Protein AF-A0A150PNJ7-F1 (afdb_monomer)

Structure (mmCIF, N/CA/C/O backbone):
data_AF-A0A150PNJ7-F1
#
_entry.id   AF-A0A150PNJ7-F1
#
loop_
_atom_site.group_PDB
_atom_site.id
_atom_site.type_symbol
_atom_site.label_atom_id
_atom_site.label_alt_id
_atom_site.label_comp_id
_atom_site.label_asym_id
_atom_site.label_entity_id
_atom_site.label_seq_id
_atom_site.pdbx_PDB_ins_code
_atom_site.Cartn_x
_atom_site.Cartn_y
_atom_site.Cartn_z
_atom_site.occupancy
_atom_site.B_iso_or_equiv
_atom_site.auth_seq_id
_atom_site.auth_comp_id
_atom_site.auth_asym_id
_atom_site.auth_atom_id
_atom_site.pdbx_PDB_model_num
ATOM 1 N N . MET A 1 1 ? -11.205 -3.772 -6.155 1.00 44.50 1 MET A N 1
ATOM 2 C CA . MET A 1 1 ? -11.784 -2.415 -6.295 1.00 44.50 1 MET A CA 1
ATOM 3 C C . MET A 1 1 ? -11.365 -1.621 -5.085 1.00 44.50 1 MET A C 1
ATOM 5 O O . MET A 1 1 ? -11.140 -2.218 -4.046 1.00 44.50 1 MET A O 1
ATOM 9 N N . VAL A 1 2 ? -11.271 -0.307 -5.202 1.00 49.06 2 VAL A N 1
ATOM 10 C CA . VAL A 1 2 ? -11.006 0.543 -4.046 1.00 49.06 2 VAL A CA 1
ATOM 11 C C . VAL A 1 2 ? -12.313 1.219 -3.655 1.00 49.06 2 VAL A C 1
ATOM 13 O O . VAL A 1 2 ? -12.914 1.914 -4.472 1.00 49.06 2 VAL A O 1
ATOM 16 N N . PHE A 1 3 ? -12.768 1.000 -2.425 1.00 44.97 3 PHE A N 1
ATOM 17 C CA . PHE A 1 3 ? -13.736 1.873 -1.781 1.00 44.97 3 PHE A CA 1
ATOM 18 C C . PHE A 1 3 ? -13.009 3.129 -1.330 1.00 44.97 3 PHE A C 1
ATOM 20 O O . PHE A 1 3 ? -12.516 3.249 -0.210 1.00 44.97 3 PHE A O 1
ATOM 27 N N . ASP A 1 4 ? -12.945 4.053 -2.267 1.00 50.22 4 ASP A N 1
ATOM 28 C CA . ASP A 1 4 ? -12.636 5.443 -2.036 1.00 50.22 4 ASP A CA 1
ATOM 29 C C . ASP A 1 4 ? -13.962 6.166 -2.331 1.00 50.22 4 ASP A C 1
ATOM 31 O O . ASP A 1 4 ? -14.577 5.895 -3.372 1.00 50.22 4 ASP A O 1
ATOM 35 N N . PRO A 1 5 ? -14.505 7.005 -1.433 1.00 42.88 5 PRO A N 1
ATOM 36 C CA . PRO A 1 5 ? -15.684 7.809 -1.722 1.00 42.88 5 PRO A CA 1
ATOM 37 C C . PRO A 1 5 ? -15.385 8.871 -2.797 1.00 42.88 5 PRO A C 1
ATOM 39 O O . PRO A 1 5 ? -15.767 10.018 -2.649 1.00 42.88 5 PRO A O 1
ATOM 42 N N . VAL A 1 6 ? -14.713 8.545 -3.903 1.00 46.59 6 VAL A N 1
ATOM 43 C CA . VAL A 1 6 ? -14.324 9.509 -4.933 1.00 46.59 6 VAL A CA 1
ATOM 44 C C . VAL A 1 6 ? -15.545 10.088 -5.641 1.00 46.59 6 VAL A C 1
ATOM 46 O O . VAL A 1 6 ? -16.423 9.347 -6.084 1.00 46.59 6 VAL A O 1
ATOM 49 N N . SER A 1 7 ? -15.581 11.410 -5.833 1.00 37.09 7 SER A N 1
ATOM 50 C CA . SER A 1 7 ? -16.639 12.091 -6.604 1.00 37.09 7 SER A CA 1
ATOM 51 C C . SER A 1 7 ? -16.549 11.888 -8.123 1.00 37.09 7 SER A C 1
ATOM 53 O O . SER A 1 7 ? -17.512 12.140 -8.849 1.00 37.09 7 SER A O 1
ATOM 55 N N . TRP A 1 8 ? -15.417 11.413 -8.643 1.00 45.06 8 TRP A N 1
ATOM 56 C CA . TRP A 1 8 ? -15.215 11.194 -10.073 1.00 45.06 8 TRP A CA 1
ATOM 57 C C . TRP A 1 8 ? -15.937 9.939 -10.555 1.00 45.06 8 TRP A C 1
ATOM 59 O O . TRP A 1 8 ? -15.352 8.864 -10.533 1.00 45.06 8 TRP A O 1
ATOM 69 N N . ASN A 1 9 ? -17.181 10.102 -11.026 1.00 48.31 9 ASN A N 1
ATOM 70 C CA . ASN A 1 9 ? -17.921 9.314 -12.037 1.00 48.31 9 ASN A CA 1
ATOM 71 C C . ASN A 1 9 ? -17.861 7.772 -12.002 1.00 48.31 9 ASN A C 1
ATOM 73 O O . ASN A 1 9 ? -18.343 7.130 -12.932 1.00 48.31 9 ASN A O 1
ATOM 77 N N . ARG A 1 10 ? -17.281 7.155 -10.974 1.00 59.53 10 ARG A N 1
ATOM 78 C CA . ARG A 1 10 ? -17.033 5.719 -10.924 1.00 59.53 10 ARG A CA 1
ATOM 79 C C . ARG A 1 10 ? -17.593 5.062 -9.681 1.00 59.53 10 ARG A C 1
ATOM 81 O O . ARG A 1 10 ? -17.637 3.848 -9.717 1.00 59.53 10 ARG A O 1
ATOM 88 N N . ARG A 1 11 ? -18.058 5.767 -8.638 1.00 71.69 11 ARG A N 1
ATOM 89 C CA . ARG A 1 11 ? -18.669 5.107 -7.461 1.00 71.69 11 ARG A CA 1
ATOM 90 C C . ARG A 1 11 ? -19.826 4.205 -7.893 1.00 71.69 11 ARG A C 1
ATOM 92 O O . ARG A 1 11 ? -19.752 3.000 -7.683 1.00 71.69 11 ARG A O 1
ATOM 99 N N . ASP A 1 12 ? -20.807 4.773 -8.591 1.00 76.38 12 ASP A N 1
ATOM 100 C CA . ASP A 1 12 ? -21.973 4.024 -9.072 1.00 76.38 12 ASP A CA 1
ATOM 101 C C . ASP A 1 12 ? -21.569 2.965 -10.104 1.00 76.38 12 ASP A C 1
ATOM 103 O O . ASP A 1 12 ? -21.973 1.818 -9.991 1.00 76.38 12 ASP A O 1
ATOM 107 N N . ILE A 1 13 ? -20.681 3.297 -11.050 1.00 79.62 13 ILE A N 1
ATOM 108 C CA . ILE A 1 13 ? -20.198 2.342 -12.067 1.00 79.62 13 ILE A CA 1
ATOM 109 C C . ILE A 1 13 ? -19.430 1.169 -11.435 1.00 79.62 13 ILE A C 1
ATOM 111 O O . ILE A 1 13 ? -19.552 0.028 -11.870 1.00 79.62 13 ILE A O 1
ATOM 115 N N . THR A 1 14 ? -18.617 1.440 -10.417 1.00 78.56 14 THR A N 1
ATOM 116 C CA . THR A 1 14 ? -17.837 0.440 -9.676 1.00 78.56 14 THR A CA 1
ATOM 117 C C . THR A 1 14 ? -18.771 -0.424 -8.845 1.00 78.56 14 THR A C 1
ATOM 119 O O . THR A 1 14 ? -18.588 -1.634 -8.804 1.00 78.56 14 THR A O 1
ATOM 122 N N . ALA A 1 15 ? -19.802 0.171 -8.242 1.00 83.19 15 ALA A N 1
ATOM 123 C CA . ALA A 1 15 ? -20.842 -0.565 -7.540 1.00 83.19 15 ALA A CA 1
ATOM 124 C C . ALA A 1 15 ? -21.641 -1.467 -8.494 1.00 83.19 15 ALA A C 1
ATOM 126 O O . ALA A 1 15 ? -21.822 -2.644 -8.205 1.00 83.19 15 ALA A O 1
ATOM 127 N N . ASP A 1 16 ? -22.033 -0.961 -9.664 1.00 86.81 16 ASP A N 1
ATOM 128 C CA . ASP A 1 16 ? -22.716 -1.737 -10.701 1.00 86.81 16 ASP A CA 1
ATOM 129 C C . ASP A 1 16 ? -21.832 -2.889 -11.204 1.00 86.81 16 ASP A C 1
ATOM 131 O O . ASP A 1 16 ? -22.310 -4.007 -11.398 1.00 86.81 16 ASP A O 1
ATOM 135 N N . ALA A 1 17 ? -20.528 -2.649 -11.376 1.00 86.31 17 ALA A N 1
ATOM 136 C CA . ALA A 1 17 ? -19.564 -3.685 -11.735 1.00 86.31 17 ALA A CA 1
ATOM 137 C C . ALA A 1 17 ? -19.402 -4.731 -10.621 1.00 86.31 17 ALA A C 1
ATOM 139 O O . ALA A 1 17 ? -19.319 -5.921 -10.919 1.00 86.31 17 ALA A O 1
ATOM 140 N N . ALA A 1 18 ? -19.398 -4.305 -9.355 1.00 88.81 18 ALA A N 1
ATOM 141 C CA . ALA A 1 18 ? -19.370 -5.187 -8.194 1.00 88.81 18 ALA A CA 1
ATOM 142 C C . ALA A 1 18 ? -20.616 -6.077 -8.151 1.00 88.81 18 ALA A C 1
ATOM 144 O O . ALA A 1 18 ? -20.500 -7.299 -8.095 1.00 88.81 18 ALA A O 1
ATOM 145 N N . ALA A 1 19 ? -21.798 -5.469 -8.255 1.00 90.06 19 ALA A N 1
ATOM 146 C CA . ALA A 1 19 ? -23.073 -6.169 -8.251 1.00 90.06 19 ALA A CA 1
ATOM 147 C C . ALA A 1 19 ? -23.158 -7.140 -9.432 1.00 90.06 19 ALA A C 1
ATOM 149 O O . ALA A 1 19 ? -23.563 -8.290 -9.271 1.00 90.06 19 ALA A O 1
ATOM 150 N N . TYR A 1 20 ? -22.718 -6.719 -10.621 1.00 89.69 20 TYR A N 1
ATOM 151 C CA . TYR A 1 20 ? -22.626 -7.600 -11.780 1.00 89.69 20 TYR A CA 1
ATOM 152 C C . TYR A 1 20 ? -21.697 -8.788 -11.515 1.00 89.69 20 TYR A C 1
ATOM 154 O O . TYR A 1 20 ? -22.086 -9.921 -11.797 1.00 89.69 20 TYR A O 1
ATOM 162 N N . ALA A 1 21 ? -20.497 -8.532 -10.982 1.00 88.19 21 ALA A N 1
ATOM 163 C CA . ALA A 1 21 ? -19.480 -9.544 -10.733 1.00 88.19 21 ALA A CA 1
ATOM 164 C C . ALA A 1 21 ? -19.952 -10.583 -9.716 1.00 88.19 21 ALA A C 1
ATOM 166 O O . ALA A 1 21 ? -19.885 -11.766 -10.023 1.00 88.19 21 ALA A O 1
ATOM 167 N N . VAL A 1 22 ? -20.493 -10.174 -8.564 1.00 88.12 22 VAL A N 1
ATOM 168 C CA . VAL A 1 22 ? -21.019 -11.117 -7.559 1.00 88.12 22 VAL A CA 1
ATOM 169 C C . VAL A 1 22 ? -22.143 -11.989 -8.130 1.00 88.12 22 VAL A C 1
ATOM 171 O O . VAL A 1 22 ? -22.230 -13.174 -7.822 1.00 88.12 22 VAL A O 1
ATOM 174 N N . ASN A 1 23 ? -22.972 -11.434 -9.017 1.00 86.94 23 ASN A N 1
ATOM 175 C CA . ASN A 1 23 ? -24.052 -12.180 -9.663 1.00 86.94 23 ASN A CA 1
ATOM 176 C C . ASN A 1 23 ? -23.578 -13.148 -10.766 1.00 86.94 23 ASN A C 1
ATOM 178 O O . ASN A 1 23 ? -24.397 -13.900 -11.306 1.00 86.94 23 ASN A O 1
ATOM 182 N N . GLN A 1 24 ? -22.290 -13.151 -11.129 1.00 85.94 24 GLN A N 1
ATOM 183 C CA . GLN A 1 24 ? -21.747 -14.159 -12.038 1.00 85.94 24 GLN A CA 1
ATOM 184 C C . GLN A 1 24 ? -21.438 -15.458 -11.280 1.00 85.94 24 GLN A C 1
ATOM 186 O O . GLN A 1 24 ? -21.035 -15.416 -10.116 1.00 85.94 24 GLN A O 1
ATOM 191 N N . PRO A 1 25 ? -21.587 -16.636 -11.915 1.00 80.94 25 PRO A N 1
ATOM 192 C CA . PRO A 1 25 ? -21.153 -17.897 -11.324 1.00 80.94 25 PRO A CA 1
ATOM 193 C C . PRO A 1 25 ? -19.711 -17.812 -10.806 1.00 80.94 25 PRO A C 1
ATOM 195 O O . PRO A 1 25 ? -18.798 -17.573 -11.580 1.00 80.94 25 PRO A O 1
ATOM 198 N N . GLY A 1 26 ? -19.531 -17.989 -9.491 1.00 74.62 26 GLY A N 1
ATOM 199 C CA . GLY A 1 26 ? -18.255 -17.849 -8.765 1.00 74.62 26 GLY A CA 1
ATOM 200 C C . GLY A 1 26 ? -17.478 -16.562 -9.048 1.00 74.62 26 GLY A C 1
ATOM 201 O O . GLY A 1 26 ? -16.252 -16.537 -8.934 1.00 74.62 26 GLY A O 1
ATOM 202 N N . GLY A 1 27 ? -18.198 -15.492 -9.378 1.00 82.25 27 GLY A N 1
ATOM 203 C CA . GLY A 1 27 ? -17.657 -14.154 -9.312 1.00 82.25 27 GLY A CA 1
ATOM 204 C C . GLY A 1 27 ? -17.289 -13.800 -7.875 1.00 82.25 27 GLY A C 1
ATOM 205 O O . GLY A 1 27 ? -17.950 -14.194 -6.914 1.00 82.25 27 GLY A O 1
ATOM 206 N N . MET A 1 28 ? -16.192 -13.069 -7.736 1.00 86.12 28 MET A N 1
ATOM 207 C CA . MET A 1 28 ? -15.664 -12.636 -6.453 1.00 86.12 28 MET A CA 1
ATOM 208 C C . MET A 1 28 ? -15.386 -11.147 -6.530 1.00 86.12 28 MET A C 1
ATOM 210 O O . MET A 1 28 ? -14.837 -10.649 -7.515 1.00 86.12 28 MET A O 1
ATOM 214 N N . VAL A 1 29 ? -15.748 -10.445 -5.466 1.00 90.25 29 VAL A N 1
ATOM 215 C CA . VAL A 1 29 ? -15.483 -9.024 -5.323 1.00 90.25 29 VAL A CA 1
ATOM 216 C C . VAL A 1 29 ? -14.576 -8.811 -4.125 1.00 90.25 29 VAL A C 1
ATOM 218 O O . VAL A 1 29 ? -14.906 -9.193 -3.005 1.00 90.25 29 VAL A O 1
ATOM 221 N N . VAL A 1 30 ? -13.434 -8.179 -4.391 1.00 90.50 30 VAL A N 1
ATOM 222 C CA . VAL A 1 30 ? -12.502 -7.692 -3.374 1.00 90.50 30 VAL A CA 1
ATOM 223 C C . VAL A 1 30 ? -12.544 -6.171 -3.380 1.00 90.50 30 VAL A C 1
ATOM 225 O O . VAL A 1 30 ? -12.444 -5.545 -4.445 1.00 90.50 30 VAL A O 1
ATOM 228 N N . ILE A 1 31 ? -12.716 -5.580 -2.204 1.00 89.25 31 ILE A N 1
ATOM 229 C CA . ILE A 1 31 ? -12.811 -4.142 -1.994 1.00 89.25 31 ILE A CA 1
ATOM 230 C C . ILE A 1 31 ? -11.812 -3.724 -0.922 1.00 89.25 31 ILE A C 1
ATOM 232 O O . ILE A 1 31 ? -11.850 -4.227 0.197 1.00 89.25 31 ILE A O 1
ATOM 236 N N . ASP A 1 32 ? -10.970 -2.755 -1.241 1.00 88.75 32 ASP A N 1
ATOM 237 C CA . ASP A 1 32 ? -10.101 -2.114 -0.260 1.00 88.75 32 ASP A CA 1
ATOM 238 C C . ASP A 1 32 ? -10.822 -0.938 0.345 1.00 88.75 32 ASP A C 1
ATOM 240 O O . ASP A 1 32 ? -11.465 -0.182 -0.374 1.00 88.75 32 ASP A O 1
ATOM 244 N N . TRP A 1 33 ? -10.711 -0.750 1.651 1.00 88.81 33 TRP A N 1
ATOM 245 C CA . TRP A 1 33 ? -11.212 0.473 2.259 1.00 88.81 33 TRP A CA 1
ATOM 246 C C . TRP A 1 33 ? -10.076 1.482 2.376 1.00 88.81 33 TRP A C 1
ATOM 248 O O . TRP A 1 33 ? -9.080 1.221 3.057 1.00 88.81 33 TRP A O 1
ATOM 258 N N . HIS A 1 34 ? -10.247 2.641 1.741 1.00 85.44 34 HIS A N 1
ATOM 259 C CA . HIS A 1 34 ? -9.358 3.786 1.895 1.00 85.44 34 HIS A CA 1
ATOM 260 C C . HIS A 1 34 ? -10.115 4.977 2.475 1.00 85.44 34 HIS A C 1
ATOM 262 O O . HIS A 1 34 ? -11.298 5.206 2.223 1.00 85.44 34 HIS A O 1
ATOM 268 N N . SER A 1 35 ? -9.405 5.751 3.288 1.00 84.31 35 SER A N 1
ATOM 269 C CA . SER A 1 35 ? -9.917 6.994 3.847 1.00 84.31 35 SER A CA 1
ATOM 270 C C . SER A 1 35 ? -8.766 7.941 4.150 1.00 84.31 35 SER A C 1
ATOM 272 O O . SER A 1 35 ? -7.728 7.479 4.639 1.00 84.31 35 SER A O 1
ATOM 274 N N . PRO A 1 36 ? -8.947 9.262 3.970 1.00 86.62 36 PRO A N 1
ATOM 275 C CA . PRO A 1 36 ? -8.066 10.247 4.509 1.00 86.62 36 PRO A CA 1
ATOM 276 C C . PRO A 1 36 ? -7.901 10.061 6.003 1.00 86.62 36 PRO A C 1
ATOM 278 O O . PRO A 1 36 ? -8.755 9.443 6.660 1.00 86.62 36 PRO A O 1
ATOM 281 N N . PRO A 1 37 ? -6.813 10.616 6.547 1.00 90.75 37 PRO A N 1
ATOM 282 C CA . PRO A 1 37 ? -6.668 10.686 7.976 1.00 90.75 37 PRO A CA 1
ATOM 283 C C . PRO A 1 37 ? -7.844 11.460 8.571 1.00 90.75 37 PRO A C 1
ATOM 285 O O . PRO A 1 37 ? -8.414 12.364 7.963 1.00 90.75 37 PRO A O 1
ATOM 288 N N . CYS A 1 38 ? -8.175 11.113 9.805 1.00 92.75 38 CYS A N 1
ATOM 289 C CA . CYS A 1 38 ? -9.241 11.712 10.595 1.00 92.75 38 CYS A CA 1
ATOM 290 C C . CYS A 1 38 ? -9.194 13.251 10.693 1.00 92.75 38 CYS A C 1
ATOM 292 O O . CYS A 1 38 ? -10.220 13.865 10.960 1.00 92.75 38 CYS A O 1
ATOM 294 N N . ASN A 1 39 ? -8.031 13.881 10.492 1.00 92.50 39 ASN A N 1
ATOM 295 C CA . ASN A 1 39 ? -7.855 15.336 10.519 1.00 92.50 39 ASN A CA 1
ATOM 296 C C . ASN A 1 39 ? -7.900 15.994 9.125 1.00 92.50 39 ASN A C 1
ATOM 298 O O . ASN A 1 39 ? -7.540 17.163 9.002 1.00 92.50 39 ASN A O 1
ATOM 302 N N . TYR A 1 40 ? -8.258 15.260 8.068 1.00 89.69 40 TYR A N 1
ATOM 303 C CA . TYR A 1 40 ? -8.230 15.802 6.713 1.00 89.69 40 TYR A CA 1
ATOM 304 C C . TYR A 1 40 ? -9.181 16.995 6.570 1.00 89.69 40 TYR A C 1
ATOM 306 O O . TYR A 1 40 ? -10.337 16.954 7.004 1.00 89.69 40 TYR A O 1
ATOM 314 N N . ASP A 1 41 ? -8.681 18.071 5.966 1.00 86.62 41 ASP A N 1
ATOM 315 C CA . ASP A 1 41 ? -9.475 19.255 5.656 1.00 86.62 41 ASP A CA 1
ATOM 316 C C . ASP A 1 41 ? -9.976 19.193 4.213 1.00 86.62 41 ASP A C 1
ATOM 318 O O . ASP A 1 41 ? -9.233 19.438 3.258 1.00 86.62 41 ASP A O 1
ATOM 322 N N . ILE A 1 42 ? -11.262 18.894 4.058 1.00 80.62 42 ILE A N 1
ATOM 323 C CA . ILE A 1 42 ? -11.938 18.788 2.762 1.00 80.62 42 ILE A CA 1
ATOM 324 C C . ILE A 1 42 ? -11.885 20.097 1.972 1.00 80.62 42 ILE A C 1
ATOM 326 O O . ILE A 1 42 ? -11.817 20.055 0.744 1.00 80.62 42 ILE A O 1
ATOM 330 N N . GLY A 1 43 ? -11.827 21.249 2.650 1.00 79.88 43 GLY A N 1
ATOM 331 C CA . GLY A 1 43 ? -11.685 22.549 1.992 1.00 79.88 43 GLY A CA 1
ATOM 332 C C . GLY A 1 43 ? -10.339 22.729 1.280 1.00 79.88 43 GLY A C 1
ATOM 333 O O . GLY A 1 43 ? -10.212 23.608 0.433 1.00 79.88 43 GLY A O 1
ATOM 334 N N . THR A 1 44 ? -9.342 21.896 1.597 1.00 77.38 44 THR A N 1
ATOM 335 C CA . THR A 1 44 ? -8.015 21.917 0.954 1.00 77.38 44 THR A CA 1
ATOM 336 C C . THR A 1 44 ? -7.878 20.920 -0.193 1.00 77.38 44 THR A C 1
ATOM 338 O O . THR A 1 44 ? -6.823 20.850 -0.817 1.00 77.38 44 THR A O 1
ATOM 341 N N . SER A 1 45 ? -8.926 20.147 -0.485 1.00 74.44 45 SER A N 1
ATOM 342 C CA . SER A 1 45 ? -8.914 19.216 -1.607 1.00 74.44 45 SER A CA 1
ATOM 343 C C . SER A 1 45 ? -8.865 19.961 -2.942 1.00 74.44 45 SER A C 1
ATOM 345 O O . SER A 1 45 ? -9.610 20.920 -3.146 1.00 74.44 45 SER A O 1
ATOM 347 N N . ASP A 1 46 ? -8.096 19.441 -3.901 1.00 66.50 46 ASP A N 1
ATOM 348 C CA . ASP A 1 46 ? -8.124 19.890 -5.305 1.00 66.50 46 ASP A CA 1
ATOM 349 C C . ASP A 1 46 ? -9.532 19.791 -5.930 1.00 66.50 46 ASP A C 1
ATOM 351 O O . ASP A 1 46 ? -9.808 20.386 -6.972 1.00 66.50 46 ASP A O 1
ATOM 355 N N . PHE A 1 47 ? -10.440 19.056 -5.279 1.00 67.25 47 PHE A N 1
ATOM 356 C CA . PHE A 1 47 ? -11.830 18.879 -5.680 1.00 67.25 47 PHE A CA 1
ATOM 357 C C . PHE A 1 47 ? -12.827 19.475 -4.687 1.00 67.25 47 PHE A C 1
ATOM 359 O O . PHE A 1 47 ? -13.998 19.115 -4.768 1.00 67.25 47 PHE A O 1
ATOM 366 N N . ALA A 1 48 ? -12.396 20.357 -3.773 1.00 69.06 48 ALA A N 1
ATOM 367 C CA . ALA A 1 48 ? -13.221 20.906 -2.691 1.00 69.06 48 ALA A CA 1
ATOM 368 C C . ALA A 1 48 ? -14.616 21.335 -3.180 1.00 69.06 48 ALA A C 1
ATOM 370 O O . ALA A 1 48 ? -15.614 20.830 -2.674 1.00 69.06 48 ALA A O 1
ATOM 371 N N . GLU A 1 49 ? -14.696 22.125 -4.258 1.00 68.44 49 GLU A N 1
ATOM 372 C CA . GLU A 1 49 ? -15.973 22.584 -4.836 1.00 68.44 49 GLU A CA 1
ATOM 373 C C . GLU A 1 49 ? -16.903 21.431 -5.279 1.00 68.44 49 GLU A C 1
ATOM 375 O O . GLU A 1 49 ? -18.125 21.544 -5.196 1.00 68.44 49 GLU A O 1
ATOM 380 N N . ALA A 1 50 ? -16.346 20.305 -5.741 1.00 64.50 50 ALA A N 1
ATOM 381 C CA . ALA A 1 50 ? -17.099 19.135 -6.201 1.00 64.50 50 ALA A CA 1
ATOM 382 C C . ALA A 1 50 ? -17.483 18.165 -5.068 1.00 64.50 50 ALA A C 1
ATOM 384 O O . ALA A 1 50 ? -18.332 17.297 -5.277 1.00 64.50 50 ALA A O 1
ATOM 385 N N . ILE A 1 51 ? -16.864 18.289 -3.889 1.00 70.12 51 ILE A N 1
ATOM 386 C CA . ILE A 1 51 ? -17.061 17.390 -2.737 1.00 70.12 51 ILE A CA 1
ATOM 387 C C . ILE A 1 51 ? -17.601 18.103 -1.491 1.00 70.12 51 ILE A C 1
ATOM 389 O O . ILE A 1 51 ? -17.770 17.465 -0.460 1.00 70.12 51 ILE A O 1
ATOM 393 N N . GLU A 1 52 ? -17.910 19.401 -1.582 1.00 69.12 52 GLU A N 1
ATOM 394 C CA . GLU A 1 52 ? -18.447 20.234 -0.494 1.00 69.12 52 GLU A CA 1
ATOM 395 C C . GLU A 1 52 ? -19.743 19.685 0.125 1.00 69.12 52 GLU A C 1
ATOM 397 O O . GLU A 1 52 ? -20.031 19.927 1.297 1.00 69.12 52 GLU A O 1
ATOM 402 N N . THR A 1 53 ? -20.541 18.943 -0.649 1.00 82.00 53 THR A N 1
ATOM 403 C CA . THR A 1 53 ? -21.755 18.292 -0.143 1.00 82.00 53 THR A CA 1
ATOM 404 C C . THR A 1 53 ? -21.413 16.900 0.396 1.00 82.00 53 THR A C 1
ATOM 406 O O . THR A 1 53 ? -20.914 16.073 -0.372 1.00 82.00 53 THR A O 1
ATOM 409 N N . PRO A 1 54 ? -21.715 16.595 1.675 1.00 86.94 54 PRO A N 1
ATOM 410 C CA . PRO A 1 54 ? -21.547 15.248 2.206 1.00 86.94 54 PRO A CA 1
ATOM 411 C C . PRO A 1 54 ? -22.339 14.220 1.387 1.00 86.94 54 PRO A C 1
ATOM 413 O O . PRO A 1 54 ? -23.504 14.442 1.057 1.00 86.94 54 PRO A O 1
ATOM 416 N N . LEU A 1 55 ? -21.727 13.068 1.113 1.00 84.31 55 LEU A N 1
ATOM 417 C CA . LEU A 1 55 ? -22.394 11.897 0.538 1.00 84.31 55 LEU A CA 1
ATOM 418 C C . LEU A 1 55 ? -23.432 11.318 1.504 1.00 84.31 55 LEU A C 1
ATOM 420 O O . LEU A 1 55 ? -24.454 10.786 1.078 1.00 84.31 55 LEU A O 1
ATOM 424 N N . ALA A 1 56 ? -23.159 11.415 2.804 1.00 90.19 56 ALA A N 1
ATOM 425 C CA . ALA A 1 56 ? -24.065 11.031 3.874 1.00 90.19 56 ALA A CA 1
ATOM 426 C C . ALA A 1 56 ? -23.703 11.774 5.168 1.00 90.19 56 ALA A C 1
ATOM 428 O O . ALA A 1 56 ? -22.574 12.230 5.334 1.00 90.19 56 ALA A O 1
ATOM 429 N N . THR A 1 57 ? -24.640 11.842 6.112 1.00 94.94 57 THR A N 1
ATOM 430 C CA . THR A 1 57 ? -24.370 12.266 7.493 1.00 94.94 57 THR A CA 1
ATOM 431 C C . THR A 1 57 ? -24.839 11.164 8.425 1.00 94.94 57 THR A C 1
ATOM 433 O O . THR A 1 57 ? -26.019 10.818 8.440 1.00 94.94 57 THR A O 1
ATOM 436 N N . LEU A 1 58 ? -23.909 10.591 9.184 1.00 96.19 58 LEU A N 1
ATOM 437 C CA . LEU A 1 58 ? -24.147 9.422 10.021 1.00 96.19 58 LEU A CA 1
ATOM 438 C C . LEU A 1 58 ? -24.220 9.871 11.476 1.00 96.19 58 LEU A C 1
ATOM 440 O O . LEU A 1 58 ? -23.337 10.577 11.957 1.00 96.19 58 LEU A O 1
ATOM 444 N N . THR A 1 59 ? -25.251 9.444 12.202 1.00 96.56 59 THR A N 1
ATOM 445 C CA . THR A 1 59 ? -25.330 9.678 13.648 1.00 96.56 59 THR A CA 1
ATOM 446 C C . THR A 1 59 ? -24.702 8.509 14.399 1.00 96.56 59 THR A C 1
ATOM 448 O O . THR A 1 59 ? -25.162 7.369 14.296 1.00 96.56 59 THR A O 1
ATOM 451 N N . VAL A 1 60 ? -23.675 8.789 15.196 1.00 96.88 60 VAL A N 1
ATOM 452 C CA . VAL A 1 60 ? -22.968 7.807 16.028 1.00 96.88 60 VAL A CA 1
ATOM 453 C C . VAL A 1 60 ? -22.801 8.410 17.419 1.00 96.88 60 VAL A C 1
ATOM 455 O O . VAL A 1 60 ? -22.308 9.523 17.556 1.00 96.88 60 VAL A O 1
ATOM 458 N N . ASP A 1 61 ? -23.278 7.715 18.452 1.00 94.38 61 ASP A N 1
ATOM 459 C CA . ASP A 1 61 ? -23.243 8.176 19.851 1.00 94.38 61 ASP A CA 1
ATOM 460 C C . ASP A 1 61 ? -23.768 9.615 20.059 1.00 94.38 61 ASP A C 1
ATOM 462 O O . ASP A 1 61 ? -23.286 10.371 20.901 1.00 94.38 61 ASP A O 1
ATOM 466 N N . GLY A 1 62 ? -24.779 10.006 19.271 1.00 91.69 62 GLY A N 1
ATOM 467 C CA . GLY A 1 62 ? -25.391 11.339 19.312 1.00 91.69 62 GLY A CA 1
ATOM 468 C C . GLY A 1 62 ? -24.599 12.447 18.607 1.00 91.69 62 GLY A C 1
ATOM 469 O O . GLY A 1 62 ? -25.036 13.594 18.635 1.00 91.69 62 GLY A O 1
ATOM 470 N N . GLN A 1 63 ? -23.471 12.124 17.970 1.00 93.25 63 GLN A N 1
ATOM 471 C CA . GLN A 1 63 ? -22.688 13.041 17.140 1.00 93.25 63 GLN A CA 1
ATOM 472 C C . GLN A 1 63 ? -23.039 12.833 15.664 1.00 93.25 63 GLN A C 1
ATOM 474 O O . GLN A 1 63 ? -23.146 11.696 15.202 1.00 93.25 63 GLN A O 1
ATOM 479 N N . GLU A 1 64 ? -23.226 13.926 14.926 1.00 95.06 64 GLU A N 1
ATOM 480 C CA . GLU A 1 64 ? -23.398 13.891 13.473 1.00 95.06 64 GLU A CA 1
ATOM 481 C C . GLU A 1 64 ? -22.031 13.928 12.792 1.00 95.06 64 GLU A C 1
ATOM 483 O O . GLU A 1 64 ? -21.259 14.868 12.977 1.00 95.06 64 GLU A O 1
ATOM 488 N N . VAL A 1 65 ? -21.740 12.898 12.002 1.00 95.56 65 VAL A N 1
ATOM 489 C CA . VAL A 1 65 ? -20.485 12.759 11.269 1.00 95.56 65 VAL A CA 1
ATOM 490 C C . VAL A 1 65 ? -20.781 12.840 9.771 1.00 95.56 65 VAL A C 1
ATOM 492 O O . VAL A 1 65 ? -21.318 11.883 9.204 1.00 95.56 65 VAL A O 1
ATOM 495 N N . PRO A 1 66 ? -20.473 13.967 9.110 1.00 92.06 66 PRO A N 1
ATOM 496 C CA . PRO A 1 66 ? -20.582 14.063 7.661 1.00 92.06 66 PRO A CA 1
ATOM 497 C C . PRO A 1 66 ? -19.489 13.230 6.978 1.00 92.06 66 PRO A C 1
ATOM 499 O O . PRO A 1 66 ? -18.309 13.329 7.321 1.00 92.06 66 PRO A O 1
ATOM 502 N N . ILE A 1 67 ? -19.882 12.429 5.993 1.00 88.44 67 ILE A N 1
ATOM 503 C CA . ILE A 1 67 ? -18.994 11.654 5.129 1.00 88.44 67 ILE A CA 1
ATOM 504 C C . ILE A 1 67 ? -18.944 12.351 3.788 1.00 88.44 67 ILE A C 1
ATOM 506 O O . ILE A 1 67 ? -19.964 12.499 3.117 1.00 88.44 67 ILE A O 1
ATOM 510 N N . TYR A 1 68 ? -17.756 12.785 3.406 1.00 82.12 68 TYR A N 1
ATOM 511 C CA . TYR A 1 68 ? -17.556 13.535 2.181 1.00 82.12 68 TYR A CA 1
ATOM 512 C C . TYR A 1 68 ? -16.972 12.651 1.106 1.00 82.12 68 TYR A C 1
ATOM 514 O O . TYR A 1 68 ? -16.293 11.657 1.387 1.00 82.12 68 TYR A O 1
ATOM 522 N N . ALA A 1 69 ? -17.233 13.059 -0.131 1.00 74.12 69 ALA A N 1
ATOM 523 C CA . ALA A 1 69 ? -16.509 12.487 -1.231 1.00 74.12 69 ALA A CA 1
ATOM 524 C C . ALA A 1 69 ? -15.019 12.823 -1.108 1.00 74.12 69 ALA A C 1
ATOM 526 O O . ALA A 1 69 ? -14.636 13.849 -0.557 1.00 74.12 69 ALA A O 1
ATOM 527 N N . GLN A 1 70 ? -14.176 11.943 -1.608 1.00 67.69 70 GLN A N 1
ATOM 528 C CA . GLN A 1 70 ? -12.739 12.093 -1.654 1.00 67.69 70 GLN A CA 1
ATOM 529 C C . GLN A 1 70 ? -12.317 12.498 -3.068 1.00 67.69 70 GLN A C 1
ATOM 531 O O . GLN A 1 70 ? -13.005 12.266 -4.062 1.00 67.69 70 GLN A O 1
ATOM 536 N N . GLY A 1 71 ? -11.196 13.196 -3.164 1.00 56.47 71 GLY A N 1
ATOM 537 C CA . GLY A 1 71 ? -10.523 13.400 -4.435 1.00 56.47 71 GLY A CA 1
ATOM 538 C C . GLY A 1 71 ? -9.693 12.173 -4.759 1.00 56.47 71 GLY A C 1
ATOM 539 O O . GLY A 1 71 ? -8.976 11.695 -3.883 1.00 56.47 71 GLY A O 1
ATOM 540 N N . GLY A 1 72 ? -9.746 11.681 -5.996 1.00 51.25 72 GLY A N 1
ATOM 541 C CA . GLY A 1 72 ? -8.849 10.608 -6.408 1.00 51.25 72 GLY A CA 1
ATOM 542 C C . GLY A 1 72 ? -7.399 11.075 -6.268 1.00 51.25 72 GLY A C 1
ATOM 543 O O . GLY A 1 72 ? -7.055 12.158 -6.735 1.00 51.25 72 GLY A O 1
ATOM 544 N N . GLY A 1 73 ? -6.565 10.257 -5.623 1.00 56.75 73 GLY A N 1
ATOM 545 C CA . GLY A 1 73 ? -5.110 10.383 -5.688 1.00 56.75 73 GLY A CA 1
ATOM 546 C C . GLY A 1 73 ? -4.444 11.408 -4.770 1.00 56.75 73 GLY A C 1
ATOM 547 O O . GLY A 1 73 ? -3.670 12.193 -5.289 1.00 56.75 73 GLY A O 1
ATOM 548 N N . THR A 1 74 ? -4.677 11.375 -3.446 1.00 58.91 74 THR A N 1
ATOM 549 C CA . THR A 1 74 ? -3.743 11.773 -2.345 1.00 58.91 74 THR A CA 1
ATOM 550 C C . THR A 1 74 ? -4.320 11.608 -0.906 1.00 58.91 74 THR A C 1
ATOM 552 O O . THR A 1 74 ? -3.543 11.717 0.039 1.00 58.91 74 THR A O 1
ATOM 555 N N . PRO A 1 75 ? -5.608 11.313 -0.608 1.00 68.31 75 PRO A N 1
ATOM 556 C CA . PRO A 1 75 ? -6.108 11.656 0.726 1.00 68.31 75 PRO A CA 1
ATOM 557 C C . PRO A 1 75 ? -5.553 10.802 1.878 1.00 68.31 75 PRO A C 1
ATOM 559 O O . PRO A 1 75 ? -5.525 11.287 2.997 1.00 68.31 75 PRO A O 1
ATOM 562 N N . PHE A 1 76 ? -5.085 9.572 1.654 1.00 84.00 76 PHE A N 1
ATOM 563 C CA . PHE A 1 76 ? -4.796 8.598 2.724 1.00 84.00 76 PHE A CA 1
ATOM 564 C C . PHE A 1 76 ? -3.312 8.412 3.079 1.00 84.00 76 PHE A C 1
ATOM 566 O O . PHE A 1 76 ? -2.962 7.515 3.853 1.00 84.00 76 PHE A O 1
ATOM 573 N N . TYR A 1 77 ? -2.426 9.250 2.551 1.00 90.31 77 TYR A N 1
ATOM 574 C CA . TYR A 1 77 ? -0.992 9.045 2.715 1.00 90.31 77 TYR A CA 1
ATOM 575 C C . TYR A 1 77 ? -0.403 9.761 3.931 1.00 90.31 77 TYR A C 1
ATOM 577 O O . TYR A 1 77 ? -0.862 10.831 4.343 1.00 90.31 77 TYR A O 1
ATOM 585 N N . ALA A 1 78 ? 0.630 9.166 4.518 1.00 94.19 78 ALA A N 1
ATOM 586 C CA . ALA A 1 78 ? 1.250 9.646 5.745 1.00 94.19 78 ALA A CA 1
ATOM 587 C C . ALA A 1 78 ? 2.014 10.966 5.546 1.00 94.19 78 ALA A C 1
ATOM 589 O O . ALA A 1 78 ? 1.953 11.858 6.392 1.00 94.19 78 ALA A O 1
ATOM 590 N N . GLU A 1 79 ? 2.678 11.134 4.402 1.00 93.50 79 GLU A N 1
ATOM 591 C CA . GLU A 1 79 ? 3.480 12.316 4.080 1.00 93.50 79 GLU A CA 1
ATOM 592 C C . GLU A 1 79 ? 2.656 13.553 3.689 1.00 93.50 79 GLU A C 1
ATOM 594 O O . GLU A 1 79 ? 3.231 14.622 3.512 1.00 93.50 79 GLU A O 1
ATOM 599 N N . THR A 1 80 ? 1.326 13.439 3.581 1.00 88.50 80 THR A N 1
ATOM 600 C CA . THR A 1 80 ? 0.428 14.495 3.064 1.00 88.50 80 THR A CA 1
ATOM 601 C C . THR A 1 80 ? 0.655 15.866 3.712 1.00 88.50 80 THR A C 1
ATOM 603 O O . THR A 1 80 ? 0.645 16.884 3.026 1.00 88.50 80 THR A O 1
ATOM 606 N N . TYR A 1 81 ? 0.894 15.902 5.026 1.00 91.69 81 TYR A N 1
ATOM 607 C CA . TYR A 1 81 ? 1.124 17.142 5.782 1.00 91.69 81 TYR A CA 1
ATOM 608 C C . TYR A 1 81 ? 2.589 17.341 6.205 1.00 91.69 81 TYR A C 1
ATOM 610 O O . TYR A 1 81 ? 2.904 18.236 6.993 1.00 91.69 81 TYR A O 1
ATOM 618 N N . TYR A 1 82 ? 3.509 16.531 5.676 1.00 94.56 82 TYR A N 1
ATOM 619 C CA . TYR A 1 82 ? 4.937 16.629 5.962 1.00 94.56 82 TYR A CA 1
ATOM 620 C C . TYR A 1 82 ? 5.618 17.647 5.035 1.00 94.56 82 TYR A C 1
ATOM 622 O O . TYR A 1 82 ? 6.204 17.310 4.011 1.00 94.56 82 TYR A O 1
ATOM 630 N N . ALA A 1 83 ? 5.522 18.925 5.406 1.00 93.44 83 ALA A N 1
ATOM 631 C CA . ALA A 1 83 ? 6.035 20.048 4.610 1.00 93.44 83 ALA A CA 1
ATOM 632 C C . ALA A 1 83 ? 7.308 20.704 5.183 1.00 93.44 83 ALA A C 1
ATOM 634 O O . ALA A 1 83 ? 7.785 21.709 4.651 1.00 93.44 83 ALA A O 1
ATOM 635 N N . ARG A 1 84 ? 7.829 20.190 6.301 1.00 95.69 84 ARG A N 1
ATOM 636 C CA . ARG A 1 84 ? 9.050 20.667 6.966 1.00 95.69 84 ARG A CA 1
ATOM 637 C C . ARG A 1 84 ? 9.588 19.603 7.918 1.00 95.69 84 ARG A C 1
ATOM 639 O O . ARG A 1 84 ? 8.807 18.814 8.441 1.00 95.69 84 ARG A O 1
ATOM 646 N N . SER A 1 85 ? 10.887 19.656 8.202 1.00 96.56 85 SER A N 1
ATOM 647 C CA . SER A 1 85 ? 11.522 18.785 9.194 1.00 96.56 85 SER A CA 1
ATOM 648 C C . SER A 1 85 ? 10.917 18.926 10.589 1.00 96.56 85 SER A C 1
ATOM 650 O O . SER A 1 85 ? 10.527 20.021 11.009 1.00 96.56 85 SER A O 1
ATOM 652 N N . LEU A 1 86 ? 10.899 17.814 11.319 1.00 97.25 86 LEU A N 1
ATOM 653 C CA . LEU A 1 86 ? 10.412 17.723 12.687 1.00 97.25 86 LEU A CA 1
ATOM 654 C C . LEU A 1 86 ? 11.529 18.113 13.664 1.00 97.25 86 LEU A C 1
ATOM 656 O O . LEU A 1 86 ? 12.519 17.402 13.809 1.00 97.25 86 LEU A O 1
ATOM 660 N N . GLY A 1 87 ? 11.386 19.252 14.346 1.00 94.50 87 GLY A N 1
ATOM 661 C CA . GLY A 1 87 ? 12.331 19.677 15.387 1.00 94.50 87 GLY A CA 1
ATOM 662 C C . GLY A 1 87 ? 11.953 19.183 16.785 1.00 94.50 87 GLY A C 1
ATOM 663 O O . GLY A 1 87 ? 12.778 19.188 17.699 1.00 94.50 87 GLY A O 1
ATOM 664 N N . SER A 1 88 ? 10.693 18.797 16.975 1.00 95.88 88 SER A N 1
ATOM 665 C CA . SER A 1 88 ? 10.128 18.352 18.245 1.00 95.88 88 SER A CA 1
ATOM 666 C C . SER A 1 88 ? 8.832 17.570 18.028 1.00 95.88 88 SER A C 1
ATOM 668 O O . SER A 1 88 ? 8.253 17.592 16.943 1.00 95.88 88 SER A O 1
ATOM 670 N N . SER A 1 89 ? 8.307 16.949 19.088 1.00 93.19 89 SER A N 1
ATOM 671 C CA . SER A 1 89 ? 6.997 16.284 19.051 1.00 93.19 89 SER A CA 1
ATOM 672 C C . SER A 1 89 ? 5.835 17.219 18.681 1.00 93.19 89 SER A C 1
ATOM 674 O O . SER A 1 89 ? 4.822 16.757 18.162 1.00 93.19 89 SER A O 1
ATOM 676 N N . ALA A 1 90 ? 5.980 18.533 18.895 1.00 93.88 90 ALA A N 1
ATOM 677 C CA . ALA A 1 90 ? 4.985 19.529 18.499 1.00 93.88 90 ALA A CA 1
ATOM 678 C C . ALA A 1 90 ? 4.932 19.761 16.979 1.00 93.88 90 ALA A C 1
ATOM 680 O O . ALA A 1 90 ? 3.948 20.306 16.487 1.00 93.88 90 ALA A O 1
ATOM 681 N N . ASP A 1 91 ? 5.970 19.359 16.240 1.00 96.38 91 ASP A N 1
ATOM 682 C CA . ASP A 1 91 ? 6.009 19.473 14.782 1.00 96.38 91 ASP A CA 1
ATOM 683 C C . ASP A 1 91 ? 5.376 18.261 14.079 1.00 96.38 91 ASP A C 1
ATOM 685 O O . ASP A 1 91 ? 5.133 18.336 12.877 1.00 96.38 91 ASP A O 1
ATOM 689 N N . ILE A 1 92 ? 5.101 17.166 14.807 1.00 97.12 92 ILE A N 1
ATOM 690 C CA . ILE A 1 92 ? 4.523 15.931 14.256 1.00 97.12 92 ILE A CA 1
ATOM 691 C C . ILE A 1 92 ? 3.108 16.213 13.725 1.00 97.12 92 ILE A C 1
ATOM 693 O O . ILE A 1 92 ? 2.233 16.565 14.527 1.00 97.12 92 ILE A O 1
ATOM 697 N N . PRO A 1 93 ? 2.856 16.004 12.417 1.00 95.75 93 PRO A N 1
ATOM 698 C CA . PRO A 1 93 ? 1.544 16.211 11.814 1.00 95.75 93 PRO A CA 1
ATOM 699 C C . PRO A 1 93 ? 0.422 15.395 12.478 1.00 95.75 93 PRO A C 1
ATOM 701 O O . PRO A 1 93 ? 0.607 14.229 12.835 1.00 95.75 93 PRO A O 1
ATOM 704 N N . GLU A 1 94 ? -0.767 15.988 12.626 1.00 95.31 94 GLU A N 1
ATOM 705 C CA . GLU A 1 94 ? -1.896 15.347 13.322 1.00 95.31 94 GLU A CA 1
ATOM 706 C C . GLU A 1 94 ? -2.440 14.106 12.599 1.00 95.31 94 GLU A C 1
ATOM 708 O O . GLU A 1 94 ? -2.958 13.207 13.265 1.00 95.31 94 GLU A O 1
ATOM 713 N N . ASN A 1 95 ? -2.277 13.994 11.274 1.00 94.50 95 ASN A N 1
ATOM 714 C CA . ASN A 1 95 ? -2.717 12.814 10.521 1.00 94.50 95 ASN A CA 1
ATOM 715 C C . ASN A 1 95 ? -2.055 11.526 11.013 1.00 94.50 95 ASN A C 1
ATOM 717 O O . ASN A 1 95 ? -2.699 10.479 11.067 1.00 94.50 95 ASN A O 1
ATOM 721 N N . LEU A 1 96 ? -0.794 11.611 11.437 1.00 97.44 96 LEU A N 1
ATOM 722 C CA . LEU A 1 96 ? -0.032 10.470 11.945 1.00 97.44 96 LEU A CA 1
ATOM 723 C C . LEU A 1 96 ? -0.528 9.997 13.317 1.00 97.44 96 LEU A C 1
ATOM 725 O O . LEU A 1 96 ? -0.180 8.911 13.766 1.00 97.44 96 LEU A O 1
ATOM 729 N N . LYS A 1 97 ? -1.361 10.792 13.997 1.00 97.88 97 LYS A N 1
ATOM 730 C CA . LYS A 1 97 ? -1.927 10.455 15.308 1.00 97.88 97 LYS A CA 1
ATOM 731 C C . LYS A 1 97 ? -3.300 9.798 15.196 1.00 97.88 97 LYS A C 1
ATOM 733 O O . LYS A 1 97 ? -3.840 9.372 16.215 1.00 97.88 97 LYS A O 1
ATOM 738 N N . CYS A 1 98 ? -3.884 9.700 14.000 1.00 97.50 98 CYS A N 1
ATOM 739 C CA . CYS A 1 98 ? -5.259 9.229 13.831 1.00 97.50 98 CYS A CA 1
ATOM 740 C C . CYS A 1 98 ? -5.476 7.809 14.355 1.00 97.50 98 CYS A C 1
ATOM 742 O O . CYS A 1 98 ? -6.423 7.594 15.110 1.00 97.50 98 CYS A O 1
ATOM 744 N N . ILE A 1 99 ? -4.576 6.864 14.056 1.00 98.12 99 ILE A N 1
ATOM 745 C CA . ILE A 1 99 ? -4.696 5.491 14.570 1.00 98.12 99 ILE A CA 1
ATOM 746 C C . ILE A 1 99 ? -4.657 5.453 16.105 1.00 98.12 99 ILE A C 1
ATOM 748 O O . ILE A 1 99 ? -5.463 4.774 16.738 1.00 98.12 99 ILE A O 1
ATOM 752 N N . CYS A 1 100 ? -3.807 6.281 16.714 1.00 98.69 100 CYS A N 1
ATOM 753 C CA . CYS A 1 100 ? -3.706 6.414 18.160 1.00 98.69 100 CYS A CA 1
ATOM 754 C C . CYS A 1 100 ? -4.943 7.056 18.784 1.00 98.69 100 CYS A C 1
ATOM 756 O O . CYS A 1 100 ? -5.409 6.605 19.828 1.00 98.69 100 CYS A O 1
ATOM 758 N N . LYS A 1 101 ? -5.515 8.079 18.144 1.00 98.69 101 LYS A N 1
ATOM 759 C CA . LYS A 1 101 ? -6.753 8.712 18.611 1.00 98.69 101 LYS A CA 1
ATOM 760 C C . LYS A 1 101 ? -7.946 7.768 18.515 1.00 98.69 101 LYS A C 1
ATOM 762 O O . LYS A 1 101 ? -8.776 7.774 19.417 1.00 98.69 101 LYS A O 1
ATOM 767 N N . ILE A 1 102 ? -8.012 6.939 17.473 1.00 98.62 102 ILE A N 1
ATOM 768 C CA . ILE A 1 102 ? -9.029 5.889 17.335 1.00 98.62 102 ILE A CA 1
ATOM 769 C C . ILE A 1 102 ? -8.888 4.880 18.478 1.00 98.62 102 ILE A C 1
ATOM 771 O O . ILE A 1 102 ? -9.849 4.650 19.210 1.00 98.62 102 ILE A O 1
ATOM 775 N N . ALA A 1 103 ? -7.682 4.336 18.671 1.00 98.62 103 ALA A N 1
ATOM 776 C CA . ALA A 1 103 ? -7.405 3.318 19.684 1.00 98.62 103 ALA A CA 1
ATOM 777 C C . ALA A 1 103 ? -7.676 3.788 21.124 1.00 98.62 103 ALA A C 1
ATOM 779 O O . ALA A 1 103 ? -7.987 2.973 21.989 1.00 98.62 103 ALA A O 1
ATOM 780 N N . ASN A 1 104 ? -7.575 5.096 21.371 1.00 98.56 104 ASN A N 1
ATOM 781 C CA . ASN A 1 104 ? -7.727 5.704 22.692 1.00 98.56 104 ASN A CA 1
ATOM 782 C C . ASN A 1 104 ? -9.009 6.548 22.845 1.00 98.56 104 ASN A C 1
ATOM 784 O O . ASN A 1 104 ? -9.160 7.230 23.854 1.00 98.56 104 ASN A O 1
ATOM 788 N N . ASP A 1 105 ? -9.928 6.511 21.869 1.00 97.75 105 ASP A N 1
ATOM 789 C CA . ASP A 1 105 ? -11.190 7.277 21.867 1.00 97.75 105 ASP A CA 1
ATOM 790 C C . ASP A 1 105 ? -11.007 8.781 22.152 1.00 97.75 105 ASP A C 1
ATOM 792 O O . ASP A 1 105 ? -11.724 9.396 22.944 1.00 97.75 105 ASP A O 1
ATOM 796 N N . LEU A 1 106 ? -10.005 9.383 21.511 1.00 98.12 106 LEU A N 1
ATOM 797 C CA . LEU A 1 106 ? -9.674 10.796 21.671 1.00 98.12 106 LEU A CA 1
ATOM 798 C C . LEU A 1 106 ? -10.311 11.657 20.571 1.00 98.12 106 LEU A C 1
ATOM 800 O O . LEU A 1 106 ? -10.497 11.189 19.443 1.00 98.12 106 LEU A O 1
ATOM 804 N N . PRO A 1 107 ? -10.611 12.937 20.856 1.00 97.44 107 PRO A N 1
ATOM 805 C CA . PRO A 1 107 ? -11.132 13.854 19.855 1.00 97.44 107 PRO A CA 1
ATOM 806 C C . PRO A 1 107 ? -10.097 14.190 18.771 1.00 97.44 107 PRO A C 1
ATOM 808 O O . PRO A 1 107 ? -8.896 14.360 19.023 1.00 97.44 107 PRO A O 1
ATOM 811 N N . ILE A 1 108 ? -10.594 14.347 17.549 1.00 97.44 108 ILE A N 1
ATOM 812 C CA . ILE A 1 108 ? -9.857 14.887 16.407 1.00 97.44 108 ILE A CA 1
ATOM 813 C C . ILE A 1 108 ? -9.545 16.362 16.694 1.00 97.44 108 ILE A C 1
ATOM 815 O O . ILE A 1 108 ? -10.413 17.110 17.144 1.00 97.44 108 ILE A O 1
ATOM 819 N N . ALA A 1 109 ? -8.292 16.775 16.486 1.00 95.31 109 ALA A N 1
ATOM 820 C CA . ALA A 1 109 ? -7.831 18.105 16.898 1.00 95.31 109 ALA A CA 1
ATOM 821 C C . ALA A 1 109 ? -8.122 19.198 15.862 1.00 95.31 109 ALA A C 1
ATOM 823 O O . ALA A 1 109 ? -8.439 20.324 16.237 1.00 95.31 109 ALA A O 1
ATOM 824 N N . GLU A 1 110 ? -8.008 18.870 14.577 1.00 94.69 110 GLU A N 1
ATOM 825 C CA . GLU A 1 110 ? -8.083 19.815 13.462 1.00 94.69 110 GLU A CA 1
ATOM 826 C C . GLU A 1 110 ? -8.733 19.164 12.232 1.00 94.69 110 GLU A C 1
ATOM 828 O O . GLU A 1 110 ? -9.008 17.964 12.237 1.00 94.69 110 GLU A O 1
ATOM 833 N N . GLY A 1 111 ? -8.985 19.961 11.192 1.00 91.69 111 GLY A N 1
ATOM 834 C CA . GLY A 1 111 ? -9.655 19.517 9.970 1.00 91.69 111 GLY A CA 1
ATOM 835 C C . GLY A 1 111 ? -11.177 19.536 10.062 1.00 91.69 111 GLY A C 1
ATOM 836 O O . GLY A 1 111 ? -11.767 20.059 11.012 1.00 91.69 111 GLY A O 1
ATOM 837 N N . SER A 1 112 ? -11.831 18.960 9.054 1.00 90.00 112 SER A N 1
ATOM 838 C CA . SER A 1 112 ? -13.287 19.052 8.896 1.00 90.00 112 SER A CA 1
ATOM 839 C C . SER A 1 112 ? -14.082 18.300 9.972 1.00 90.00 112 SER A C 1
ATOM 841 O O . SER A 1 112 ? -15.261 18.585 10.173 1.00 90.00 112 SER A O 1
ATOM 843 N N . HIS A 1 113 ? -13.443 17.370 10.688 1.00 93.00 113 HIS A N 1
ATOM 844 C CA . HIS A 1 113 ? -14.046 16.572 11.762 1.00 93.00 113 HIS A CA 1
ATOM 845 C C . HIS A 1 113 ? -13.551 16.962 13.165 1.00 93.00 113 HIS A C 1
ATOM 847 O O . HIS A 1 113 ? -13.732 16.201 14.117 1.00 93.00 113 HIS A O 1
ATOM 853 N N . ALA A 1 114 ? -12.930 18.138 13.322 1.00 96.00 114 ALA A N 1
ATOM 854 C CA . ALA A 1 114 ? -12.418 18.605 14.609 1.00 96.00 114 ALA A CA 1
ATOM 855 C C . ALA A 1 114 ? -13.488 18.572 15.721 1.00 96.00 114 ALA A C 1
ATOM 857 O O . ALA A 1 114 ? -14.621 19.020 15.546 1.00 96.00 114 ALA A O 1
ATOM 858 N N . GLY A 1 115 ? -13.113 18.051 16.890 1.00 95.31 115 GLY A N 1
ATOM 859 C CA . GLY A 1 115 ? -13.990 17.895 18.054 1.00 95.31 115 GLY A CA 1
ATOM 860 C C . GLY A 1 115 ? -14.795 16.590 18.099 1.00 95.31 115 GLY A C 1
ATOM 861 O O . GLY A 1 115 ? -15.271 16.232 19.176 1.00 95.31 115 GLY A O 1
ATOM 862 N N . ILE A 1 116 ? -14.905 15.852 16.989 1.00 96.50 116 ILE A N 1
ATOM 863 C CA . ILE A 1 116 ? -15.525 14.517 16.953 1.00 96.50 116 ILE A CA 1
ATOM 864 C C . ILE A 1 116 ? -14.535 13.495 17.529 1.00 96.50 116 ILE A C 1
ATOM 866 O O . ILE A 1 116 ? -13.328 13.599 17.300 1.00 96.50 116 ILE A O 1
ATOM 870 N N . SER A 1 117 ? -15.016 12.497 18.279 1.00 97.12 117 SER A N 1
ATOM 871 C CA . SER A 1 117 ? -14.163 11.358 18.672 1.00 97.12 117 SER A CA 1
ATOM 872 C C . SER A 1 117 ? -13.636 10.643 17.422 1.00 97.12 117 SER A C 1
ATOM 874 O O . SER A 1 117 ? -14.401 10.317 16.516 1.00 97.12 117 SER A O 1
ATOM 876 N N . ALA A 1 118 ? -12.339 10.339 17.377 1.00 97.69 118 ALA A N 1
ATOM 877 C CA . ALA A 1 118 ? -11.762 9.613 16.251 1.00 97.69 118 ALA A CA 1
ATOM 878 C C . ALA A 1 118 ? -12.337 8.187 16.122 1.00 97.69 118 ALA A C 1
ATOM 880 O O . ALA A 1 118 ? -12.489 7.686 15.009 1.00 97.69 118 ALA A O 1
ATOM 881 N N . ARG A 1 119 ? -12.743 7.554 17.237 1.00 97.94 119 ARG A N 1
ATOM 882 C CA . ARG A 1 119 ? -13.483 6.281 17.201 1.00 97.94 119 ARG A CA 1
ATOM 883 C C . ARG A 1 119 ? -14.856 6.470 16.559 1.00 97.94 119 ARG A C 1
ATOM 885 O O . ARG A 1 119 ? -15.226 5.704 15.676 1.00 97.94 119 ARG A O 1
ATOM 892 N N . VAL A 1 120 ? -15.593 7.502 16.974 1.00 98.25 120 VAL A N 1
ATOM 893 C CA . VAL A 1 120 ? -16.913 7.851 16.418 1.00 98.25 120 VAL A CA 1
ATOM 894 C C . VAL A 1 120 ? -16.831 8.135 14.917 1.00 98.25 120 VAL A C 1
ATOM 896 O O . VAL A 1 120 ? -17.662 7.647 14.150 1.00 98.25 120 VAL A O 1
ATOM 899 N N . TRP A 1 121 ? -15.796 8.858 14.492 1.00 97.44 121 TRP A N 1
ATOM 900 C CA . TRP A 1 121 ? -15.488 9.091 13.086 1.00 97.44 121 TRP A CA 1
ATOM 901 C C . TRP A 1 121 ? -15.283 7.777 12.319 1.00 97.44 121 TRP A C 1
ATOM 903 O O . TRP A 1 121 ? -15.930 7.561 11.295 1.00 97.44 121 TRP A O 1
ATOM 913 N N . LEU A 1 122 ? -14.469 6.852 12.838 1.00 97.88 122 LEU A N 1
ATOM 914 C CA . LEU A 1 122 ? -14.226 5.579 12.156 1.00 97.88 122 LEU A CA 1
ATOM 915 C C . LEU A 1 122 ? -15.487 4.702 12.085 1.00 97.88 122 LEU A C 1
ATOM 917 O O . LEU A 1 122 ? -15.757 4.089 11.052 1.00 97.88 122 LEU A O 1
ATOM 921 N N . VAL A 1 123 ? -16.296 4.679 13.149 1.00 98.50 123 VAL A N 1
ATOM 922 C CA . VAL A 1 123 ? -17.592 3.980 13.158 1.00 98.50 123 VAL A CA 1
ATOM 923 C C . VAL A 1 123 ? -18.530 4.559 12.096 1.00 98.50 123 VAL A C 1
ATOM 925 O O . VAL A 1 123 ? -19.210 3.803 11.408 1.00 98.50 123 VAL A O 1
ATOM 928 N N . ALA A 1 124 ? -18.555 5.881 11.909 1.00 97.31 124 ALA A N 1
ATOM 929 C CA . ALA A 1 124 ? -19.346 6.501 10.849 1.00 97.31 124 ALA A CA 1
ATOM 930 C C . ALA A 1 124 ? -18.883 6.067 9.448 1.00 97.31 124 ALA A C 1
ATOM 932 O O . ALA A 1 124 ? -19.724 5.771 8.602 1.00 97.31 124 ALA A O 1
ATOM 933 N N . HIS A 1 125 ? -17.571 5.954 9.215 1.00 94.75 125 HIS A N 1
ATOM 934 C CA . HIS A 1 125 ? -17.033 5.424 7.957 1.00 94.75 125 HIS A CA 1
ATOM 935 C C . HIS A 1 125 ? -17.436 3.958 7.726 1.00 94.75 125 HIS A C 1
ATOM 937 O O . HIS A 1 125 ? -17.830 3.609 6.615 1.00 94.75 125 HIS A O 1
ATOM 943 N N . ALA A 1 126 ? -17.411 3.113 8.762 1.00 96.50 126 ALA A N 1
ATOM 944 C CA . ALA A 1 126 ? -17.887 1.730 8.671 1.00 96.50 126 ALA A CA 1
ATOM 945 C C . ALA A 1 126 ? -19.392 1.659 8.344 1.00 96.50 126 ALA A C 1
ATOM 947 O O . ALA A 1 126 ? -19.804 0.957 7.421 1.00 96.50 126 ALA A O 1
ATOM 948 N N . ARG A 1 127 ? -20.224 2.455 9.028 1.00 97.12 127 ARG A N 1
ATOM 949 C CA . ARG A 1 127 ? -21.669 2.539 8.743 1.00 97.12 127 ARG A CA 1
ATOM 950 C C . ARG A 1 127 ? -21.969 3.057 7.344 1.00 97.12 127 ARG A C 1
ATOM 952 O O . ARG A 1 127 ? -22.943 2.633 6.725 1.00 97.12 127 ARG A O 1
ATOM 959 N N . TYR A 1 128 ? -21.131 3.953 6.834 1.00 94.50 128 TYR A N 1
ATOM 960 C CA . TYR A 1 128 ? -21.250 4.440 5.470 1.00 94.50 128 TYR A CA 1
ATOM 961 C C . TYR A 1 128 ? -20.952 3.353 4.430 1.00 94.50 128 TYR A C 1
ATOM 963 O O . TYR A 1 128 ? -21.663 3.282 3.431 1.00 94.50 128 TYR A O 1
ATOM 971 N N . VAL A 1 129 ? -19.984 2.459 4.675 1.00 93.00 129 VAL A N 1
ATOM 972 C CA . VAL A 1 129 ? -19.773 1.274 3.819 1.00 93.00 129 VAL A CA 1
ATOM 973 C C . VAL A 1 129 ? -21.038 0.414 3.775 1.00 93.00 129 VAL A C 1
ATOM 975 O O . VAL A 1 129 ? -21.497 0.069 2.689 1.00 93.00 129 VAL A O 1
ATOM 978 N N . ALA A 1 130 ? -21.669 0.151 4.925 1.00 95.88 130 ALA A N 1
ATOM 979 C CA . ALA A 1 130 ? -22.924 -0.603 4.967 1.00 95.88 130 ALA A CA 1
ATOM 980 C C . ALA A 1 130 ? -24.066 0.101 4.220 1.00 95.88 130 ALA A C 1
ATOM 982 O O . ALA A 1 130 ? -24.831 -0.532 3.492 1.00 95.88 130 ALA A O 1
ATOM 983 N N . GLN A 1 131 ? -24.191 1.421 4.394 1.00 94.38 131 GLN A N 1
ATOM 984 C CA . GLN A 1 131 ? -25.166 2.227 3.665 1.00 94.38 131 GLN A CA 1
ATOM 985 C C . GLN A 1 131 ? -24.934 2.131 2.156 1.00 94.38 131 GLN A C 1
ATOM 987 O O . GLN A 1 131 ? -25.886 1.873 1.426 1.00 94.38 131 GLN A O 1
ATOM 992 N N . PHE A 1 132 ? -23.688 2.278 1.702 1.00 91.38 132 PHE A N 1
ATOM 993 C CA . PHE A 1 132 ? -23.332 2.123 0.297 1.00 91.38 132 PHE A CA 1
ATOM 994 C C . PHE A 1 132 ? -23.691 0.730 -0.224 1.00 91.38 132 PHE A C 1
ATOM 996 O O . PHE A 1 132 ? -24.308 0.625 -1.278 1.00 91.38 132 PHE A O 1
ATOM 1003 N N . PHE A 1 133 ? -23.386 -0.339 0.514 1.00 93.50 133 PHE A N 1
ATOM 1004 C CA . PHE A 1 133 ? -23.750 -1.683 0.067 1.00 93.50 133 PHE A CA 1
ATOM 1005 C C . PHE A 1 133 ? -25.264 -1.831 -0.118 1.00 93.50 133 PHE A C 1
ATOM 1007 O O . PHE A 1 133 ? -25.699 -2.293 -1.168 1.00 93.50 133 PHE A O 1
ATOM 1014 N N . ARG A 1 134 ? -26.074 -1.332 0.821 1.00 94.56 134 ARG A N 1
ATOM 1015 C CA . ARG A 1 134 ? -27.544 -1.339 0.694 1.00 94.56 134 ARG A CA 1
ATOM 1016 C C . ARG A 1 134 ? -28.057 -0.498 -0.475 1.00 94.56 134 ARG A C 1
ATOM 1018 O O . ARG A 1 134 ? -28.987 -0.899 -1.166 1.00 94.56 134 ARG A O 1
ATOM 1025 N N . GLU A 1 135 ? -27.475 0.679 -0.697 1.00 92.19 135 GLU A N 1
ATOM 1026 C CA . GLU A 1 135 ? -27.866 1.578 -1.793 1.00 92.19 135 GLU A CA 1
ATOM 1027 C C . GLU A 1 135 ? -27.634 0.954 -3.175 1.00 92.19 135 GLU A C 1
ATOM 1029 O O . GLU A 1 135 ? -28.357 1.277 -4.117 1.00 92.19 135 GLU A O 1
ATOM 1034 N N . HIS A 1 136 ? -26.669 0.037 -3.281 1.00 90.62 136 HIS A N 1
ATOM 1035 C CA . HIS A 1 136 ? -26.258 -0.582 -4.539 1.00 90.62 136 HIS A CA 1
ATOM 1036 C C . HIS A 1 136 ? -26.575 -2.084 -4.641 1.00 90.62 136 HIS A C 1
ATOM 1038 O O . HIS A 1 136 ? -26.112 -2.738 -5.573 1.00 90.62 136 HIS A O 1
ATOM 1044 N N . GLY A 1 137 ? -27.378 -2.638 -3.723 1.00 91.62 137 GLY A N 1
ATOM 1045 C CA . GLY A 1 137 ? -27.780 -4.051 -3.757 1.00 91.62 137 GLY A CA 1
ATOM 1046 C C . GLY A 1 137 ? -26.617 -5.027 -3.561 1.00 91.62 137 GLY A C 1
ATOM 1047 O O . GLY A 1 137 ? -26.588 -6.086 -4.179 1.00 91.62 137 GLY A O 1
ATOM 1048 N N . LEU A 1 138 ? -25.641 -4.628 -2.749 1.00 92.56 138 LEU A N 1
ATOM 1049 C CA . LEU A 1 138 ? -24.500 -5.433 -2.311 1.00 92.56 138 LEU A CA 1
ATOM 1050 C C . LEU A 1 138 ? -24.689 -5.953 -0.876 1.00 92.56 138 LEU A C 1
ATOM 1052 O O . LEU A 1 138 ? -23.828 -6.650 -0.345 1.00 92.56 138 LEU A O 1
ATOM 1056 N N . ASP A 1 139 ? -25.780 -5.581 -0.206 1.00 94.19 139 ASP A N 1
ATOM 1057 C CA . ASP A 1 139 ? -26.121 -6.115 1.103 1.00 94.19 139 ASP A CA 1
ATOM 1058 C C . ASP A 1 139 ? -26.538 -7.587 1.014 1.00 94.19 139 ASP A C 1
ATOM 1060 O O . ASP A 1 139 ? -27.288 -8.000 0.134 1.00 94.19 139 ASP A O 1
ATOM 1064 N N . GLY A 1 140 ? -26.027 -8.400 1.936 1.00 94.00 140 GLY A N 1
ATOM 1065 C CA . GLY A 1 140 ? -26.189 -9.849 1.925 1.00 94.00 140 GLY A CA 1
ATOM 1066 C C . GLY A 1 140 ? -25.289 -10.573 0.921 1.00 94.00 140 GLY A C 1
ATOM 1067 O O . GLY A 1 140 ? -25.312 -11.803 0.890 1.00 94.00 140 GLY A O 1
ATOM 1068 N N . GLU A 1 141 ? -24.470 -9.864 0.147 1.00 93.31 141 GLU A N 1
ATOM 1069 C CA . GLU A 1 141 ? -23.552 -10.474 -0.812 1.00 93.31 141 GLU A CA 1
ATOM 1070 C C . GLU A 1 141 ? -22.184 -10.820 -0.189 1.00 93.31 141 GLU A C 1
ATOM 1072 O O . GLU A 1 141 ? -21.708 -10.106 0.700 1.00 93.31 141 GLU A O 1
ATOM 1077 N N . PRO A 1 142 ? -21.512 -11.899 -0.642 1.00 92.81 142 PRO A N 1
ATOM 1078 C CA . PRO A 1 142 ? -20.187 -12.273 -0.160 1.00 92.81 142 PRO A CA 1
ATOM 1079 C C . PRO A 1 142 ? -19.111 -11.358 -0.759 1.00 92.81 142 PRO A C 1
ATOM 1081 O O . PRO A 1 142 ? -18.635 -11.568 -1.877 1.00 92.81 142 PRO A O 1
ATOM 1084 N N . ILE A 1 143 ? -18.714 -10.338 -0.002 1.00 93.94 143 ILE A N 1
ATOM 1085 C CA . ILE A 1 143 ? -17.712 -9.350 -0.419 1.00 93.94 143 ILE A CA 1
ATOM 1086 C C . ILE A 1 143 ? -16.473 -9.473 0.455 1.00 93.94 143 ILE A C 1
ATOM 1088 O O . ILE A 1 143 ? -16.559 -9.350 1.675 1.00 93.94 143 ILE A O 1
ATOM 1092 N N . VAL A 1 144 ? -15.310 -9.657 -0.174 1.00 96.06 144 VAL A N 1
ATOM 1093 C CA . VAL A 1 144 ? -14.022 -9.598 0.520 1.00 96.06 144 VAL A CA 1
ATOM 1094 C C . VAL A 1 144 ? -13.670 -8.134 0.753 1.00 96.06 144 VAL A C 1
ATOM 1096 O O . VAL A 1 144 ? -13.333 -7.418 -0.187 1.00 96.06 144 VAL A O 1
ATOM 1099 N N . LEU A 1 145 ? -13.754 -7.676 1.997 1.00 96.38 145 LEU A N 1
ATOM 1100 C CA . LEU A 1 145 ? -13.388 -6.321 2.392 1.00 96.38 145 LEU A CA 1
ATOM 1101 C C . LEU A 1 145 ? -12.021 -6.323 3.075 1.00 96.38 145 LEU A C 1
ATOM 1103 O O . LEU A 1 145 ? -11.770 -7.091 4.004 1.00 96.38 145 LEU A O 1
ATOM 1107 N N . ARG A 1 146 ? -11.138 -5.429 2.635 1.00 96.06 146 ARG A N 1
ATOM 1108 C CA . ARG A 1 146 ? -9.740 -5.368 3.064 1.00 96.06 146 ARG A CA 1
ATOM 1109 C C . ARG A 1 146 ? -9.402 -3.981 3.621 1.00 96.06 146 ARG A C 1
ATOM 1111 O O . ARG A 1 146 ? -8.820 -3.144 2.928 1.00 96.06 146 ARG A O 1
ATOM 1118 N N . PRO A 1 147 ? -9.827 -3.676 4.859 1.00 95.19 147 PRO A N 1
ATOM 1119 C CA . PRO A 1 147 ? -9.521 -2.402 5.486 1.00 95.19 147 PRO A CA 1
ATOM 1120 C C . PRO A 1 147 ? -8.084 -2.385 6.004 1.00 95.19 147 PRO A C 1
ATOM 1122 O O . PRO A 1 147 ? -7.553 -3.405 6.440 1.00 95.19 147 PRO A O 1
ATOM 1125 N N . PHE A 1 148 ? -7.465 -1.204 5.992 1.00 96.56 148 PHE A N 1
ATOM 1126 C CA . PHE A 1 148 ? -6.132 -0.986 6.561 1.00 96.56 148 PHE A CA 1
ATOM 1127 C C . PHE A 1 148 ? -5.049 -1.955 6.039 1.00 96.56 148 PHE A C 1
ATOM 1129 O O . PHE A 1 148 ? -4.180 -2.386 6.803 1.00 96.56 148 PHE A O 1
ATOM 1136 N N . HIS A 1 149 ? -5.107 -2.315 4.751 1.00 96.62 149 HIS A N 1
ATOM 1137 C CA . HIS A 1 149 ? -4.051 -3.077 4.073 1.00 96.62 149 HIS A CA 1
ATOM 1138 C C . HIS A 1 149 ? -2.673 -2.402 4.171 1.00 96.62 149 HIS A C 1
ATOM 1140 O O . HIS A 1 149 ? -2.576 -1.208 4.469 1.00 96.62 149 HIS A O 1
ATOM 1146 N N . GLU A 1 150 ? -1.612 -3.182 3.951 1.00 97.38 150 GLU A N 1
ATOM 1147 C CA . GLU A 1 150 ? -0.216 -2.718 3.918 1.00 97.38 150 GLU A CA 1
ATOM 1148 C C . GLU A 1 150 ? 0.236 -1.946 5.169 1.00 97.38 150 GLU A C 1
ATOM 1150 O O . GLU A 1 150 ? 1.170 -1.147 5.162 1.00 97.38 150 GLU A O 1
ATOM 1155 N N . HIS A 1 151 ? -0.417 -2.203 6.295 1.00 97.94 151 HIS A N 1
ATOM 1156 C CA . HIS A 1 151 ? -0.148 -1.556 7.573 1.00 97.94 151 HIS A CA 1
ATOM 1157 C C . HIS A 1 151 ? 1.255 -1.815 8.139 1.00 97.94 151 HIS A C 1
ATOM 1159 O O . HIS A 1 151 ? 1.672 -1.106 9.046 1.00 97.94 151 HIS A O 1
ATOM 1165 N N . THR A 1 152 ? 1.994 -2.799 7.623 1.00 97.62 152 THR A N 1
ATOM 1166 C CA . THR A 1 152 ? 3.422 -2.997 7.926 1.00 97.62 152 THR A CA 1
ATOM 1167 C C . THR A 1 152 ? 4.313 -1.919 7.294 1.00 97.62 152 THR A C 1
ATOM 1169 O O . THR A 1 152 ? 5.441 -1.716 7.738 1.00 97.62 152 THR A O 1
ATOM 1172 N N . GLY A 1 153 ? 3.806 -1.208 6.284 1.00 96.56 153 GLY A N 1
ATOM 1173 C CA . GLY A 1 153 ? 4.455 -0.085 5.620 1.00 96.56 153 GLY A CA 1
ATOM 1174 C C . GLY A 1 153 ? 4.320 1.249 6.355 1.00 96.56 153 GLY A C 1
ATOM 1175 O O . GLY A 1 153 ? 3.721 1.358 7.425 1.00 96.56 153 GLY A O 1
ATOM 1176 N N . ALA A 1 154 ? 4.881 2.294 5.742 1.00 96.12 154 ALA A N 1
ATOM 1177 C CA . ALA A 1 154 ? 4.913 3.660 6.278 1.00 96.12 154 ALA A CA 1
ATOM 1178 C C . ALA A 1 154 ? 4.181 4.690 5.400 1.00 96.12 154 ALA A C 1
ATOM 1180 O O . ALA A 1 154 ? 4.175 5.875 5.708 1.00 96.12 154 ALA A O 1
ATOM 1181 N N . TRP A 1 155 ? 3.601 4.280 4.272 1.00 94.94 155 TRP A N 1
ATOM 1182 C CA . TRP A 1 155 ? 2.981 5.212 3.324 1.00 94.94 155 TRP A CA 1
ATOM 1183 C C . TRP A 1 155 ? 1.556 5.605 3.698 1.00 94.94 155 TRP A C 1
ATOM 1185 O O . TRP A 1 155 ? 1.100 6.657 3.260 1.00 94.94 155 TRP A O 1
ATOM 1195 N N . PHE A 1 156 ? 0.860 4.817 4.517 1.00 95.94 156 PHE A N 1
ATOM 1196 C CA . PHE A 1 156 ? -0.479 5.142 5.005 1.00 95.94 156 PHE A CA 1
ATOM 1197 C C . PHE A 1 156 ? -0.454 5.666 6.434 1.00 95.94 156 PHE A C 1
ATOM 1199 O O . PHE A 1 156 ? 0.368 5.242 7.242 1.00 95.94 156 PHE A O 1
ATOM 1206 N N . TRP A 1 157 ? -1.401 6.540 6.786 1.00 96.06 157 TRP A N 1
ATOM 1207 C CA . TRP A 1 157 ? -1.491 7.097 8.144 1.00 96.06 157 TRP A CA 1
ATOM 1208 C C . TRP A 1 157 ? -1.765 6.039 9.231 1.00 96.06 157 TRP A C 1
ATOM 1210 O O . TRP A 1 157 ? -1.554 6.304 10.412 1.00 96.06 157 TRP A O 1
ATOM 1220 N N . TRP A 1 158 ? -2.210 4.835 8.851 1.00 97.88 158 TRP A N 1
ATOM 1221 C CA . TRP A 1 158 ? -2.369 3.682 9.749 1.00 97.88 158 TRP A CA 1
ATOM 1222 C C . TRP A 1 158 ? -1.133 2.763 9.821 1.00 97.88 158 TRP A C 1
ATOM 1224 O O . TRP A 1 158 ? -1.179 1.725 10.484 1.00 97.88 158 TRP A O 1
ATOM 1234 N N . GLY A 1 159 ? -0.048 3.117 9.129 1.00 97.81 159 GLY A N 1
ATOM 1235 C CA . GLY A 1 159 ? 1.170 2.319 9.009 1.00 97.81 159 GLY A CA 1
ATOM 1236 C C . GLY A 1 159 ? 1.940 2.114 10.317 1.00 97.81 159 GLY A C 1
ATOM 1237 O O . GLY A 1 159 ? 1.802 2.876 11.278 1.00 97.81 159 GLY A O 1
ATOM 1238 N N . GLN A 1 160 ? 2.784 1.084 10.328 1.00 98.44 160 GLN A N 1
ATOM 1239 C CA . GLN A 1 160 ? 3.494 0.566 11.496 1.00 98.44 160 GLN A CA 1
ATOM 1240 C C . GLN A 1 160 ? 4.290 1.616 12.279 1.00 98.44 160 GLN A C 1
ATOM 1242 O O . GLN A 1 160 ? 4.167 1.625 13.506 1.00 98.44 160 GLN A O 1
ATOM 1247 N N . PRO A 1 161 ? 5.049 2.536 11.650 1.00 98.56 161 PRO A N 1
ATOM 1248 C CA . PRO A 1 161 ? 5.795 3.552 12.393 1.00 98.56 161 PRO A CA 1
ATOM 1249 C C . PRO A 1 161 ? 4.920 4.454 13.272 1.00 98.56 161 PRO A C 1
ATOM 1251 O O . PRO A 1 161 ? 5.424 5.046 14.223 1.00 98.56 161 PRO A O 1
ATOM 1254 N N . TYR A 1 162 ? 3.619 4.552 12.996 1.00 98.56 162 TYR A N 1
ATOM 1255 C CA . TYR A 1 162 ? 2.698 5.474 13.666 1.00 98.56 162 TYR A CA 1
ATOM 1256 C C . TYR A 1 162 ? 1.961 4.847 14.855 1.00 98.56 162 TYR A C 1
ATOM 1258 O O . TYR A 1 162 ? 1.036 5.440 15.403 1.00 98.56 162 TYR A O 1
ATOM 1266 N N . TRP A 1 163 ? 2.360 3.649 15.284 1.00 98.69 163 TRP A N 1
ATOM 1267 C CA . TRP A 1 163 ? 1.703 2.942 16.386 1.00 98.69 163 TRP A CA 1
ATOM 1268 C C . TRP A 1 163 ? 2.225 3.322 17.776 1.00 98.69 163 TRP A C 1
ATOM 1270 O O . TRP A 1 163 ? 1.684 2.854 18.772 1.00 98.69 163 TRP A O 1
ATOM 1280 N N . ASN A 1 164 ? 3.260 4.160 17.895 1.00 98.50 164 ASN A N 1
ATOM 1281 C CA . ASN A 1 164 ? 3.823 4.555 19.192 1.00 98.50 164 ASN A CA 1
ATOM 1282 C C . ASN A 1 164 ? 2.981 5.667 19.835 1.00 98.50 164 ASN A C 1
ATOM 1284 O O . ASN A 1 164 ? 3.383 6.825 19.952 1.00 98.50 164 ASN A O 1
ATOM 1288 N N . CYS A 1 165 ? 1.773 5.299 20.246 1.00 98.69 165 CYS A N 1
ATOM 1289 C CA . CYS A 1 165 ? 0.769 6.220 20.751 1.00 98.69 165 CYS A CA 1
ATOM 1290 C C . CYS A 1 165 ? 1.168 6.888 22.060 1.00 98.69 165 CYS A C 1
ATOM 1292 O O . CYS A 1 165 ? 0.779 8.030 22.281 1.00 98.69 165 CYS A O 1
ATOM 1294 N N . GLY A 1 166 ? 1.997 6.233 22.879 1.00 98.19 166 GLY A N 1
ATOM 1295 C CA . GLY A 1 166 ? 2.531 6.852 24.089 1.00 98.19 166 GLY A CA 1
ATOM 1296 C C . GLY A 1 166 ? 3.341 8.108 23.778 1.00 98.19 166 GLY A C 1
ATOM 1297 O O . GLY A 1 166 ? 3.058 9.182 24.307 1.00 98.19 166 GLY A O 1
ATOM 1298 N N . ALA A 1 167 ? 4.278 8.009 22.831 1.00 98.00 167 ALA A N 1
ATOM 1299 C CA . ALA A 1 167 ? 5.072 9.153 22.397 1.00 98.00 167 ALA A CA 1
ATOM 1300 C C . ALA A 1 167 ? 4.266 10.151 21.545 1.00 98.00 167 ALA A C 1
ATOM 1302 O O . ALA A 1 167 ? 4.381 11.361 21.743 1.00 98.00 167 ALA A O 1
ATOM 1303 N N . LEU A 1 168 ? 3.427 9.664 20.622 1.00 98.12 168 LEU A N 1
ATOM 1304 C CA . LEU A 1 168 ? 2.656 10.509 19.700 1.00 98.12 168 LEU A CA 1
ATOM 1305 C C . LEU A 1 168 ? 1.563 11.333 20.396 1.00 98.12 168 LEU A C 1
ATOM 1307 O O . LEU A 1 168 ? 1.249 12.437 19.942 1.00 98.12 168 LEU A O 1
ATOM 1311 N N . LEU A 1 169 ? 0.986 10.812 21.483 1.00 97.62 169 LEU A N 1
ATOM 1312 C CA . LEU A 1 169 ? -0.039 11.492 22.282 1.00 97.62 169 LEU A CA 1
ATOM 1313 C C . LEU A 1 169 ? 0.528 12.147 23.551 1.00 97.62 169 LEU A C 1
ATOM 1315 O O . LEU A 1 169 ? -0.156 12.970 24.156 1.00 97.62 169 LEU A O 1
ATOM 1319 N N . GLY A 1 170 ? 1.762 11.813 23.946 1.00 96.75 170 GLY A N 1
ATOM 1320 C CA . GLY A 1 170 ? 2.350 12.260 25.210 1.00 96.75 170 GLY A CA 1
ATOM 1321 C C . GLY A 1 170 ? 1.673 11.639 26.437 1.00 96.75 170 GLY A C 1
ATOM 1322 O O . GLY A 1 170 ? 1.532 12.313 27.457 1.00 96.75 170 GLY A O 1
ATOM 1323 N N . ASP A 1 171 ? 1.227 10.386 26.322 1.00 97.56 171 ASP A N 1
ATOM 1324 C CA . ASP A 1 171 ? 0.495 9.652 27.359 1.00 97.56 171 ASP A CA 1
ATOM 1325 C C . ASP A 1 171 ? 1.014 8.212 27.501 1.00 97.56 171 ASP A C 1
ATOM 1327 O O . ASP A 1 171 ? 0.669 7.328 26.720 1.00 97.56 171 ASP A O 1
ATOM 1331 N N . ASP A 1 172 ? 1.801 7.948 28.546 1.00 96.00 172 ASP A N 1
ATOM 1332 C CA . ASP A 1 172 ? 2.389 6.629 28.832 1.00 96.00 172 ASP A CA 1
ATOM 1333 C C . ASP A 1 172 ? 1.351 5.529 29.141 1.00 96.00 172 ASP A C 1
ATOM 1335 O O . ASP A 1 172 ? 1.720 4.367 29.321 1.00 96.00 172 ASP A O 1
ATOM 1339 N N . GLN A 1 173 ? 0.065 5.872 29.275 1.00 97.38 173 GLN A N 1
ATOM 1340 C CA . GLN A 1 173 ? -1.030 4.913 29.463 1.00 97.38 173 GLN A CA 1
ATOM 1341 C C . GLN A 1 173 ? -1.826 4.641 28.179 1.00 97.38 173 GLN A C 1
ATOM 1343 O O . GLN A 1 173 ? -2.756 3.833 28.210 1.00 97.38 173 GLN A O 1
ATOM 1348 N N . ALA A 1 174 ? -1.473 5.279 27.060 1.00 98.50 174 ALA A N 1
ATOM 1349 C CA . ALA A 1 174 ? -2.153 5.071 25.792 1.00 98.50 174 ALA A CA 1
ATOM 1350 C C . ALA A 1 174 ? -2.019 3.618 25.302 1.00 98.50 174 ALA A C 1
ATOM 1352 O O . ALA A 1 174 ? -0.938 3.023 25.336 1.00 98.50 174 ALA A O 1
ATOM 1353 N N . VAL A 1 175 ? -3.107 3.074 24.752 1.00 98.56 175 VAL A N 1
ATOM 1354 C CA . VAL A 1 175 ? -3.075 1.882 23.895 1.00 98.56 175 VAL A CA 1
ATOM 1355 C C . VAL A 1 175 ? -2.120 2.174 22.740 1.00 98.56 175 VAL A C 1
ATOM 1357 O O . VAL A 1 175 ? -2.322 3.139 22.002 1.00 98.56 175 VAL A O 1
ATOM 1360 N N . THR A 1 176 ? -1.060 1.373 22.623 1.00 98.62 176 THR A N 1
ATOM 1361 C CA . THR A 1 176 ? 0.124 1.642 21.794 1.00 98.62 176 THR A CA 1
ATOM 1362 C C . THR A 1 176 ? 0.637 0.360 21.136 1.00 98.62 176 THR A C 1
ATOM 1364 O O . THR A 1 176 ? 0.245 -0.749 21.501 1.00 98.62 176 THR A O 1
ATOM 1367 N N . GLY A 1 177 ? 1.536 0.503 20.169 1.00 98.56 177 GLY A N 1
ATOM 1368 C CA . GLY A 1 177 ? 2.102 -0.597 19.405 1.00 98.56 177 GLY A CA 1
ATOM 1369 C C . GLY A 1 177 ? 1.034 -1.346 18.597 1.00 98.56 177 GLY A C 1
ATOM 1370 O O . GLY A 1 177 ? 0.047 -0.746 18.166 1.00 98.56 177 GLY A O 1
ATOM 1371 N N . PRO A 1 178 ? 1.186 -2.665 18.404 1.00 98.69 178 PRO A N 1
ATOM 1372 C CA . PRO A 1 178 ? 0.278 -3.446 17.566 1.00 98.69 178 PRO A CA 1
ATOM 1373 C C . PRO A 1 178 ? -1.179 -3.410 18.050 1.00 98.69 178 PRO A C 1
ATOM 1375 O O . PRO A 1 178 ? -2.100 -3.538 17.246 1.00 98.69 178 PRO A O 1
ATOM 1378 N N . ASP A 1 179 ? -1.408 -3.170 19.345 1.00 98.81 179 ASP A N 1
ATOM 1379 C CA . ASP A 1 179 ? -2.754 -3.050 19.904 1.00 98.81 179 ASP A CA 1
ATOM 1380 C C . ASP A 1 179 ? -3.494 -1.794 19.411 1.00 98.81 179 ASP A C 1
ATOM 1382 O O . ASP A 1 179 ? -4.720 -1.823 19.308 1.00 98.81 179 ASP A O 1
ATOM 1386 N N . ALA A 1 180 ? -2.785 -0.725 19.023 1.00 98.75 180 ALA A N 1
ATOM 1387 C CA . ALA A 1 180 ? -3.411 0.448 18.410 1.00 98.75 180 ALA A CA 1
ATOM 1388 C C . ALA A 1 180 ? -4.009 0.115 17.033 1.00 98.75 180 ALA A C 1
ATOM 1390 O O . ALA A 1 180 ? -5.150 0.482 16.741 1.00 98.75 180 ALA A O 1
ATOM 1391 N N . TYR A 1 181 ? -3.276 -0.647 16.214 1.00 98.69 181 TYR A N 1
ATOM 1392 C CA . TYR A 1 181 ? -3.785 -1.145 14.937 1.00 98.69 181 TYR A CA 1
ATOM 1393 C C . TYR A 1 181 ? -4.958 -2.105 15.127 1.00 98.69 181 TYR A C 1
ATOM 1395 O O . TYR A 1 181 ? -6.001 -1.934 14.492 1.00 98.69 181 TYR A O 1
ATOM 1403 N N . ARG A 1 182 ? -4.831 -3.071 16.050 1.00 98.81 182 ARG A N 1
ATOM 1404 C CA . ARG A 1 182 ? -5.924 -3.999 16.372 1.00 98.81 182 ARG A CA 1
ATOM 1405 C C . ARG A 1 182 ? -7.178 -3.233 16.783 1.00 98.81 182 ARG A C 1
ATOM 1407 O O . ARG A 1 182 ? -8.246 -3.513 16.256 1.00 98.81 182 ARG A O 1
ATOM 1414 N N . ALA A 1 183 ? -7.063 -2.232 17.656 1.00 98.69 183 ALA A N 1
ATOM 1415 C CA . ALA A 1 183 ? -8.203 -1.425 18.085 1.00 98.69 183 ALA A CA 1
ATOM 1416 C C . ALA A 1 183 ? -8.895 -0.707 16.911 1.00 98.69 183 ALA A C 1
ATOM 1418 O O . ALA A 1 183 ? -10.126 -0.711 16.842 1.00 98.69 183 ALA A O 1
ATOM 1419 N N . ALA A 1 184 ? -8.134 -0.142 15.968 1.00 98.44 184 ALA A N 1
ATOM 1420 C CA . ALA A 1 184 ? -8.694 0.494 14.775 1.00 98.44 184 ALA A CA 1
ATOM 1421 C C . ALA A 1 184 ? -9.396 -0.516 13.851 1.00 98.44 184 ALA A C 1
ATOM 1423 O O . ALA A 1 184 ? -10.555 -0.305 13.487 1.00 98.44 184 ALA A O 1
ATOM 1424 N N . TYR A 1 185 ? -8.745 -1.641 13.537 1.00 98.69 185 TYR A N 1
ATOM 1425 C CA . TYR A 1 185 ? -9.332 -2.687 12.695 1.00 98.69 185 TYR A CA 1
ATOM 1426 C C . TYR A 1 185 ? -10.628 -3.228 13.306 1.00 98.69 185 TYR A C 1
ATOM 1428 O O . TYR A 1 185 ? -11.656 -3.279 12.632 1.00 98.69 185 TYR A O 1
ATOM 1436 N N . ARG A 1 186 ? -10.604 -3.577 14.600 1.00 98.62 186 ARG A N 1
ATOM 1437 C CA . ARG A 1 186 ? -11.777 -4.091 15.320 1.00 98.62 186 ARG A CA 1
ATOM 1438 C C . ARG A 1 186 ? -12.906 -3.067 15.368 1.00 98.62 186 ARG A C 1
ATOM 1440 O O . ARG A 1 186 ? -14.034 -3.423 15.056 1.00 98.62 186 ARG A O 1
ATOM 1447 N N . THR A 1 187 ? -12.602 -1.796 15.654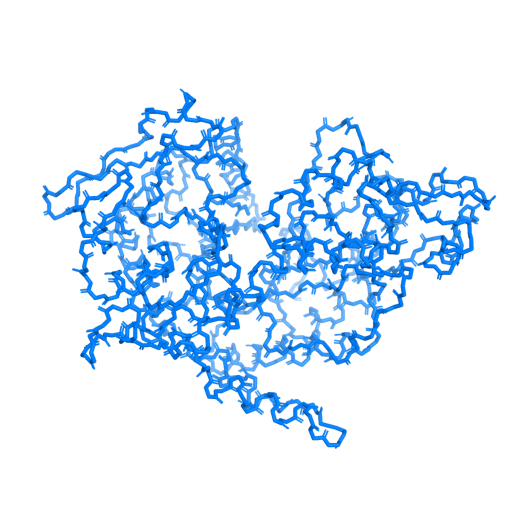 1.00 98.69 187 THR A N 1
ATOM 1448 C CA . THR A 1 187 ? -13.599 -0.708 15.642 1.00 98.69 187 THR A CA 1
ATOM 1449 C C . THR A 1 187 ? -14.339 -0.644 14.308 1.00 98.69 187 THR A C 1
ATOM 1451 O O . THR A 1 187 ? -15.562 -0.538 14.291 1.00 98.69 187 THR A O 1
ATOM 1454 N N . PHE A 1 188 ? -13.610 -0.710 13.191 1.00 98.50 188 PHE A N 1
ATOM 1455 C CA . PHE A 1 188 ? -14.210 -0.670 11.862 1.00 98.50 188 PHE A CA 1
ATOM 1456 C C . PHE A 1 188 ? -15.016 -1.941 11.557 1.00 98.50 188 PHE A C 1
ATOM 1458 O O . PHE A 1 188 ? -16.184 -1.853 11.179 1.00 98.50 188 PHE A O 1
ATOM 1465 N N . ALA A 1 189 ? -14.410 -3.117 11.746 1.00 98.31 189 ALA A N 1
ATOM 1466 C CA . ALA A 1 189 ? -15.014 -4.396 11.386 1.00 98.31 189 ALA A CA 1
ATOM 1467 C C . ALA A 1 189 ? -16.269 -4.704 12.217 1.00 98.31 189 ALA A C 1
ATOM 1469 O O . ALA A 1 189 ? -17.309 -5.050 11.662 1.00 98.31 189 ALA A O 1
ATOM 1470 N N . GLU A 1 190 ? -16.212 -4.513 13.536 1.00 98.44 190 GLU A N 1
ATOM 1471 C CA . GLU A 1 190 ? -17.346 -4.755 14.436 1.00 98.44 190 GLU A CA 1
ATOM 1472 C C . GLU A 1 190 ? -18.491 -3.765 14.181 1.00 98.44 190 GLU A C 1
ATOM 1474 O O . GLU A 1 190 ? -19.660 -4.150 14.215 1.00 98.44 190 GLU A O 1
ATOM 1479 N N . ALA A 1 191 ? -18.175 -2.499 13.877 1.00 98.38 191 ALA A N 1
ATOM 1480 C CA . ALA A 1 191 ? -19.186 -1.514 13.506 1.00 98.38 191 ALA A CA 1
ATOM 1481 C C . ALA A 1 191 ? -19.883 -1.872 12.189 1.00 98.38 191 ALA A C 1
ATOM 1483 O O . ALA A 1 191 ? -21.099 -1.717 12.099 1.00 98.38 191 ALA A O 1
ATOM 1484 N N . LEU A 1 192 ? -19.133 -2.360 11.195 1.00 98.12 192 LEU A N 1
ATOM 1485 C CA . LEU A 1 192 ? -19.693 -2.797 9.919 1.00 98.12 192 LEU A CA 1
ATOM 1486 C C . LEU A 1 192 ? -20.569 -4.045 10.089 1.00 98.12 192 LEU A C 1
ATOM 1488 O O . LEU A 1 192 ? -21.702 -4.050 9.626 1.00 98.12 192 LEU A O 1
ATOM 1492 N N . LEU A 1 193 ? -20.094 -5.067 10.806 1.00 97.38 193 LEU A N 1
ATOM 1493 C CA . LEU A 1 193 ? -20.865 -6.289 11.084 1.00 97.38 193 LEU A CA 1
ATOM 1494 C C . LEU A 1 193 ? -22.133 -6.028 11.907 1.00 97.38 193 LEU A C 1
ATOM 1496 O O . LEU A 1 193 ? -23.089 -6.796 11.837 1.00 97.38 193 LEU A O 1
ATOM 1500 N N . GLY A 1 194 ? -22.148 -4.954 12.699 1.00 97.06 194 GLY A N 1
ATOM 1501 C CA . GLY A 1 194 ? -23.326 -4.521 13.446 1.00 97.06 194 GLY A CA 1
ATOM 1502 C C . GLY A 1 194 ? -24.431 -3.904 12.580 1.00 97.06 194 GLY A C 1
ATOM 1503 O O . GLY A 1 194 ? -25.534 -3.681 13.085 1.00 97.06 194 GLY A O 1
ATOM 1504 N N . GLU A 1 195 ? -24.161 -3.610 11.306 1.00 98.12 195 GLU A N 1
ATOM 1505 C CA . GLU A 1 195 ? -25.129 -3.021 10.386 1.00 98.12 195 GLU A CA 1
ATOM 1506 C C . GLU A 1 195 ? -25.947 -4.093 9.639 1.00 98.12 195 GLU A C 1
ATOM 1508 O O . GLU A 1 195 ? -25.400 -5.114 9.222 1.00 98.12 195 GLU A O 1
ATOM 1513 N N . PRO A 1 196 ? -27.255 -3.863 9.397 1.00 97.19 196 PRO A N 1
ATOM 1514 C CA . PRO A 1 196 ? -28.093 -4.812 8.666 1.00 97.19 196 PRO A CA 1
ATOM 1515 C C . PRO A 1 196 ? -27.554 -5.125 7.265 1.00 97.19 196 PRO A C 1
ATOM 1517 O O . PRO A 1 196 ? -27.265 -4.193 6.501 1.00 97.19 196 PRO A O 1
ATOM 1520 N N . GLY A 1 197 ? -27.501 -6.419 6.929 1.00 96.50 197 GLY A N 1
ATOM 1521 C CA . GLY A 1 197 ? -27.094 -6.922 5.616 1.00 96.50 197 GLY A CA 1
ATOM 1522 C C . GLY A 1 197 ? -25.584 -7.116 5.448 1.00 96.50 197 GLY A C 1
ATOM 1523 O O . GLY A 1 197 ? -25.131 -7.363 4.335 1.00 96.50 197 GLY A O 1
ATOM 1524 N N . MET A 1 198 ? -24.787 -6.961 6.509 1.00 97.62 198 MET A N 1
ATOM 1525 C CA . MET A 1 198 ? -23.324 -7.089 6.455 1.00 97.62 198 MET A CA 1
ATOM 1526 C C . MET A 1 198 ? -22.815 -8.448 6.956 1.00 97.62 198 MET A C 1
ATOM 1528 O O . MET A 1 198 ? -21.611 -8.649 7.080 1.00 97.62 198 MET A O 1
ATOM 1532 N N . GLU A 1 199 ? -23.707 -9.404 7.226 1.00 95.06 199 GLU A N 1
ATOM 1533 C CA . GLU A 1 199 ? -23.371 -10.702 7.826 1.00 95.06 199 GLU A CA 1
ATOM 1534 C C . GLU A 1 199 ? -22.502 -11.593 6.920 1.00 95.06 199 GLU A C 1
ATOM 1536 O O . GLU A 1 199 ? -21.889 -12.541 7.405 1.00 95.06 199 GLU A O 1
ATOM 1541 N N . ASN A 1 200 ? -22.459 -11.290 5.618 1.00 94.06 200 ASN A N 1
ATOM 1542 C CA . ASN A 1 200 ? -21.700 -12.030 4.607 1.00 94.06 200 ASN A CA 1
ATOM 1543 C C . ASN A 1 200 ? -20.421 -11.303 4.153 1.00 94.06 200 ASN A C 1
ATOM 1545 O O . ASN A 1 200 ? -19.763 -11.755 3.216 1.00 94.06 200 ASN A O 1
ATOM 1549 N N . VAL A 1 201 ? -20.051 -10.190 4.797 1.00 96.56 201 VAL A N 1
ATOM 1550 C CA . VAL A 1 201 ? -18.757 -9.542 4.549 1.00 96.56 201 VAL A CA 1
ATOM 1551 C C . VAL A 1 201 ? -17.635 -10.458 5.040 1.00 96.56 201 VAL A C 1
ATOM 1553 O O . VAL A 1 201 ? -17.665 -10.926 6.173 1.00 96.56 201 VAL A O 1
ATOM 1556 N N . ILE A 1 202 ? -16.644 -10.687 4.180 1.00 97.38 202 ILE A N 1
ATOM 1557 C CA . ILE A 1 202 ? -15.457 -11.506 4.440 1.00 97.38 202 ILE A CA 1
ATOM 1558 C C . ILE A 1 202 ? -14.296 -10.551 4.707 1.00 97.38 202 ILE A C 1
ATOM 1560 O O . ILE A 1 202 ? -13.871 -9.831 3.802 1.00 97.38 202 ILE A O 1
ATOM 1564 N N . PHE A 1 203 ? -13.750 -10.527 5.918 1.00 98.44 203 PHE A N 1
ATOM 1565 C CA . PHE A 1 203 ? -12.636 -9.630 6.224 1.00 98.44 203 PHE A CA 1
ATOM 1566 C C . PHE A 1 203 ? -11.291 -10.244 5.847 1.00 98.44 203 PHE A C 1
ATOM 1568 O O . PHE A 1 203 ? -10.911 -11.317 6.325 1.00 98.44 203 PHE A O 1
ATOM 1575 N N . ALA A 1 204 ? -10.530 -9.524 5.027 1.00 98.38 204 ALA A N 1
ATOM 1576 C CA . ALA A 1 204 ? -9.149 -9.854 4.712 1.00 98.38 204 ALA A CA 1
ATOM 1577 C C . ALA A 1 204 ? -8.178 -9.031 5.572 1.00 98.38 204 ALA A C 1
ATOM 1579 O O . ALA A 1 204 ? -8.320 -7.813 5.718 1.00 98.38 204 ALA A O 1
ATOM 1580 N N . TYR A 1 205 ? -7.167 -9.699 6.124 1.00 98.69 205 TYR A N 1
ATOM 1581 C CA . TYR A 1 205 ? -6.012 -9.065 6.762 1.00 98.69 205 TYR A CA 1
ATOM 1582 C C . TYR A 1 205 ? -4.811 -9.187 5.833 1.00 98.69 205 TYR A C 1
ATOM 1584 O O . TYR A 1 205 ? -4.425 -10.312 5.528 1.00 98.69 205 TYR A O 1
ATOM 1592 N N . SER A 1 206 ? -4.231 -8.068 5.392 1.00 97.88 206 SER A N 1
ATOM 1593 C CA . SER A 1 206 ? -3.109 -8.074 4.448 1.00 97.88 206 SER A CA 1
ATOM 1594 C C . SER A 1 206 ? -1.966 -7.148 4.857 1.00 97.88 206 SER A C 1
ATOM 1596 O O . SER A 1 206 ? -2.142 -5.947 5.092 1.00 97.88 206 SER A O 1
ATOM 1598 N N . THR A 1 207 ? -0.771 -7.723 4.946 1.00 98.44 207 THR A N 1
ATOM 1599 C CA . THR A 1 207 ? 0.492 -6.987 5.091 1.00 98.44 207 THR A CA 1
ATOM 1600 C C . THR A 1 207 ? 1.058 -6.655 3.704 1.00 98.44 207 THR A C 1
ATOM 1602 O O . THR A 1 207 ? 0.754 -7.364 2.747 1.00 98.44 207 THR A O 1
ATOM 1605 N N . ASP A 1 208 ? 1.947 -5.658 3.594 1.00 97.44 208 ASP A N 1
ATOM 1606 C CA . ASP A 1 208 ? 2.926 -5.662 2.486 1.00 97.44 208 ASP A CA 1
ATOM 1607 C C . ASP A 1 208 ? 3.985 -6.745 2.788 1.00 97.44 208 ASP A C 1
ATOM 1609 O O . ASP A 1 208 ? 3.913 -7.462 3.798 1.00 97.44 208 ASP A O 1
ATOM 1613 N N . LYS A 1 209 ? 4.988 -6.866 1.922 1.00 96.25 209 LYS A N 1
ATOM 1614 C CA . LYS A 1 209 ? 6.203 -7.659 2.095 1.00 96.25 209 LYS A CA 1
ATOM 1615 C C . LYS A 1 209 ? 6.704 -7.629 3.539 1.00 96.25 209 LYS A C 1
ATOM 1617 O O . LYS A 1 209 ? 6.924 -6.582 4.145 1.00 96.25 209 LYS A O 1
ATOM 1622 N N . LEU A 1 210 ? 6.953 -8.823 4.062 1.00 97.06 210 LEU A N 1
ATOM 1623 C CA . LEU A 1 210 ? 7.450 -9.051 5.419 1.00 97.06 210 LEU A CA 1
ATOM 1624 C C . LEU A 1 210 ? 8.957 -8.799 5.553 1.00 97.06 210 LEU A C 1
ATOM 1626 O O . LEU A 1 210 ? 9.473 -8.689 6.661 1.00 97.06 210 LEU A O 1
ATOM 1630 N N . GLN A 1 211 ? 9.665 -8.710 4.429 1.00 94.12 211 GLN A N 1
ATOM 1631 C CA . GLN A 1 211 ? 11.084 -8.388 4.349 1.00 94.12 211 GLN A CA 1
ATOM 1632 C C . GLN A 1 211 ? 11.366 -7.550 3.100 1.00 94.12 211 GLN A C 1
ATOM 1634 O O . GLN A 1 211 ? 10.604 -7.568 2.133 1.00 94.12 211 GLN A O 1
ATOM 1639 N N . LYS A 1 212 ? 12.504 -6.852 3.091 1.00 91.56 2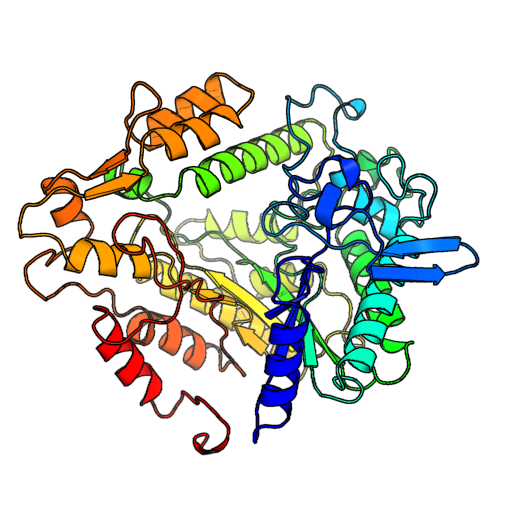12 LYS A N 1
ATOM 1640 C CA . LYS A 1 212 ? 13.030 -6.276 1.849 1.00 91.56 212 LYS A CA 1
ATOM 1641 C C . LYS A 1 212 ? 13.491 -7.403 0.926 1.00 91.56 212 LYS A C 1
ATOM 1643 O O . LYS A 1 212 ? 13.975 -8.428 1.402 1.00 91.56 212 LYS A O 1
ATOM 1648 N N . LEU A 1 213 ? 13.359 -7.195 -0.380 1.00 91.69 213 LEU A N 1
ATOM 1649 C CA . LEU A 1 213 ? 13.941 -8.108 -1.360 1.00 91.69 213 LEU A CA 1
ATOM 1650 C C . LEU A 1 213 ? 15.468 -8.065 -1.248 1.00 91.69 213 LEU A C 1
ATOM 1652 O O . LEU A 1 213 ? 16.054 -6.999 -1.051 1.00 91.69 213 LEU A O 1
ATOM 1656 N N . SER A 1 214 ? 16.088 -9.238 -1.327 1.00 88.06 214 SER A N 1
ATOM 1657 C CA . SER A 1 214 ? 17.527 -9.430 -1.129 1.00 88.06 214 SER A CA 1
ATOM 1658 C C . SER A 1 214 ? 18.365 -8.827 -2.258 1.00 88.06 214 SER A C 1
ATOM 1660 O O . SER A 1 214 ? 19.471 -8.340 -2.022 1.00 88.06 214 SER A O 1
ATOM 1662 N N . ASP A 1 215 ? 17.827 -8.817 -3.474 1.00 84.00 215 ASP A N 1
ATOM 1663 C CA . ASP A 1 215 ? 18.408 -8.145 -4.629 1.00 84.00 215 ASP A CA 1
ATOM 1664 C C . ASP A 1 215 ? 17.950 -6.678 -4.643 1.00 84.00 215 ASP A C 1
ATOM 1666 O O . ASP A 1 215 ? 16.863 -6.340 -5.106 1.00 84.00 215 ASP A O 1
ATOM 1670 N N . GLY A 1 216 ? 18.751 -5.801 -4.043 1.00 79.69 216 GLY A N 1
ATOM 1671 C CA . GLY A 1 216 ? 18.403 -4.388 -3.857 1.00 79.69 216 GLY A CA 1
ATOM 1672 C C . GLY A 1 216 ? 19.314 -3.399 -4.581 1.00 79.69 216 GLY A C 1
ATOM 1673 O O . GLY A 1 216 ? 19.097 -2.193 -4.461 1.00 79.69 216 GLY A O 1
ATOM 1674 N N . GLU A 1 217 ? 20.350 -3.864 -5.284 1.00 85.44 217 GLU A N 1
ATOM 1675 C CA . GLU A 1 217 ? 21.251 -2.963 -6.005 1.00 85.44 217 GLU A CA 1
ATOM 1676 C C . GLU A 1 217 ? 20.592 -2.473 -7.296 1.00 85.44 217 GLU A C 1
ATOM 1678 O O . GLU A 1 217 ? 20.071 -3.253 -8.088 1.00 85.44 217 GLU A O 1
ATOM 1683 N N . VAL A 1 218 ? 20.627 -1.157 -7.501 1.00 90.38 218 VAL A N 1
ATOM 1684 C CA . VAL A 1 218 ? 20.033 -0.496 -8.662 1.00 90.38 218 VAL A CA 1
ATOM 1685 C C . VAL A 1 218 ? 21.124 0.297 -9.370 1.00 90.38 218 VAL A C 1
ATOM 1687 O O . VAL A 1 218 ? 21.816 1.123 -8.769 1.00 90.38 218 VAL A O 1
ATOM 1690 N N . THR A 1 219 ? 21.304 0.051 -10.663 1.00 94.44 219 THR A N 1
ATOM 1691 C CA . THR A 1 219 ? 22.229 0.817 -11.502 1.00 94.44 219 THR A CA 1
ATOM 1692 C C . THR A 1 219 ? 21.696 2.232 -11.759 1.00 94.44 219 THR A C 1
ATOM 1694 O O . THR A 1 219 ? 20.488 2.463 -11.714 1.00 94.44 219 THR A O 1
ATOM 1697 N N . PRO A 1 220 ? 22.549 3.205 -12.136 1.00 95.00 220 PRO A N 1
ATOM 1698 C CA . PRO A 1 220 ? 22.076 4.545 -12.493 1.00 95.00 220 PRO A CA 1
ATOM 1699 C C . PRO A 1 220 ? 21.036 4.570 -13.627 1.00 95.00 220 PRO A C 1
ATOM 1701 O O . PRO A 1 220 ? 20.214 5.479 -13.686 1.00 95.00 220 PRO A O 1
ATOM 1704 N N . ALA A 1 221 ? 21.069 3.590 -14.537 1.00 94.94 221 ALA A N 1
ATOM 1705 C CA . ALA A 1 221 ? 20.091 3.476 -15.616 1.00 94.94 221 ALA A CA 1
ATOM 1706 C C . ALA A 1 221 ? 18.736 2.961 -15.104 1.00 94.94 221 ALA A C 1
ATOM 1708 O O . ALA A 1 221 ? 17.702 3.497 -15.489 1.00 94.94 221 ALA A O 1
ATOM 1709 N N . GLU A 1 222 ? 18.742 1.960 -14.220 1.00 95.44 222 GLU A N 1
ATOM 1710 C CA . GLU A 1 222 ? 17.533 1.426 -13.577 1.00 95.44 222 GLU A CA 1
ATOM 1711 C C . GLU A 1 222 ? 16.902 2.462 -12.636 1.00 95.44 222 GLU A C 1
ATOM 1713 O O . GLU A 1 222 ? 15.686 2.628 -12.628 1.00 95.44 222 GLU A O 1
ATOM 1718 N N . ALA A 1 223 ? 17.710 3.249 -11.917 1.00 94.44 223 ALA A N 1
ATOM 1719 C CA . ALA A 1 223 ? 17.220 4.299 -11.021 1.00 94.44 223 ALA A CA 1
ATOM 1720 C C . ALA A 1 223 ? 16.380 5.358 -11.757 1.00 94.44 223 ALA A C 1
ATOM 1722 O O . ALA A 1 223 ? 15.359 5.809 -11.239 1.00 94.44 223 ALA A O 1
ATOM 1723 N N . LYS A 1 224 ? 16.746 5.692 -13.006 1.00 95.19 224 LYS A N 1
ATOM 1724 C CA . LYS A 1 224 ? 15.982 6.627 -13.852 1.00 95.19 224 LYS A CA 1
ATOM 1725 C C . LYS A 1 224 ? 14.567 6.157 -14.162 1.00 95.19 224 LYS A C 1
ATOM 1727 O O . LYS A 1 224 ? 13.740 6.973 -14.562 1.00 95.19 224 LYS A O 1
ATOM 1732 N N . VAL A 1 225 ? 14.319 4.853 -14.070 1.00 93.12 225 VAL A N 1
ATOM 1733 C CA . VAL A 1 225 ? 13.039 4.257 -14.433 1.00 93.12 225 VAL A CA 1
ATOM 1734 C C . VAL A 1 225 ? 11.968 4.663 -13.431 1.00 93.12 225 VAL A C 1
ATOM 1736 O O . VAL A 1 225 ? 10.849 4.907 -13.862 1.00 93.12 225 VAL A O 1
ATOM 1739 N N . ARG A 1 226 ? 12.298 4.821 -12.144 1.00 92.25 226 ARG A N 1
ATOM 1740 C CA . ARG A 1 226 ? 11.337 5.164 -11.087 1.00 92.25 226 ARG A CA 1
ATOM 1741 C C . ARG A 1 226 ? 10.573 6.451 -11.397 1.00 92.25 226 ARG A C 1
ATOM 1743 O O . ARG A 1 226 ? 11.142 7.422 -11.883 1.00 92.25 226 ARG A O 1
ATOM 1750 N N . ASP A 1 227 ? 9.277 6.445 -11.118 1.00 91.69 227 ASP A N 1
ATOM 1751 C CA . ASP A 1 227 ? 8.422 7.608 -11.336 1.00 91.69 227 ASP A CA 1
ATOM 1752 C C . ASP A 1 227 ? 8.764 8.755 -10.375 1.00 91.69 227 ASP A C 1
ATOM 1754 O O . ASP A 1 227 ? 8.815 8.522 -9.161 1.00 91.69 227 ASP A O 1
ATOM 1758 N N . PRO A 1 228 ? 8.964 9.987 -10.889 1.00 94.69 228 PRO A N 1
ATOM 1759 C CA . PRO A 1 228 ? 9.094 11.209 -10.105 1.00 94.69 228 PRO A CA 1
ATOM 1760 C C . PRO A 1 228 ? 8.110 11.331 -8.945 1.00 94.69 228 PRO A C 1
ATOM 1762 O O . PRO A 1 228 ? 8.531 11.717 -7.853 1.00 94.69 228 PRO A O 1
ATOM 1765 N N . GLU A 1 229 ? 6.842 10.963 -9.149 1.00 92.00 229 GLU A N 1
ATOM 1766 C CA . GLU A 1 229 ? 5.847 10.965 -8.076 1.00 92.00 229 GLU A CA 1
ATOM 1767 C C . GLU A 1 229 ? 6.247 10.021 -6.947 1.00 92.00 229 GLU A C 1
ATOM 1769 O O . GLU A 1 229 ? 6.439 10.439 -5.803 1.00 92.00 229 GLU A O 1
ATOM 1774 N N . SER A 1 230 ? 6.398 8.742 -7.284 1.00 90.94 230 SER A N 1
ATOM 1775 C CA . SER A 1 230 ? 6.674 7.689 -6.312 1.00 90.94 230 SER A CA 1
ATOM 1776 C C . SER A 1 230 ? 7.991 7.946 -5.578 1.00 90.94 230 SER A C 1
ATOM 1778 O O . SER A 1 230 ? 8.035 7.867 -4.353 1.00 90.94 230 SER A O 1
ATOM 1780 N N . LEU A 1 231 ? 9.052 8.342 -6.297 1.00 95.44 231 LEU A N 1
ATOM 1781 C CA . LEU A 1 231 ? 10.347 8.652 -5.689 1.00 95.44 231 LEU A CA 1
ATOM 1782 C C . LEU A 1 231 ? 10.246 9.808 -4.687 1.00 95.44 231 LEU A C 1
ATOM 1784 O O . LEU A 1 231 ? 10.715 9.671 -3.561 1.00 95.44 231 LEU A O 1
ATOM 1788 N N . SER A 1 232 ? 9.640 10.934 -5.074 1.00 95.94 232 SER A N 1
ATOM 1789 C CA . SER A 1 232 ? 9.529 12.110 -4.199 1.00 95.94 232 SER A CA 1
ATOM 1790 C C . SER A 1 232 ? 8.801 11.768 -2.896 1.00 95.94 232 SER A C 1
ATOM 1792 O O . SER A 1 232 ? 9.246 12.108 -1.798 1.00 95.94 232 SER A O 1
ATOM 1794 N N . ARG A 1 233 ? 7.714 11.004 -3.007 1.00 94.62 233 ARG A N 1
ATOM 1795 C CA . ARG A 1 233 ? 6.895 10.586 -1.868 1.00 94.62 233 ARG A CA 1
ATOM 1796 C C . ARG A 1 233 ? 7.625 9.595 -0.970 1.00 94.62 233 ARG A C 1
ATOM 1798 O O . ARG A 1 233 ? 7.598 9.751 0.248 1.00 94.62 233 ARG A O 1
ATOM 1805 N N . ASP A 1 234 ? 8.340 8.635 -1.545 1.00 94.88 234 ASP A N 1
ATOM 1806 C CA . ASP A 1 234 ? 9.145 7.686 -0.774 1.00 94.88 234 ASP A CA 1
ATOM 1807 C C . ASP A 1 234 ? 10.316 8.362 -0.058 1.00 94.88 234 ASP A C 1
ATOM 1809 O O . ASP A 1 234 ? 10.609 8.017 1.086 1.00 94.88 234 ASP A O 1
ATOM 1813 N N . MET A 1 235 ? 10.930 9.380 -0.667 1.00 97.12 235 MET A N 1
ATOM 1814 C CA . MET A 1 235 ? 11.952 10.202 -0.012 1.00 97.12 235 MET A CA 1
ATOM 1815 C C . MET A 1 235 ? 11.383 10.970 1.187 1.00 97.12 235 MET A C 1
ATOM 1817 O O . MET A 1 235 ? 11.993 10.975 2.258 1.00 97.12 235 MET A O 1
ATOM 1821 N N . LEU A 1 236 ? 10.200 11.577 1.040 1.00 97.31 236 LEU A N 1
ATOM 1822 C CA . LEU A 1 236 ? 9.514 12.261 2.141 1.00 97.31 236 LEU A CA 1
ATOM 1823 C C . LEU A 1 236 ? 9.152 11.293 3.272 1.00 97.31 236 LEU A C 1
ATOM 1825 O O . LEU A 1 236 ? 9.399 11.602 4.434 1.00 97.31 236 LEU A O 1
ATOM 1829 N N . ARG A 1 237 ? 8.621 10.108 2.950 1.00 96.38 237 ARG A N 1
ATOM 1830 C CA . ARG A 1 237 ? 8.277 9.071 3.940 1.00 96.38 237 ARG A CA 1
ATOM 1831 C C . ARG A 1 237 ? 9.500 8.552 4.677 1.00 96.38 237 ARG A C 1
ATOM 1833 O O . ARG A 1 237 ? 9.461 8.434 5.898 1.00 96.38 237 ARG A O 1
ATOM 1840 N N . ALA A 1 238 ? 10.577 8.256 3.952 1.00 96.81 238 ALA A N 1
ATOM 1841 C CA . ALA A 1 238 ? 11.821 7.786 4.548 1.00 96.81 238 ALA A CA 1
ATOM 1842 C C . ALA A 1 238 ? 12.357 8.816 5.549 1.00 96.81 238 ALA A C 1
ATOM 1844 O O . ALA A 1 238 ? 12.640 8.466 6.694 1.00 96.81 238 ALA A O 1
ATOM 1845 N N . ARG A 1 239 ? 12.396 10.094 5.148 1.00 97.62 239 ARG A N 1
ATOM 1846 C CA . ARG A 1 239 ? 12.838 11.185 6.018 1.00 97.62 239 ARG A CA 1
ATOM 1847 C C . ARG A 1 239 ? 11.898 11.412 7.208 1.00 97.62 239 ARG A C 1
ATOM 1849 O O . ARG A 1 239 ? 12.368 11.621 8.321 1.00 97.62 239 ARG A O 1
ATOM 1856 N N . LEU A 1 240 ? 10.584 11.324 7.002 1.00 97.94 240 LEU A N 1
ATOM 1857 C CA . LEU A 1 240 ? 9.589 11.424 8.070 1.00 97.94 240 LEU A CA 1
ATOM 1858 C C . LEU A 1 240 ? 9.786 10.327 9.128 1.00 97.94 240 LEU A C 1
ATOM 1860 O O . LEU A 1 240 ? 9.794 10.617 10.321 1.00 97.94 240 LEU A O 1
ATOM 1864 N N . VAL A 1 241 ? 9.948 9.070 8.708 1.00 98.06 241 VAL A N 1
ATOM 1865 C CA . VAL A 1 241 ? 10.157 7.939 9.628 1.00 98.06 241 VAL A CA 1
ATOM 1866 C C . VAL A 1 241 ? 11.498 8.049 10.355 1.00 98.06 241 VAL A C 1
ATOM 1868 O O . VAL A 1 241 ? 11.561 7.751 11.549 1.00 98.06 241 VAL A O 1
ATOM 1871 N N . GLU A 1 242 ? 12.553 8.506 9.675 1.00 97.81 242 GLU A N 1
ATOM 1872 C CA . GLU A 1 242 ? 13.855 8.791 10.289 1.00 97.81 242 GLU A CA 1
ATOM 1873 C C . GLU A 1 242 ? 13.718 9.830 11.411 1.00 97.81 242 GLU A C 1
ATOM 1875 O O . GLU A 1 242 ? 14.038 9.533 12.561 1.00 97.81 242 GLU A O 1
ATOM 1880 N N . GLU A 1 243 ? 13.139 10.998 11.123 1.00 98.12 243 GLU A N 1
ATOM 1881 C CA . GLU A 1 243 ? 12.969 12.071 12.111 1.00 98.12 243 GLU A CA 1
ATOM 1882 C C . GLU A 1 243 ? 12.044 11.653 13.272 1.00 98.12 243 GLU A C 1
ATOM 1884 O O . GLU A 1 243 ? 12.310 11.967 14.433 1.00 98.12 243 GLU A O 1
ATOM 1889 N N . LEU A 1 244 ? 10.984 10.878 13.006 1.00 98.56 244 LEU A N 1
ATOM 1890 C CA . LEU A 1 244 ? 10.152 10.299 14.069 1.00 98.56 244 LEU A CA 1
ATOM 1891 C C . LEU A 1 244 ? 10.937 9.322 14.950 1.00 98.56 244 LEU A C 1
ATOM 1893 O O . LEU A 1 244 ? 10.722 9.282 16.162 1.00 98.56 244 LEU A O 1
ATOM 1897 N N . THR A 1 245 ? 11.837 8.534 14.366 1.00 98.12 245 THR A N 1
ATOM 1898 C CA . THR A 1 245 ? 12.689 7.600 15.112 1.00 98.12 245 THR A CA 1
ATOM 1899 C C . THR A 1 245 ? 13.666 8.358 16.006 1.00 98.12 245 THR A C 1
ATOM 1901 O O . THR A 1 245 ? 13.794 8.028 17.184 1.00 98.12 245 THR A O 1
ATOM 1904 N N . GLU A 1 246 ? 14.295 9.418 15.494 1.00 98.06 246 GLU A N 1
ATOM 1905 C CA . GLU A 1 246 ? 15.194 10.291 16.263 1.00 98.06 246 GLU A CA 1
ATOM 1906 C C . GLU A 1 246 ? 14.485 10.980 17.438 1.00 98.06 246 GLU A C 1
ATOM 1908 O O . GLU A 1 246 ? 15.057 11.120 18.521 1.00 98.06 246 GLU A O 1
ATOM 1913 N N . LEU A 1 247 ? 13.217 11.356 17.252 1.00 98.06 247 LEU A N 1
ATOM 1914 C CA . LEU A 1 247 ? 12.365 11.913 18.305 1.00 98.06 247 LEU A CA 1
ATOM 1915 C C . LEU A 1 247 ? 11.848 10.859 19.303 1.00 98.06 247 LEU A C 1
ATOM 1917 O O . LEU A 1 247 ? 11.202 11.225 20.286 1.00 98.06 247 LEU A O 1
ATOM 1921 N N . GLY A 1 248 ? 12.091 9.565 19.066 1.00 97.94 248 GLY A N 1
ATOM 1922 C CA . GLY A 1 248 ? 11.520 8.470 19.857 1.00 97.94 248 GLY A CA 1
ATOM 1923 C C . GLY A 1 248 ? 10.003 8.314 19.688 1.00 97.94 248 GLY A C 1
ATOM 1924 O O . GLY A 1 248 ? 9.346 7.715 20.538 1.00 97.94 248 GLY A O 1
ATOM 1925 N N . ALA A 1 249 ? 9.446 8.872 18.611 1.00 98.25 249 ALA A N 1
ATOM 1926 C CA . ALA A 1 249 ? 8.022 8.895 18.299 1.00 98.25 249 ALA A CA 1
ATOM 1927 C C . ALA A 1 249 ? 7.591 7.812 17.301 1.00 98.25 249 ALA A C 1
ATOM 1929 O O . ALA A 1 249 ? 6.399 7.540 17.192 1.00 98.25 249 ALA A O 1
ATOM 1930 N N . ALA A 1 250 ? 8.526 7.178 16.589 1.00 98.44 250 ALA A N 1
ATOM 1931 C CA . ALA A 1 250 ? 8.216 6.027 15.746 1.00 98.44 250 ALA A CA 1
ATOM 1932 C C . ALA A 1 250 ? 8.041 4.754 16.590 1.00 98.44 250 ALA A C 1
ATOM 1934 O O . ALA A 1 250 ? 8.716 4.564 17.607 1.00 98.44 250 ALA A O 1
ATOM 1935 N N . TYR A 1 251 ? 7.146 3.864 16.169 1.00 98.62 251 TYR A N 1
ATOM 1936 C CA . TYR A 1 251 ? 7.117 2.488 16.656 1.00 98.62 251 TYR A CA 1
ATOM 1937 C C . TYR A 1 251 ? 8.137 1.648 15.888 1.00 98.62 251 TYR A C 1
ATOM 1939 O O . TYR A 1 251 ? 8.167 1.664 14.659 1.00 98.62 251 TYR A O 1
ATOM 1947 N N . VAL A 1 252 ? 8.952 0.896 16.625 1.00 96.94 252 VAL A N 1
ATOM 1948 C CA . VAL A 1 252 ? 9.935 -0.037 16.071 1.00 96.94 252 VAL A CA 1
ATOM 1949 C C . VAL A 1 252 ? 9.492 -1.444 16.437 1.00 96.94 252 VAL A C 1
ATOM 1951 O O . VAL A 1 252 ? 9.476 -1.800 17.616 1.00 96.94 252 VAL A O 1
ATOM 1954 N N . SER A 1 253 ? 9.125 -2.235 15.430 1.00 97.81 253 SER A N 1
ATOM 1955 C CA . SER A 1 253 ? 8.701 -3.621 15.624 1.00 97.81 253 SER A CA 1
ATOM 1956 C C . SER A 1 253 ? 9.884 -4.492 16.063 1.00 97.81 253 SER A C 1
ATOM 1958 O O . SER A 1 253 ? 10.859 -4.638 15.316 1.00 97.81 253 SER A O 1
ATOM 1960 N N . PRO A 1 254 ? 9.813 -5.142 17.240 1.00 98.00 254 PRO A N 1
ATOM 1961 C CA . PRO A 1 254 ? 10.822 -6.117 17.635 1.00 98.00 254 PRO A CA 1
ATOM 1962 C C . PRO A 1 254 ? 10.864 -7.321 16.686 1.00 98.00 254 PRO A C 1
ATOM 1964 O O . PRO A 1 254 ? 11.923 -7.912 16.494 1.00 98.00 254 PRO A O 1
ATOM 1967 N N . LEU A 1 255 ? 9.728 -7.692 16.086 1.00 98.38 255 LEU A N 1
ATOM 1968 C CA . LEU A 1 255 ? 9.632 -8.848 15.193 1.00 98.38 255 LEU A CA 1
ATOM 1969 C C . LEU A 1 255 ? 10.198 -8.543 13.802 1.00 98.38 255 LEU A C 1
ATOM 1971 O O . LEU A 1 255 ? 10.895 -9.382 13.232 1.00 98.38 255 LEU A O 1
ATOM 1975 N N . GLN A 1 256 ? 10.013 -7.318 13.306 1.00 96.81 256 GLN A N 1
ATOM 1976 C CA . GLN A 1 256 ? 10.707 -6.846 12.108 1.00 96.81 256 GLN A CA 1
ATOM 1977 C C . GLN A 1 256 ? 12.225 -6.803 12.326 1.00 96.81 256 GLN A C 1
ATOM 1979 O O . GLN A 1 256 ? 12.985 -7.189 11.438 1.00 96.81 256 GLN A O 1
ATOM 1984 N N . GLN A 1 257 ? 12.682 -6.393 13.517 1.00 96.31 257 GLN A N 1
ATOM 1985 C CA . GLN A 1 257 ? 14.111 -6.387 13.840 1.00 96.31 257 GLN A CA 1
ATOM 1986 C C . GLN A 1 257 ? 14.712 -7.800 13.801 1.00 96.31 257 GLN A C 1
ATOM 1988 O O . GLN A 1 257 ? 15.812 -7.973 13.287 1.00 96.31 257 GLN A O 1
ATOM 1993 N N . VAL A 1 258 ? 13.981 -8.825 14.256 1.00 97.06 258 VAL A N 1
ATOM 1994 C CA . VAL A 1 258 ? 14.421 -10.229 14.136 1.00 97.06 258 VAL A CA 1
ATOM 1995 C C . VAL A 1 258 ? 14.611 -10.632 12.671 1.00 97.06 258 VAL A C 1
ATOM 1997 O O . VAL A 1 258 ? 15.609 -11.271 12.340 1.00 97.06 258 VAL A O 1
ATOM 2000 N N . ILE A 1 259 ? 13.687 -10.249 11.786 1.00 96.56 259 ILE A N 1
ATOM 2001 C CA . ILE A 1 259 ? 13.801 -10.508 10.342 1.00 96.56 259 ILE A CA 1
ATOM 2002 C C . ILE A 1 259 ? 15.028 -9.799 9.762 1.00 96.56 259 ILE A C 1
ATOM 2004 O O . ILE A 1 259 ? 15.791 -10.406 9.005 1.00 96.56 259 ILE A O 1
ATOM 2008 N N . LEU A 1 260 ? 15.243 -8.535 10.134 1.00 93.19 260 LEU A N 1
ATOM 2009 C CA . LEU A 1 260 ? 16.388 -7.752 9.678 1.00 93.19 260 LEU A CA 1
ATOM 2010 C C . LEU A 1 260 ? 17.713 -8.380 10.130 1.00 93.19 260 LEU A C 1
ATOM 2012 O O . LEU A 1 260 ? 18.609 -8.577 9.310 1.00 93.19 260 LEU A O 1
ATOM 2016 N N . ASP A 1 261 ? 17.816 -8.761 11.402 1.00 94.19 261 ASP A N 1
ATOM 2017 C CA . ASP A 1 261 ? 19.008 -9.395 11.971 1.00 94.19 261 ASP A CA 1
ATOM 2018 C C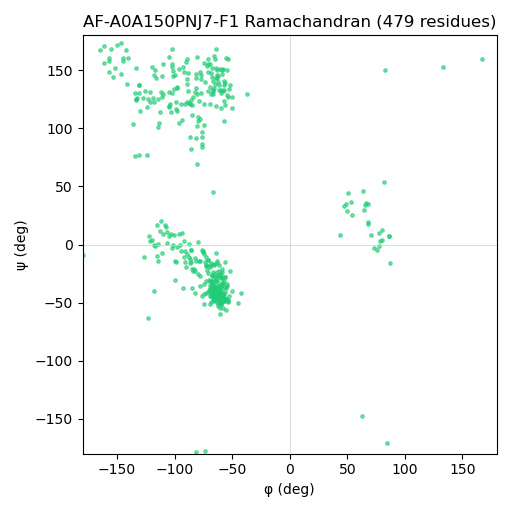 . ASP A 1 261 ? 19.329 -10.729 11.278 1.00 94.19 261 ASP A C 1
ATOM 2020 O O . ASP A 1 261 ? 20.494 -11.027 11.004 1.00 94.19 261 ASP A O 1
ATOM 2024 N N . GLN A 1 262 ? 18.304 -11.526 10.951 1.00 93.94 262 GLN A N 1
ATOM 2025 C CA . GLN A 1 262 ? 18.471 -12.778 10.208 1.00 93.94 262 GLN A CA 1
ATOM 2026 C C . GLN A 1 262 ? 18.896 -12.537 8.757 1.00 93.94 262 GLN A C 1
ATOM 2028 O O . GLN A 1 262 ? 19.767 -13.248 8.264 1.00 93.94 262 GLN A O 1
ATOM 2033 N N . SER A 1 263 ? 18.333 -11.526 8.095 1.00 89.38 263 SER A N 1
ATOM 2034 C CA . SER A 1 263 ? 18.660 -11.181 6.703 1.00 89.38 263 SER A CA 1
ATOM 2035 C C . SER A 1 263 ? 20.090 -10.646 6.552 1.00 89.38 263 SER A C 1
ATOM 2037 O O . SER A 1 263 ? 20.734 -10.852 5.528 1.00 89.38 263 SER A O 1
ATOM 2039 N N . LEU A 1 264 ? 20.615 -9.970 7.580 1.00 87.12 264 LEU A N 1
ATOM 2040 C CA . LEU A 1 264 ? 21.985 -9.443 7.601 1.00 87.12 264 LEU A CA 1
ATOM 2041 C C . LEU A 1 264 ? 23.041 -10.489 7.997 1.00 87.12 264 LEU A C 1
ATOM 2043 O O . LEU A 1 264 ? 24.244 -10.241 7.860 1.00 87.12 264 LEU A O 1
ATOM 2047 N N . ALA A 1 265 ? 22.628 -11.656 8.497 1.00 86.81 265 ALA A N 1
ATOM 2048 C CA . ALA A 1 265 ? 23.546 -12.748 8.794 1.00 86.81 265 ALA A CA 1
ATOM 2049 C C . ALA A 1 265 ? 24.152 -13.330 7.499 1.00 86.81 265 ALA A C 1
ATOM 2051 O O . ALA A 1 265 ? 23.550 -13.291 6.429 1.00 86.81 265 ALA A O 1
ATOM 2052 N N . GLN A 1 266 ? 25.364 -13.896 7.569 1.00 65.12 266 GLN A N 1
ATOM 2053 C CA . GLN A 1 266 ? 26.022 -14.469 6.385 1.00 65.12 266 GLN A CA 1
ATOM 2054 C C . GLN A 1 266 ? 25.181 -15.593 5.760 1.00 65.12 266 GLN A C 1
ATOM 2056 O O . GLN A 1 266 ? 24.967 -16.626 6.391 1.00 65.12 266 GLN A O 1
ATOM 2061 N N . GLY A 1 267 ? 24.746 -15.398 4.509 1.00 68.75 267 GLY A N 1
ATOM 2062 C CA . GLY A 1 267 ? 23.854 -16.331 3.809 1.00 68.75 267 GLY A CA 1
ATOM 2063 C C . GLY A 1 267 ? 22.443 -16.400 4.405 1.00 68.75 267 GLY A C 1
ATOM 2064 O O . GLY A 1 267 ? 21.745 -17.388 4.188 1.00 68.75 267 GLY A O 1
ATOM 2065 N N . GLY A 1 268 ? 22.059 -15.401 5.201 1.00 74.56 268 GLY A N 1
ATOM 2066 C CA . GLY A 1 268 ? 20.822 -15.376 5.960 1.00 74.56 268 GLY A CA 1
ATOM 2067 C C . GLY A 1 268 ? 19.617 -15.012 5.102 1.00 74.56 268 GLY A C 1
ATOM 2068 O O . GLY A 1 268 ? 19.573 -13.957 4.481 1.00 74.56 268 GLY A O 1
ATOM 2069 N N . ALA A 1 269 ? 18.627 -15.896 5.099 1.00 88.81 269 ALA A N 1
ATOM 2070 C CA . ALA A 1 269 ? 17.243 -15.567 4.798 1.00 88.81 269 ALA A CA 1
ATOM 2071 C C . ALA A 1 269 ? 16.455 -15.726 6.106 1.00 88.81 269 ALA A C 1
ATOM 2073 O O . ALA A 1 269 ? 16.789 -16.621 6.896 1.00 88.81 269 ALA A O 1
ATOM 2074 N N . PRO A 1 270 ? 15.438 -14.894 6.367 1.00 94.44 270 PRO A N 1
ATOM 2075 C CA . PRO A 1 270 ? 14.639 -15.037 7.569 1.00 94.44 270 PRO A CA 1
ATOM 2076 C C . PRO A 1 270 ? 13.912 -16.382 7.581 1.00 94.44 270 PRO A C 1
ATOM 2078 O O . PRO A 1 270 ? 13.504 -16.908 6.541 1.00 94.44 270 PRO A O 1
ATOM 2081 N N . SER A 1 271 ? 13.766 -16.953 8.774 1.00 96.06 271 SER A N 1
ATOM 2082 C CA . SER A 1 271 ? 13.057 -18.216 8.953 1.00 96.06 271 SER A CA 1
ATOM 2083 C C . SER A 1 271 ? 11.552 -18.032 8.750 1.00 96.06 271 SER A C 1
ATOM 2085 O O . SER A 1 271 ? 11.016 -16.940 8.965 1.00 96.06 271 SER A O 1
ATOM 2087 N N . SER A 1 272 ? 10.853 -19.111 8.379 1.00 97.19 272 SER A N 1
ATOM 2088 C CA . SER A 1 272 ? 9.389 -19.082 8.257 1.00 97.19 272 SER A CA 1
ATOM 2089 C C . SER A 1 272 ? 8.746 -18.631 9.572 1.00 97.19 272 SER A C 1
ATOM 2091 O O . SER A 1 272 ? 7.862 -17.785 9.570 1.00 97.19 272 SER A O 1
ATOM 2093 N N . GLU A 1 273 ? 9.251 -19.091 10.718 1.00 98.25 273 GLU A N 1
ATOM 2094 C CA . GLU A 1 273 ? 8.724 -18.722 12.036 1.00 98.25 273 GLU A CA 1
ATOM 2095 C C . GLU A 1 273 ? 8.867 -17.224 12.331 1.00 98.25 273 GLU A C 1
ATOM 2097 O O . GLU A 1 273 ? 7.965 -16.631 12.921 1.00 98.25 273 GLU A O 1
ATOM 2102 N N . ALA A 1 274 ? 9.975 -16.599 11.916 1.00 98.38 274 ALA A N 1
ATOM 2103 C CA . ALA A 1 274 ? 10.175 -15.160 12.079 1.00 98.38 274 ALA A CA 1
ATOM 2104 C C . ALA A 1 274 ? 9.203 -14.359 11.199 1.00 98.38 274 ALA A C 1
ATOM 2106 O O . ALA A 1 274 ? 8.568 -13.421 11.684 1.00 98.38 274 ALA A O 1
ATOM 2107 N N . LEU A 1 275 ? 9.035 -14.773 9.937 1.00 98.69 275 LEU A N 1
ATOM 2108 C CA . LEU A 1 275 ? 8.067 -14.177 9.013 1.00 98.69 275 LEU A CA 1
ATOM 2109 C C . LEU A 1 275 ? 6.636 -14.315 9.546 1.00 98.69 275 LEU A C 1
ATOM 2111 O O . LEU A 1 275 ? 5.892 -13.339 9.565 1.00 98.69 275 LEU A O 1
ATOM 2115 N N . GLN A 1 276 ? 6.266 -15.497 10.043 1.00 98.81 276 GLN A N 1
ATOM 2116 C CA . GLN A 1 276 ? 4.938 -15.743 10.600 1.00 98.81 276 GLN A CA 1
ATOM 2117 C C . GLN A 1 276 ? 4.667 -14.913 11.853 1.00 98.81 276 GLN A C 1
ATOM 2119 O O . GLN A 1 276 ? 3.575 -14.365 12.012 1.00 98.81 276 GLN A O 1
ATOM 2124 N N . ALA A 1 277 ? 5.656 -14.808 12.745 1.00 98.75 277 ALA A N 1
ATOM 2125 C CA . ALA A 1 277 ? 5.538 -13.996 13.946 1.00 98.75 277 ALA A CA 1
ATOM 2126 C C . ALA A 1 277 ? 5.305 -12.524 13.590 1.00 98.75 277 ALA A C 1
ATOM 2128 O O . ALA A 1 277 ? 4.397 -11.907 14.145 1.00 98.75 277 ALA A O 1
ATOM 2129 N N . TYR A 1 278 ? 6.081 -11.979 12.647 1.00 98.81 278 TYR A N 1
ATOM 2130 C CA . TYR A 1 278 ? 5.918 -10.595 12.208 1.00 98.81 278 TYR A CA 1
ATOM 2131 C C . TYR A 1 278 ? 4.584 -10.362 11.494 1.00 98.81 278 TYR A C 1
ATOM 2133 O O . TYR A 1 278 ? 3.882 -9.411 11.825 1.00 98.81 278 TYR A O 1
ATOM 2141 N N . TYR A 1 279 ? 4.180 -11.269 10.599 1.00 98.88 279 TYR A N 1
ATOM 2142 C CA . TYR A 1 279 ? 2.869 -11.212 9.950 1.00 98.88 279 TYR A CA 1
ATOM 2143 C C . TYR A 1 279 ? 1.727 -11.155 10.973 1.00 98.88 279 TYR A C 1
ATOM 2145 O O . TYR A 1 279 ? 0.749 -10.449 10.772 1.00 98.88 279 TYR A O 1
ATOM 2153 N N . LEU A 1 280 ? 1.836 -11.873 12.096 1.00 98.81 280 LEU A N 1
ATOM 2154 C CA . LEU A 1 280 ? 0.799 -11.902 13.130 1.00 98.81 280 LEU A CA 1
ATOM 2155 C C . LEU A 1 280 ? 0.920 -10.792 14.184 1.00 98.81 280 LEU A C 1
ATOM 2157 O O . LEU A 1 280 ? 0.082 -10.733 15.089 1.00 98.81 280 LEU A O 1
ATOM 2161 N N . GLU A 1 281 ? 1.919 -9.910 14.092 1.00 98.69 281 GLU A N 1
ATOM 2162 C CA . GLU A 1 281 ? 2.218 -8.913 15.124 1.00 98.69 281 GLU A CA 1
ATOM 2163 C C . GLU A 1 281 ? 0.987 -8.066 15.469 1.00 98.69 281 GLU A C 1
ATOM 2165 O O . GLU A 1 281 ? 0.615 -7.949 16.639 1.00 98.69 281 GLU A O 1
ATOM 2170 N N . ALA A 1 282 ? 0.296 -7.556 14.449 1.00 98.25 282 ALA A N 1
ATOM 2171 C CA . ALA A 1 282 ? -0.891 -6.716 14.589 1.00 98.25 282 ALA A CA 1
ATOM 2172 C C . ALA A 1 282 ? -2.199 -7.429 14.197 1.00 98.25 282 ALA A C 1
ATOM 2174 O O . ALA A 1 282 ? -3.229 -6.778 14.039 1.00 98.25 282 ALA A O 1
ATOM 2175 N N . TYR A 1 283 ? -2.189 -8.762 14.087 1.00 98.75 283 TYR A N 1
ATOM 2176 C CA . TYR A 1 283 ? -3.353 -9.540 13.656 1.00 98.75 283 TYR A CA 1
ATOM 2177 C C . TYR A 1 283 ? -4.589 -9.292 14.559 1.00 98.75 283 TYR A C 1
ATOM 2179 O O . TYR A 1 283 ? -4.499 -9.515 15.772 1.00 98.75 283 TYR A O 1
ATOM 2187 N N . PRO A 1 284 ? -5.743 -8.853 14.007 1.00 98.25 284 PRO A N 1
ATOM 2188 C CA . PRO A 1 284 ? -6.912 -8.415 14.789 1.00 98.25 284 PRO A CA 1
ATOM 2189 C C . PRO A 1 284 ? -7.629 -9.494 15.612 1.00 98.25 284 PRO A C 1
ATOM 2191 O O . PRO A 1 284 ? -8.316 -9.166 16.585 1.00 98.25 284 PRO A O 1
ATOM 2194 N N . GLY A 1 285 ? -7.492 -10.764 15.231 1.00 98.06 285 GLY A N 1
ATOM 2195 C CA . GLY A 1 285 ? -8.135 -11.886 15.914 1.00 98.06 285 GLY A CA 1
ATOM 2196 C C . GLY A 1 285 ? -8.822 -12.857 14.961 1.00 98.06 285 GLY A C 1
ATOM 2197 O O . GLY A 1 285 ? -9.235 -12.504 13.856 1.00 98.06 285 GLY A O 1
ATOM 2198 N N . ASP A 1 286 ? -8.925 -14.115 15.395 1.00 98.31 286 ASP A N 1
ATOM 2199 C CA . ASP A 1 286 ? -9.517 -15.170 14.572 1.00 98.31 286 ASP A CA 1
ATOM 2200 C C . ASP A 1 286 ? -11.034 -15.063 14.424 1.00 98.31 286 ASP A C 1
ATOM 2202 O O . ASP A 1 286 ? -11.579 -15.667 13.507 1.00 98.31 286 ASP A O 1
ATOM 2206 N N . ASP A 1 287 ? -11.673 -14.307 15.312 1.00 97.56 287 ASP A N 1
ATOM 2207 C CA . ASP A 1 287 ? -13.105 -14.035 15.363 1.00 97.56 287 ASP A CA 1
ATOM 2208 C C . ASP A 1 287 ? -13.576 -12.991 14.343 1.00 97.56 287 ASP A C 1
ATOM 2210 O O . ASP A 1 287 ? -14.778 -12.871 14.131 1.00 97.56 287 ASP A O 1
ATOM 2214 N N . LEU A 1 288 ? -12.646 -12.247 13.736 1.00 96.88 288 LEU A N 1
ATOM 2215 C CA . LEU A 1 288 ? -12.956 -11.208 12.752 1.00 96.88 288 LEU A CA 1
ATOM 2216 C C . LEU A 1 288 ? -12.366 -11.477 11.376 1.00 96.88 288 LEU A C 1
ATOM 2218 O O . LEU A 1 288 ? -13.009 -11.158 10.391 1.00 96.88 288 LEU A O 1
ATOM 2222 N N . VAL A 1 289 ? -11.136 -11.988 11.290 1.00 98.50 289 VAL A N 1
ATOM 2223 C CA . VAL A 1 289 ? -10.468 -12.159 9.993 1.00 98.50 289 VAL A CA 1
ATOM 2224 C C . VAL A 1 289 ? -10.907 -13.467 9.352 1.00 98.50 289 VAL A C 1
ATOM 2226 O O . VAL A 1 289 ? -10.716 -14.521 9.943 1.00 98.50 289 VAL A O 1
ATOM 2229 N N . ASP A 1 290 ? -11.382 -13.443 8.118 1.00 98.50 290 ASP A N 1
ATOM 2230 C CA . ASP A 1 290 ? -11.783 -14.646 7.384 1.00 98.50 290 ASP A CA 1
ATOM 2231 C C . ASP A 1 290 ? -10.701 -15.117 6.407 1.00 98.50 290 ASP A C 1
ATOM 2233 O O . ASP A 1 290 ? -10.550 -16.317 6.176 1.00 98.50 290 ASP A O 1
ATOM 2237 N N . LEU A 1 291 ? -9.914 -14.181 5.867 1.00 98.44 291 LEU A N 1
ATOM 2238 C CA . LEU A 1 291 ? -8.908 -14.433 4.836 1.00 98.44 291 LEU A CA 1
ATOM 2239 C C . LEU A 1 291 ? -7.553 -13.802 5.179 1.00 98.44 291 LEU A C 1
ATOM 2241 O O . LEU A 1 291 ? -7.469 -12.656 5.624 1.00 98.44 291 LEU A O 1
ATOM 2245 N N . LEU A 1 292 ? -6.476 -14.552 4.938 1.00 98.81 292 LEU A N 1
ATOM 2246 C CA . LEU A 1 292 ? -5.099 -14.095 5.129 1.00 98.81 292 LEU A CA 1
ATOM 2247 C C . LEU A 1 292 ? -4.495 -13.634 3.796 1.00 98.81 292 LEU A C 1
ATOM 2249 O O . LEU A 1 292 ? -4.321 -14.423 2.873 1.00 98.81 292 LEU A O 1
ATOM 2253 N N . GLY A 1 293 ? -4.188 -12.353 3.678 1.00 98.44 293 GLY A N 1
ATOM 2254 C CA . GLY A 1 293 ? -3.650 -11.744 2.471 1.00 98.44 293 GLY A CA 1
ATOM 2255 C C . GLY A 1 293 ? -2.196 -11.331 2.614 1.00 98.44 293 GLY A C 1
ATOM 2256 O O . GLY A 1 293 ? -1.721 -11.030 3.704 1.00 98.44 293 GLY A O 1
ATOM 2257 N N . ILE A 1 294 ? -1.495 -11.246 1.494 1.00 98.62 294 ILE A N 1
ATOM 2258 C CA . ILE A 1 294 ? -0.225 -10.530 1.413 1.00 98.62 294 ILE A CA 1
ATOM 2259 C C . ILE A 1 294 ? -0.128 -9.786 0.089 1.00 98.62 294 ILE A C 1
ATOM 2261 O O . ILE A 1 294 ? -0.497 -10.318 -0.963 1.00 98.62 294 ILE A O 1
ATOM 2265 N N . ASP A 1 295 ? 0.379 -8.562 0.163 1.00 98.25 295 ASP A N 1
ATOM 2266 C CA . ASP A 1 295 ? 0.574 -7.683 -0.978 1.00 98.25 295 ASP A CA 1
ATOM 2267 C C . ASP A 1 295 ? 2.044 -7.763 -1.408 1.00 98.25 295 ASP A C 1
ATOM 2269 O O . ASP A 1 295 ? 2.954 -7.479 -0.631 1.00 98.25 295 ASP A O 1
ATOM 2273 N N . LEU A 1 296 ? 2.295 -8.243 -2.630 1.00 97.12 296 LEU A N 1
ATOM 2274 C CA . LEU A 1 296 ? 3.631 -8.591 -3.128 1.00 97.12 296 LEU A CA 1
ATOM 2275 C C . LEU A 1 296 ? 3.891 -7.975 -4.507 1.00 97.12 296 LEU A C 1
ATOM 2277 O O . LEU A 1 296 ? 3.847 -8.653 -5.537 1.00 97.12 296 LEU A O 1
ATOM 2281 N N . TYR A 1 297 ? 4.192 -6.680 -4.535 1.00 95.19 297 TYR A N 1
ATOM 2282 C CA . TYR A 1 297 ? 4.633 -5.990 -5.752 1.00 95.19 297 TYR A CA 1
ATOM 2283 C C . TYR A 1 297 ? 6.119 -6.193 -6.051 1.00 95.19 297 TYR A C 1
ATOM 2285 O O . TYR A 1 297 ? 6.955 -6.208 -5.147 1.00 95.19 297 TYR A O 1
ATOM 2293 N N . TYR A 1 298 ? 6.457 -6.316 -7.331 1.00 93.25 298 TYR A N 1
ATOM 2294 C CA . TYR A 1 298 ? 7.843 -6.412 -7.787 1.00 93.25 298 TYR A CA 1
ATOM 2295 C C . TYR A 1 298 ? 8.533 -5.042 -7.863 1.00 93.25 298 TYR A C 1
ATOM 2297 O O . TYR A 1 298 ? 7.846 -4.020 -7.896 1.00 93.25 298 TYR A O 1
ATOM 2305 N N . PRO A 1 299 ? 9.880 -5.000 -7.898 1.00 90.25 299 PRO A N 1
ATOM 2306 C CA . PRO A 1 299 ? 10.625 -3.762 -8.088 1.00 90.25 299 PRO A CA 1
ATOM 2307 C C . PRO A 1 299 ? 10.191 -3.003 -9.340 1.00 90.25 299 PRO A C 1
ATOM 2309 O O . PRO A 1 299 ? 9.784 -3.587 -10.347 1.00 90.25 299 PRO A O 1
ATOM 2312 N N . TYR A 1 300 ? 10.312 -1.682 -9.280 1.00 88.25 300 TYR A N 1
ATOM 2313 C CA . TYR A 1 300 ? 9.977 -0.810 -10.399 1.00 88.25 300 TYR A CA 1
ATOM 2314 C C . TYR A 1 300 ? 11.142 -0.738 -11.396 1.00 88.25 300 TYR A C 1
ATOM 2316 O O . TYR A 1 300 ? 10.980 -0.755 -12.618 1.00 88.25 300 TYR A O 1
ATOM 2324 N N . GLU A 1 301 ? 12.346 -0.643 -10.843 1.00 91.75 301 GLU A N 1
ATOM 2325 C CA . GLU A 1 301 ? 13.559 -0.190 -11.507 1.00 91.75 301 GLU A CA 1
ATOM 2326 C C . GLU A 1 301 ? 14.110 -1.220 -12.500 1.00 91.75 301 GLU A C 1
ATOM 2328 O O . GLU A 1 301 ? 14.655 -0.856 -13.546 1.00 91.75 301 GLU A O 1
ATOM 2333 N N . ARG A 1 302 ? 13.905 -2.510 -12.216 1.00 92.19 302 ARG A N 1
ATOM 2334 C CA . ARG A 1 302 ? 14.469 -3.638 -12.967 1.00 92.19 302 ARG A CA 1
ATOM 2335 C C . ARG A 1 302 ? 13.478 -4.787 -13.121 1.00 92.19 302 ARG A C 1
ATOM 2337 O O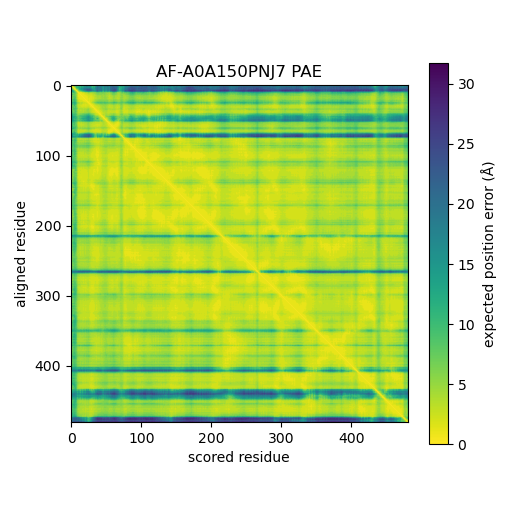 . ARG A 1 302 ? 12.510 -4.882 -12.371 1.00 92.19 302 ARG A O 1
ATOM 2344 N N . ALA A 1 303 ? 13.733 -5.656 -14.097 1.00 91.94 303 ALA A N 1
ATOM 2345 C CA . ALA A 1 303 ? 12.981 -6.896 -14.250 1.00 91.94 303 ALA A CA 1
ATOM 2346 C C . ALA A 1 303 ? 13.099 -7.761 -12.982 1.00 91.94 303 ALA A C 1
ATOM 2348 O O . ALA A 1 303 ? 14.108 -7.714 -12.267 1.00 91.94 303 ALA A O 1
ATOM 2349 N N . ALA A 1 304 ? 12.057 -8.546 -12.725 1.00 93.06 304 ALA A N 1
ATOM 2350 C CA . ALA A 1 304 ? 12.023 -9.496 -11.625 1.00 93.06 304 ALA A CA 1
ATOM 2351 C C . ALA A 1 304 ? 13.184 -10.498 -11.737 1.00 93.06 304 ALA A C 1
ATOM 2353 O O . ALA A 1 304 ? 13.425 -11.058 -12.805 1.00 93.06 304 ALA A O 1
ATOM 2354 N N . SER A 1 305 ? 13.916 -10.719 -10.643 1.00 94.12 305 SER A N 1
ATOM 2355 C CA . SER A 1 305 ? 15.041 -11.655 -10.604 1.00 94.12 305 SER A CA 1
ATOM 2356 C C . SER A 1 305 ? 14.670 -12.946 -9.878 1.00 94.12 305 SER A C 1
ATOM 2358 O O . SER A 1 305 ? 13.724 -13.006 -9.090 1.00 94.12 305 SER A O 1
ATOM 2360 N N . SER A 1 306 ? 15.438 -14.014 -10.097 1.00 95.12 306 SER A N 1
ATOM 2361 C CA . SER A 1 306 ? 15.230 -15.274 -9.372 1.00 95.12 306 SER A CA 1
ATOM 2362 C C . SER A 1 306 ? 15.374 -15.112 -7.853 1.00 95.12 306 SER A C 1
ATOM 2364 O O . SER A 1 306 ? 14.738 -15.848 -7.108 1.00 95.12 306 SER A O 1
ATOM 2366 N N . ALA A 1 307 ? 16.169 -14.144 -7.381 1.00 94.38 307 ALA A N 1
ATOM 2367 C CA . ALA A 1 307 ? 16.260 -13.827 -5.957 1.00 94.38 307 ALA A CA 1
ATOM 2368 C C . ALA A 1 307 ? 14.938 -13.240 -5.434 1.00 94.38 307 ALA A C 1
ATOM 2370 O O . ALA A 1 307 ? 14.434 -13.716 -4.415 1.00 94.38 307 ALA A O 1
ATOM 2371 N N . ASP A 1 308 ? 14.323 -12.313 -6.183 1.00 95.62 308 ASP A N 1
ATOM 2372 C CA . ASP A 1 308 ? 12.994 -11.783 -5.853 1.00 95.62 308 ASP A CA 1
ATOM 2373 C C . ASP A 1 308 ? 11.958 -12.909 -5.779 1.00 95.62 308 ASP A C 1
ATOM 2375 O O . ASP A 1 308 ? 11.162 -12.955 -4.849 1.00 95.62 308 ASP A O 1
ATOM 2379 N N . LEU A 1 309 ? 11.964 -13.843 -6.741 1.00 97.12 309 LEU A N 1
ATOM 2380 C CA . LEU A 1 309 ? 11.051 -14.991 -6.733 1.00 97.12 309 LEU A CA 1
ATOM 2381 C C . LEU A 1 309 ? 11.164 -15.804 -5.440 1.00 97.12 309 LEU A C 1
ATOM 2383 O O . LEU A 1 309 ? 10.149 -16.132 -4.827 1.00 97.12 309 LEU A O 1
ATOM 2387 N N . GLU A 1 310 ? 12.385 -16.116 -5.015 1.00 96.44 310 GLU A N 1
ATOM 2388 C CA . GLU A 1 310 ? 12.626 -16.903 -3.807 1.00 96.44 310 GLU A CA 1
ATOM 2389 C C . GLU A 1 310 ? 12.224 -16.147 -2.531 1.00 96.44 310 GLU A C 1
ATOM 2391 O O . GLU A 1 310 ? 11.676 -16.749 -1.605 1.00 96.44 310 GLU A O 1
ATOM 2396 N N . ASP A 1 311 ? 12.438 -14.830 -2.485 1.00 96.31 311 ASP A N 1
ATOM 2397 C CA . ASP A 1 311 ? 11.959 -13.976 -1.394 1.00 96.31 311 ASP A CA 1
ATOM 2398 C C . ASP A 1 311 ? 10.427 -13.930 -1.330 1.00 96.31 311 ASP A C 1
ATOM 2400 O O . ASP A 1 311 ? 9.846 -14.113 -0.256 1.00 96.31 311 ASP A O 1
ATOM 2404 N N . MET A 1 312 ? 9.760 -13.739 -2.471 1.00 97.38 312 MET A N 1
ATOM 2405 C CA . MET A 1 312 ? 8.297 -13.728 -2.558 1.00 97.38 312 MET A CA 1
ATOM 2406 C C . MET A 1 312 ? 7.694 -15.090 -2.190 1.00 97.38 312 MET A C 1
ATOM 2408 O O . MET A 1 312 ? 6.720 -15.141 -1.440 1.00 97.38 312 MET A O 1
ATOM 2412 N N . LYS A 1 313 ? 8.299 -16.200 -2.642 1.00 97.94 313 LYS A N 1
ATOM 2413 C CA . LYS A 1 313 ? 7.896 -17.567 -2.263 1.00 97.94 313 LYS A CA 1
ATOM 2414 C C . LYS A 1 313 ? 8.008 -17.794 -0.755 1.00 97.94 313 LYS A C 1
ATOM 2416 O O . LYS A 1 313 ? 7.096 -18.378 -0.176 1.00 97.94 313 LYS A O 1
ATOM 2421 N N . ARG A 1 314 ? 9.074 -17.310 -0.101 1.00 97.75 314 ARG A N 1
ATOM 2422 C CA . ARG A 1 314 ? 9.217 -17.392 1.366 1.00 97.75 314 ARG A CA 1
ATOM 2423 C C . ARG A 1 314 ? 8.104 -16.644 2.095 1.00 97.75 314 ARG A C 1
ATOM 2425 O O . ARG A 1 314 ? 7.489 -17.206 2.998 1.00 97.75 314 ARG A O 1
ATOM 2432 N N . MET A 1 315 ? 7.829 -15.403 1.697 1.00 98.31 315 MET A N 1
ATOM 2433 C CA . MET A 1 315 ? 6.793 -14.586 2.337 1.00 98.31 315 MET A CA 1
ATOM 2434 C C . MET A 1 315 ? 5.392 -15.174 2.126 1.00 98.31 315 MET A C 1
ATOM 2436 O O . MET A 1 315 ? 4.656 -15.348 3.094 1.00 98.31 315 MET A O 1
ATOM 2440 N N . ALA A 1 316 ? 5.045 -15.560 0.895 1.00 98.69 316 ALA A N 1
ATOM 2441 C CA . ALA A 1 316 ? 3.764 -16.203 0.600 1.00 98.69 316 ALA A CA 1
ATOM 2442 C C . ALA A 1 316 ? 3.624 -17.570 1.299 1.00 98.69 316 ALA A C 1
ATOM 2444 O O . ALA A 1 316 ? 2.551 -17.900 1.803 1.00 98.69 316 ALA A O 1
ATOM 2445 N N . GLY A 1 317 ? 4.712 -18.344 1.385 1.00 98.62 317 GLY A N 1
ATOM 2446 C CA . GLY A 1 317 ? 4.760 -19.618 2.105 1.00 98.62 317 GLY A CA 1
ATOM 2447 C C . GLY A 1 317 ? 4.501 -19.467 3.606 1.00 98.62 317 GLY A C 1
ATOM 2448 O O . GLY A 1 317 ? 3.721 -20.233 4.164 1.00 98.62 317 GLY A O 1
ATOM 2449 N N . ALA A 1 318 ? 5.060 -18.437 4.248 1.00 98.69 318 ALA A N 1
ATOM 2450 C CA . ALA A 1 318 ? 4.784 -18.144 5.655 1.00 98.69 318 ALA A CA 1
ATOM 2451 C C . ALA A 1 318 ? 3.287 -17.870 5.900 1.00 98.69 318 ALA A C 1
ATOM 2453 O O . ALA A 1 318 ? 2.705 -18.401 6.846 1.00 98.69 318 ALA A O 1
ATOM 2454 N N . VAL A 1 319 ? 2.633 -17.100 5.023 1.00 98.81 319 VAL A N 1
ATOM 2455 C CA . VAL A 1 319 ? 1.185 -16.841 5.121 1.00 98.81 319 VAL A CA 1
ATOM 2456 C C . VAL A 1 319 ? 0.369 -18.114 4.883 1.00 98.81 319 VAL A C 1
ATOM 2458 O O . VAL A 1 319 ? -0.597 -18.363 5.606 1.00 98.81 319 VAL A O 1
ATOM 2461 N N . ALA A 1 320 ? 0.783 -18.960 3.937 1.00 98.75 320 ALA A N 1
ATOM 2462 C CA . ALA A 1 320 ? 0.151 -20.255 3.687 1.00 98.75 320 ALA A CA 1
ATOM 2463 C C . ALA A 1 320 ? 0.244 -21.201 4.898 1.00 98.75 320 ALA A C 1
ATOM 2465 O O . ALA A 1 320 ? -0.734 -21.867 5.242 1.00 98.75 320 ALA A O 1
ATOM 2466 N N . GLU A 1 321 ? 1.387 -21.237 5.588 1.00 98.81 321 GLU A N 1
ATOM 2467 C CA . GLU A 1 321 ? 1.570 -22.028 6.812 1.00 98.81 321 GLU A CA 1
ATOM 2468 C C . GLU A 1 321 ? 0.642 -21.555 7.942 1.00 98.81 321 GLU A C 1
ATOM 2470 O O . GLU A 1 321 ? 0.025 -22.380 8.623 1.00 98.81 321 GLU A O 1
ATOM 2475 N N . ILE A 1 322 ? 0.454 -20.238 8.092 1.00 98.81 322 ILE A N 1
ATOM 2476 C CA . ILE A 1 322 ? -0.523 -19.673 9.037 1.00 98.81 322 ILE A CA 1
ATOM 2477 C C . ILE A 1 322 ? -1.949 -20.055 8.630 1.00 98.81 322 ILE A C 1
ATOM 2479 O O . ILE A 1 322 ? -2.738 -20.462 9.487 1.00 98.81 322 ILE A O 1
ATOM 2483 N N . GLY A 1 323 ? -2.285 -19.937 7.342 1.00 98.56 323 GLY A N 1
ATOM 2484 C CA . GLY A 1 323 ? -3.591 -20.315 6.798 1.00 98.56 323 GLY A CA 1
ATOM 2485 C C . GLY A 1 323 ? -3.925 -21.769 7.103 1.00 98.56 323 GLY A C 1
ATOM 2486 O O . GLY A 1 323 ? -4.972 -22.059 7.685 1.00 98.56 323 GLY A O 1
ATOM 2487 N N . ALA A 1 324 ? -2.983 -22.678 6.845 1.00 98.44 324 ALA A N 1
ATOM 2488 C CA . ALA A 1 324 ? -3.111 -24.092 7.178 1.00 98.44 324 ALA A CA 1
ATOM 2489 C C . ALA A 1 324 ? -3.291 -24.328 8.688 1.00 98.44 324 ALA A C 1
ATOM 2491 O O . ALA A 1 324 ? -4.154 -25.111 9.089 1.00 98.44 324 ALA A O 1
ATOM 2492 N N . ALA A 1 325 ? -2.524 -23.634 9.537 1.00 98.50 325 ALA A N 1
ATOM 2493 C CA . ALA A 1 325 ? -2.618 -23.768 10.991 1.00 98.50 325 ALA A CA 1
ATOM 2494 C C . ALA A 1 325 ? -3.947 -23.241 11.563 1.00 98.50 325 ALA A C 1
ATOM 2496 O O . ALA A 1 325 ? -4.459 -23.789 12.541 1.00 98.50 325 ALA A O 1
ATOM 2497 N N . LYS A 1 326 ? -4.508 -22.185 10.963 1.00 98.25 326 LYS A N 1
ATOM 2498 C CA . LYS A 1 326 ? -5.767 -21.551 11.386 1.00 98.25 326 LYS A CA 1
ATOM 2499 C C . LYS A 1 326 ? -7.006 -22.110 10.685 1.00 98.25 326 LYS A C 1
ATOM 2501 O O . LYS A 1 326 ? -8.117 -21.789 11.098 1.00 98.25 326 LYS A O 1
ATOM 2506 N N . GLY A 1 327 ? -6.832 -22.924 9.644 1.00 98.00 327 GLY A N 1
ATOM 2507 C CA . GLY A 1 327 ? -7.926 -23.391 8.791 1.00 98.00 327 GLY A CA 1
ATOM 2508 C C . GLY A 1 327 ? -8.572 -22.262 7.983 1.00 98.00 327 GLY A C 1
ATOM 2509 O O . GLY A 1 327 ? -9.788 -22.268 7.813 1.00 98.00 327 GLY A O 1
ATOM 2510 N N . LYS A 1 328 ? -7.777 -21.284 7.531 1.00 98.19 328 LYS A N 1
ATOM 2511 C CA . LYS A 1 328 ? -8.241 -20.099 6.794 1.00 98.19 328 LYS A CA 1
ATOM 2512 C C . LYS A 1 328 ? -7.677 -20.070 5.375 1.00 98.19 328 LYS A C 1
ATOM 2514 O O . LYS A 1 328 ? -6.521 -20.458 5.197 1.00 98.19 328 LYS A O 1
ATOM 2519 N N . PRO A 1 329 ? -8.455 -19.608 4.379 1.00 97.88 329 PRO A N 1
ATOM 2520 C CA . PRO A 1 329 ? -7.928 -19.345 3.050 1.00 97.88 329 PRO A CA 1
ATOM 2521 C C . PRO A 1 329 ? -6.890 -18.223 3.096 1.00 97.88 329 PRO A C 1
ATOM 2523 O O . PRO A 1 329 ? -6.956 -17.308 3.924 1.00 97.88 329 PRO A O 1
ATOM 2526 N N . HIS A 1 330 ? -5.955 -18.280 2.158 1.00 98.38 330 HIS A N 1
ATOM 2527 C CA . HIS A 1 330 ? -4.932 -17.263 1.971 1.00 98.38 330 HIS A CA 1
ATOM 2528 C C . HIS A 1 330 ? -4.784 -16.878 0.502 1.00 98.38 330 HIS A C 1
ATOM 2530 O O . HIS A 1 330 ? -5.076 -17.679 -0.389 1.00 98.38 330 HIS A O 1
ATOM 2536 N N . ALA A 1 331 ? -4.354 -15.647 0.240 1.00 98.06 331 ALA A N 1
ATOM 2537 C CA . ALA A 1 331 ? -4.299 -15.080 -1.104 1.00 98.06 331 ALA A CA 1
ATOM 2538 C C . ALA A 1 331 ? -3.105 -14.141 -1.307 1.00 98.06 331 ALA A C 1
ATOM 2540 O O . ALA A 1 331 ? -2.596 -13.550 -0.354 1.00 98.06 331 ALA A O 1
ATOM 2541 N N . LEU A 1 332 ? -2.715 -13.953 -2.573 1.00 98.06 332 LEU A N 1
ATOM 2542 C CA . LEU A 1 332 ? -1.975 -12.753 -2.970 1.00 98.06 332 LEU A CA 1
ATOM 2543 C C . LEU A 1 332 ? -3.018 -11.649 -3.172 1.00 98.06 332 LEU A C 1
ATOM 2545 O O . LEU A 1 332 ? -3.639 -11.563 -4.237 1.00 98.06 332 LEU A O 1
ATOM 2549 N N . THR A 1 333 ? -3.287 -10.889 -2.109 1.00 96.81 333 THR A N 1
ATOM 2550 C CA . THR A 1 333 ? -4.347 -9.869 -2.083 1.00 96.81 333 THR A CA 1
ATOM 2551 C C . THR A 1 333 ? -4.048 -8.704 -3.007 1.00 96.81 333 THR A C 1
ATOM 2553 O O . THR A 1 333 ? -4.989 -8.123 -3.538 1.00 96.81 333 THR A O 1
ATOM 2556 N N . GLU A 1 334 ? -2.770 -8.437 -3.255 1.00 96.06 334 GLU A N 1
ATOM 2557 C CA . GLU A 1 334 ? -2.277 -7.588 -4.327 1.00 96.06 334 GLU A CA 1
ATOM 2558 C C . GLU A 1 334 ? -0.930 -8.102 -4.842 1.00 96.06 334 GLU A C 1
ATOM 2560 O O . GLU A 1 334 ? -0.106 -8.628 -4.093 1.00 96.06 334 GLU A O 1
ATOM 2565 N N . THR A 1 335 ? -0.672 -7.941 -6.133 1.00 95.88 335 THR A N 1
ATOM 2566 C CA . THR A 1 335 ? 0.640 -8.190 -6.733 1.00 95.88 335 THR A CA 1
ATOM 2567 C C . THR A 1 335 ? 0.713 -7.560 -8.120 1.00 95.88 335 THR A C 1
ATOM 2569 O O . THR A 1 335 ? -0.291 -7.151 -8.706 1.00 95.88 335 THR A O 1
ATOM 2572 N N . GLY A 1 336 ? 1.911 -7.471 -8.679 1.00 94.00 336 GLY A N 1
ATOM 2573 C CA . GLY A 1 336 ? 2.098 -6.886 -9.991 1.00 94.00 336 GLY A CA 1
ATOM 2574 C C . GLY A 1 336 ? 3.551 -6.600 -10.310 1.00 94.00 336 GLY A C 1
ATOM 2575 O O . GLY A 1 336 ? 4.385 -6.447 -9.416 1.00 94.00 336 GLY A O 1
ATOM 2576 N N . THR A 1 337 ? 3.826 -6.472 -11.604 1.00 91.19 337 THR A N 1
ATOM 2577 C CA . THR A 1 337 ? 5.019 -5.793 -12.108 1.00 91.19 337 THR A CA 1
ATOM 2578 C C . THR A 1 337 ? 4.644 -4.388 -12.565 1.00 91.19 337 THR A C 1
ATOM 2580 O O . THR A 1 337 ? 3.671 -4.204 -13.297 1.00 91.19 337 THR A O 1
ATOM 2583 N N . TYR A 1 338 ? 5.437 -3.389 -12.180 1.00 88.06 338 TYR A N 1
ATOM 2584 C CA . TYR A 1 338 ? 5.258 -2.016 -12.657 1.00 88.06 338 TYR A CA 1
ATOM 2585 C C . TYR A 1 338 ? 5.716 -1.833 -14.109 1.00 88.06 338 TYR A C 1
ATOM 2587 O O . TYR A 1 338 ? 5.496 -0.779 -14.695 1.00 88.06 338 TYR A O 1
ATOM 2595 N N . ARG A 1 339 ? 6.354 -2.838 -14.723 1.00 90.81 339 ARG A N 1
ATOM 2596 C CA . ARG A 1 339 ? 7.119 -2.665 -15.967 1.00 90.81 339 ARG A CA 1
ATOM 2597 C C . ARG A 1 339 ? 6.330 -2.875 -17.253 1.00 90.81 339 ARG A C 1
ATOM 2599 O O . ARG A 1 339 ? 6.855 -2.576 -18.323 1.00 90.81 339 ARG A O 1
ATOM 2606 N N . LEU A 1 340 ? 5.069 -3.308 -17.179 1.00 90.25 340 LEU A N 1
ATOM 2607 C CA . LEU A 1 340 ? 4.223 -3.515 -18.366 1.00 90.25 340 LEU A CA 1
ATOM 2608 C C . LEU A 1 340 ? 4.160 -2.263 -19.253 1.00 90.25 340 LEU A C 1
ATOM 2610 O O . LEU A 1 340 ? 4.455 -2.331 -20.444 1.00 90.25 340 LEU A O 1
ATOM 2614 N N . HIS A 1 341 ? 3.904 -1.097 -18.660 1.00 87.88 341 HIS A N 1
ATOM 2615 C CA . HIS A 1 341 ? 3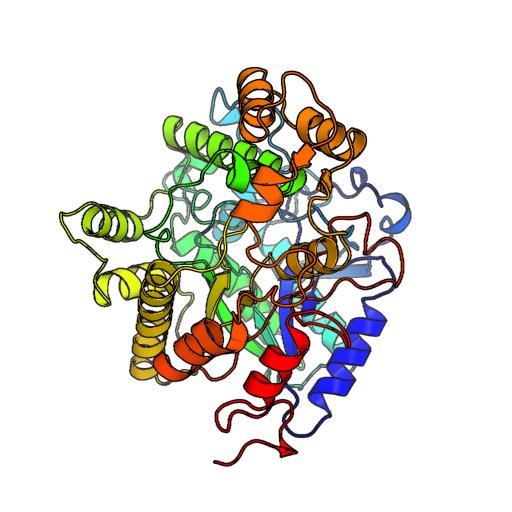.861 0.162 -19.404 1.00 87.88 341 HIS A CA 1
ATOM 2616 C C . HIS A 1 341 ? 5.178 0.486 -20.128 1.00 87.88 341 HIS A C 1
ATOM 2618 O O . HIS A 1 341 ? 5.160 0.931 -21.276 1.00 87.88 341 HIS A O 1
ATOM 2624 N N . LEU A 1 342 ? 6.326 0.192 -19.512 1.00 89.94 342 LEU A N 1
ATOM 2625 C CA . LEU A 1 342 ? 7.640 0.395 -20.123 1.00 89.94 342 LEU A CA 1
ATOM 2626 C C . LEU A 1 342 ? 7.873 -0.569 -21.282 1.00 89.94 342 LEU A C 1
ATOM 2628 O O . LEU A 1 342 ? 8.320 -0.139 -22.344 1.00 89.94 342 LEU A O 1
ATOM 2632 N N . LEU A 1 343 ? 7.536 -1.850 -21.105 1.00 91.31 343 LEU A N 1
ATOM 2633 C CA . LEU A 1 343 ? 7.643 -2.852 -22.165 1.00 91.31 343 LEU A CA 1
ATOM 2634 C C . LEU A 1 343 ? 6.820 -2.435 -23.385 1.00 91.31 343 LEU A C 1
ATOM 2636 O O . LEU A 1 343 ? 7.309 -2.503 -24.513 1.00 91.31 343 LEU A O 1
ATOM 2640 N N . HIS A 1 344 ? 5.608 -1.919 -23.179 1.00 89.44 344 HIS A N 1
ATOM 2641 C CA . HIS A 1 344 ? 4.806 -1.381 -24.270 1.00 89.44 344 HIS A CA 1
ATOM 2642 C C . HIS A 1 344 ? 5.490 -0.216 -24.987 1.00 89.44 344 HIS A C 1
ATOM 2644 O O . HIS A 1 344 ? 5.706 -0.298 -26.199 1.00 89.44 344 HIS A O 1
ATOM 2650 N N . ARG A 1 345 ? 5.891 0.831 -24.256 1.00 88.88 345 ARG A N 1
ATOM 2651 C CA . ARG A 1 345 ? 6.521 2.027 -24.840 1.00 88.88 345 ARG A CA 1
ATOM 2652 C C . ARG A 1 345 ? 7.799 1.672 -25.603 1.00 88.88 345 ARG A C 1
ATOM 2654 O O . ARG A 1 345 ? 7.995 2.105 -26.737 1.00 88.88 345 ARG A O 1
ATOM 2661 N N . VAL A 1 346 ? 8.637 0.805 -25.034 1.00 90.62 346 VAL A N 1
ATOM 2662 C CA . VAL A 1 346 ? 9.880 0.340 -25.668 1.00 90.62 346 VAL A CA 1
ATOM 2663 C C . VAL A 1 346 ? 9.605 -0.519 -26.906 1.00 90.62 346 VAL A C 1
ATOM 2665 O O . VAL A 1 346 ? 10.355 -0.435 -27.880 1.00 90.62 346 VAL A O 1
ATOM 2668 N N . SER A 1 347 ? 8.517 -1.295 -26.936 1.00 89.31 347 SER A N 1
ATOM 2669 C CA . SER A 1 347 ? 8.148 -2.102 -28.111 1.00 89.31 347 SER A CA 1
ATOM 2670 C C . SER A 1 347 ? 7.842 -1.270 -29.362 1.00 89.31 347 SER A C 1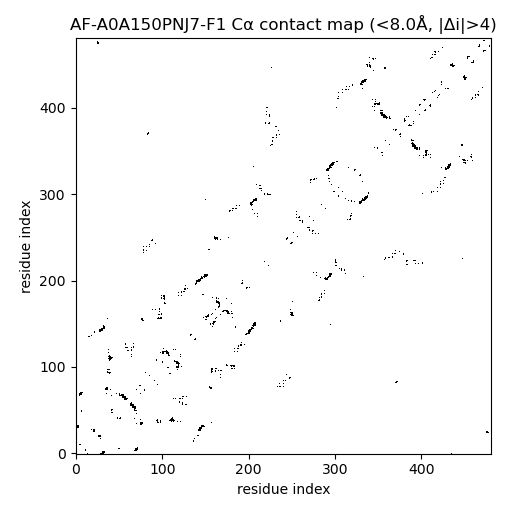
ATOM 2672 O O . SER A 1 347 ? 7.969 -1.775 -30.478 1.00 89.31 347 SER A O 1
ATOM 2674 N N . LYS A 1 348 ? 7.466 0.005 -29.189 1.00 87.69 348 LYS A N 1
ATOM 2675 C CA . LYS A 1 348 ? 7.172 0.946 -30.279 1.00 87.69 348 LYS A CA 1
ATOM 2676 C C . LYS A 1 348 ? 8.409 1.695 -30.779 1.00 87.69 348 LYS A C 1
ATOM 2678 O O . LYS A 1 348 ? 8.349 2.342 -31.825 1.00 87.69 348 LYS A O 1
ATOM 2683 N N . LEU A 1 349 ? 9.535 1.609 -30.069 1.00 88.38 349 LEU A N 1
ATOM 2684 C CA . LEU A 1 349 ? 10.766 2.286 -30.461 1.00 88.38 349 LEU A CA 1
ATOM 2685 C C . LEU A 1 349 ? 11.421 1.604 -31.664 1.00 88.38 349 LEU A C 1
ATOM 2687 O O . LEU A 1 349 ? 11.532 0.379 -31.745 1.00 88.38 349 LEU A O 1
ATOM 2691 N N . ALA A 1 350 ? 11.950 2.421 -32.577 1.00 86.50 350 ALA A N 1
ATOM 2692 C CA . ALA A 1 350 ? 12.890 1.936 -33.577 1.00 86.50 350 ALA A CA 1
ATOM 2693 C C . ALA A 1 350 ? 14.167 1.422 -32.891 1.00 86.50 350 ALA A C 1
ATOM 2695 O O . ALA A 1 350 ? 14.618 1.984 -31.889 1.00 86.50 350 ALA A O 1
ATOM 2696 N N . ALA A 1 351 ? 14.781 0.378 -33.451 1.00 84.19 351 ALA A N 1
ATOM 2697 C CA . ALA A 1 351 ? 16.039 -0.156 -32.939 1.00 84.19 351 ALA A CA 1
ATOM 2698 C C . ALA A 1 351 ? 17.108 0.952 -32.831 1.00 84.19 351 ALA A C 1
ATOM 2700 O O . ALA A 1 351 ? 17.375 1.668 -33.797 1.00 84.19 351 ALA A O 1
ATOM 2701 N N . GLY A 1 352 ? 17.716 1.088 -31.648 1.00 87.31 352 GLY A N 1
ATOM 2702 C CA . GLY A 1 352 ? 18.686 2.150 -31.350 1.00 87.31 352 GLY A CA 1
ATOM 2703 C C . GLY A 1 352 ? 18.074 3.517 -31.011 1.00 87.31 352 GLY A C 1
ATOM 2704 O O . GLY A 1 352 ? 18.803 4.507 -30.983 1.00 87.31 352 GLY A O 1
ATOM 2705 N N . GLY A 1 353 ? 16.763 3.592 -30.769 1.00 90.50 353 GLY A N 1
ATOM 2706 C CA . GLY A 1 353 ? 16.086 4.799 -30.293 1.00 90.50 353 GLY A CA 1
ATOM 2707 C C . GLY A 1 353 ? 16.348 5.109 -28.814 1.00 90.50 353 GLY A C 1
ATOM 2708 O O . GLY A 1 353 ? 16.673 4.225 -28.024 1.00 90.50 353 GLY A O 1
ATOM 2709 N N . SER A 1 354 ? 16.196 6.381 -28.443 1.00 93.62 354 SER A N 1
ATOM 2710 C CA . SER A 1 354 ? 16.104 6.842 -27.050 1.00 93.62 354 SER A CA 1
ATOM 2711 C C . SER A 1 354 ? 14.649 6.863 -26.580 1.00 93.62 354 SER A C 1
ATOM 2713 O O . SER A 1 354 ? 13.749 7.027 -27.404 1.00 93.62 354 SER A O 1
ATOM 2715 N N . LEU A 1 355 ? 14.428 6.803 -25.267 1.00 92.19 355 LEU A N 1
ATOM 2716 C CA . LEU A 1 355 ? 13.100 6.920 -24.661 1.00 92.19 355 LEU A CA 1
ATOM 2717 C C . LEU A 1 355 ? 13.059 8.090 -23.678 1.00 92.19 355 LEU A C 1
ATOM 2719 O O . LEU A 1 355 ? 13.815 8.107 -22.709 1.00 92.19 355 LEU A O 1
ATOM 2723 N N . THR A 1 356 ? 12.155 9.042 -23.891 1.00 92.94 356 THR A N 1
ATOM 2724 C CA . THR A 1 356 ? 11.810 10.028 -22.858 1.00 92.94 356 THR A CA 1
ATOM 2725 C C . THR A 1 356 ? 10.849 9.370 -21.878 1.00 92.94 356 THR A C 1
ATOM 2727 O O . THR A 1 356 ? 9.708 9.099 -22.237 1.00 92.94 356 THR A O 1
ATOM 2730 N N . LEU A 1 357 ? 11.297 9.097 -20.653 1.00 91.75 357 LEU A N 1
ATOM 2731 C CA . LEU A 1 357 ? 10.460 8.468 -19.631 1.00 91.75 357 LEU A CA 1
ATOM 2732 C C . LEU A 1 357 ? 9.450 9.459 -19.065 1.00 91.75 357 LEU A C 1
ATOM 2734 O O . LEU A 1 357 ? 8.254 9.172 -19.081 1.00 91.75 357 LEU A O 1
ATOM 2738 N N . TYR A 1 358 ? 9.946 10.624 -18.640 1.00 93.12 358 TYR A N 1
ATOM 2739 C CA . TYR A 1 358 ? 9.170 11.644 -17.941 1.00 93.12 358 TYR A CA 1
ATOM 2740 C C . TYR A 1 358 ? 9.458 13.035 -18.520 1.00 93.12 358 TYR A C 1
ATOM 2742 O O . TYR A 1 358 ? 10.634 13.406 -18.652 1.00 93.12 358 TYR A O 1
ATOM 2750 N N . PRO A 1 359 ? 8.426 13.830 -18.857 1.00 92.75 359 PRO A N 1
ATOM 2751 C CA . PRO A 1 359 ? 8.612 15.200 -19.319 1.00 92.75 359 PRO A CA 1
ATOM 2752 C C . PRO A 1 359 ? 9.113 16.104 -18.184 1.00 92.75 359 PRO A C 1
ATOM 2754 O O . PRO A 1 359 ? 8.883 15.846 -17.003 1.00 92.75 359 PRO A O 1
ATOM 2757 N N . ALA A 1 360 ? 9.787 17.201 -18.543 1.00 95.38 360 ALA A N 1
ATOM 2758 C CA . ALA A 1 360 ? 10.387 18.125 -17.575 1.00 95.38 360 ALA A CA 1
ATOM 2759 C C . ALA A 1 360 ? 9.367 18.719 -16.587 1.00 95.38 360 ALA A C 1
ATOM 2761 O O . ALA A 1 360 ? 9.709 18.966 -15.436 1.00 95.38 360 ALA A O 1
ATOM 2762 N N . GLU A 1 361 ? 8.124 18.931 -17.025 1.00 94.25 361 GLU A N 1
ATOM 2763 C CA . GLU A 1 361 ? 7.050 19.457 -16.177 1.00 94.25 361 GLU A CA 1
ATOM 2764 C C . GLU A 1 361 ? 6.643 18.480 -15.065 1.00 94.25 361 GLU A C 1
ATOM 2766 O O . GLU A 1 361 ? 6.499 18.903 -13.921 1.00 94.25 361 GLU A O 1
ATOM 2771 N N . HIS A 1 362 ? 6.555 17.176 -15.364 1.00 93.00 362 HIS A N 1
ATOM 2772 C CA . HIS A 1 362 ? 6.263 16.133 -14.371 1.00 93.00 362 HIS A CA 1
ATOM 2773 C C . HIS A 1 362 ? 7.396 16.020 -13.351 1.00 93.00 362 HIS A C 1
ATOM 2775 O O . HIS A 1 362 ? 7.164 16.005 -12.145 1.00 93.00 362 HIS A O 1
ATOM 2781 N N . VAL A 1 363 ? 8.642 16.043 -13.833 1.00 96.69 363 VAL A N 1
ATOM 2782 C CA . VAL A 1 363 ? 9.834 16.033 -12.973 1.00 96.69 363 VAL A CA 1
ATOM 2783 C C . VAL A 1 363 ? 9.872 17.275 -12.080 1.00 96.69 363 VAL A C 1
ATOM 2785 O O . VAL A 1 363 ? 10.127 17.154 -10.886 1.00 96.69 363 VAL A O 1
ATOM 2788 N N . SER A 1 364 ? 9.591 18.464 -12.628 1.00 97.62 364 SER A N 1
ATOM 2789 C CA . SER A 1 364 ? 9.560 19.711 -11.853 1.00 97.62 364 SER A CA 1
ATOM 2790 C C . SER A 1 364 ? 8.461 19.693 -10.796 1.00 97.62 364 SER A C 1
ATOM 2792 O O . SER A 1 364 ? 8.728 20.064 -9.657 1.00 97.62 364 SER A O 1
ATOM 2794 N N . ARG A 1 365 ? 7.256 19.219 -11.143 1.00 95.31 365 ARG A N 1
ATOM 2795 C CA . ARG A 1 365 ? 6.123 19.120 -10.212 1.00 95.31 365 ARG A CA 1
ATOM 2796 C C . ARG A 1 365 ? 6.507 18.354 -8.946 1.00 95.31 365 ARG A C 1
ATOM 2798 O O . ARG A 1 365 ? 6.285 18.859 -7.852 1.00 95.31 365 ARG A O 1
ATOM 2805 N N . TRP A 1 366 ? 7.117 17.180 -9.095 1.00 95.31 366 TRP A N 1
ATOM 2806 C CA . TRP A 1 366 ? 7.476 16.312 -7.966 1.00 95.31 366 TRP A CA 1
ATOM 2807 C C . TRP A 1 366 ? 8.818 16.641 -7.312 1.00 95.31 366 TRP A C 1
ATOM 2809 O O . TRP A 1 366 ? 9.035 16.322 -6.146 1.00 95.31 366 TRP A O 1
ATOM 2819 N N . HIS A 1 367 ? 9.707 17.337 -8.013 1.00 97.81 367 HIS A N 1
ATOM 2820 C CA . HIS A 1 367 ? 10.858 17.984 -7.391 1.00 97.81 367 HIS A CA 1
ATOM 2821 C C . HIS A 1 367 ? 10.422 19.108 -6.434 1.00 97.81 367 HIS A C 1
ATOM 2823 O O . HIS A 1 367 ? 11.042 19.326 -5.392 1.00 97.81 367 HIS A O 1
ATOM 2829 N N . ASP A 1 368 ? 9.360 19.840 -6.774 1.00 96.25 368 ASP A N 1
ATOM 2830 C CA . ASP A 1 368 ? 8.924 21.010 -6.012 1.00 96.25 368 ASP A CA 1
ATOM 2831 C C . ASP A 1 368 ? 8.091 20.678 -4.770 1.00 96.25 368 ASP A C 1
ATOM 2833 O O . ASP A 1 368 ? 7.992 21.528 -3.884 1.00 96.25 368 ASP A O 1
ATOM 2837 N N . THR A 1 369 ? 7.593 19.443 -4.641 1.00 93.69 369 THR A N 1
ATOM 2838 C CA . THR A 1 369 ? 6.983 18.940 -3.395 1.00 93.69 369 THR A CA 1
ATOM 2839 C C . THR A 1 369 ? 8.013 18.692 -2.290 1.00 93.69 369 THR A C 1
ATOM 2841 O O . THR A 1 369 ? 7.665 18.698 -1.111 1.00 93.69 369 THR A O 1
ATOM 2844 N N . LEU A 1 370 ? 9.289 18.501 -2.638 1.00 97.12 370 LEU A N 1
ATOM 2845 C CA . LEU A 1 370 ? 10.369 18.336 -1.667 1.00 97.12 370 LEU A CA 1
ATOM 2846 C C . LEU A 1 370 ? 10.703 19.695 -1.042 1.00 97.12 370 LEU A C 1
ATOM 2848 O O . LEU A 1 370 ? 11.085 20.630 -1.741 1.00 97.12 370 LEU A O 1
ATOM 2852 N N . PHE A 1 371 ? 10.582 19.834 0.277 1.00 95.00 371 PHE A N 1
ATOM 2853 C CA . PHE A 1 371 ? 10.794 21.129 0.939 1.00 95.00 371 PHE A CA 1
ATOM 2854 C C . PHE A 1 371 ? 12.273 21.435 1.240 1.00 95.00 371 PHE A C 1
ATOM 2856 O O . PHE A 1 371 ? 12.643 22.603 1.380 1.00 95.00 371 PHE A O 1
ATOM 2863 N N . ASP A 1 372 ? 13.124 20.410 1.332 1.00 93.00 372 ASP A N 1
ATOM 2864 C CA . ASP A 1 372 ? 14.537 20.536 1.701 1.00 93.00 372 ASP A CA 1
ATOM 2865 C C . ASP A 1 372 ? 15.481 20.465 0.485 1.00 93.00 372 ASP A C 1
ATOM 2867 O O . ASP A 1 372 ? 15.237 19.738 -0.479 1.00 93.00 372 ASP A O 1
ATOM 2871 N N . GLN A 1 373 ? 16.585 21.220 0.525 1.00 95.69 373 GLN A N 1
ATOM 2872 C CA . GLN A 1 373 ? 17.542 21.280 -0.588 1.00 95.69 373 GLN A CA 1
ATOM 2873 C C . GLN A 1 373 ? 18.343 19.986 -0.770 1.00 95.69 373 GLN A C 1
ATOM 2875 O O . GLN A 1 373 ? 18.708 19.681 -1.905 1.00 95.69 373 GLN A O 1
ATOM 2880 N N . ALA A 1 374 ? 18.615 19.228 0.298 1.00 96.38 374 ALA A N 1
ATOM 2881 C CA . ALA A 1 374 ? 19.289 17.938 0.173 1.00 96.38 374 ALA A CA 1
ATOM 2882 C C . ALA A 1 374 ? 18.366 16.924 -0.510 1.00 96.38 374 ALA A C 1
ATOM 2884 O O . ALA A 1 374 ? 18.777 16.302 -1.484 1.00 96.38 374 ALA A O 1
ATOM 2885 N N . LEU A 1 375 ? 17.086 16.870 -0.112 1.00 97.25 375 LEU A N 1
ATOM 2886 C CA . LEU A 1 375 ? 16.086 16.039 -0.795 1.00 97.25 375 LEU A CA 1
ATOM 2887 C C . LEU A 1 375 ? 15.980 16.390 -2.285 1.00 97.25 375 LEU A C 1
ATOM 2889 O O . LEU A 1 375 ? 16.003 15.504 -3.133 1.00 97.25 375 LEU A O 1
ATOM 2893 N N . LYS A 1 376 ? 15.923 17.682 -2.630 1.00 98.19 376 LYS A N 1
ATOM 2894 C CA . LYS A 1 376 ? 15.909 18.122 -4.036 1.00 98.19 376 LYS A CA 1
ATOM 2895 C C . LYS A 1 376 ? 17.155 17.679 -4.807 1.00 98.19 376 LYS A C 1
ATOM 2897 O O . LYS A 1 376 ? 17.045 17.247 -5.954 1.00 98.19 376 LYS A O 1
ATOM 2902 N N . ALA A 1 377 ? 18.332 17.776 -4.190 1.00 98.12 377 ALA A N 1
ATOM 2903 C CA . ALA A 1 377 ? 19.583 17.349 -4.806 1.00 98.12 377 ALA A CA 1
ATOM 2904 C C . ALA A 1 377 ? 19.621 15.829 -5.031 1.00 98.12 377 ALA A C 1
ATOM 2906 O O . ALA A 1 377 ? 19.945 15.394 -6.135 1.00 98.12 377 ALA A O 1
ATOM 2907 N N . ASP A 1 378 ? 19.232 15.037 -4.031 1.00 97.31 378 ASP A N 1
ATOM 2908 C CA . ASP A 1 378 ? 19.205 13.571 -4.103 1.00 97.31 378 ASP A CA 1
ATOM 2909 C C . ASP A 1 378 ? 18.171 13.068 -5.122 1.00 97.31 378 ASP A C 1
ATOM 2911 O O . ASP A 1 378 ? 18.424 12.124 -5.877 1.00 97.31 378 ASP A O 1
ATOM 2915 N N . PHE A 1 379 ? 17.031 13.756 -5.218 1.00 98.19 379 PHE A N 1
ATOM 2916 C CA . PHE A 1 379 ? 16.010 13.485 -6.222 1.00 98.19 379 PHE A CA 1
ATOM 2917 C C . PHE A 1 379 ? 16.577 13.649 -7.634 1.00 98.19 379 PHE A C 1
ATOM 2919 O O . PHE A 1 379 ? 16.480 12.740 -8.454 1.00 98.19 379 PHE A O 1
ATOM 2926 N N . LEU A 1 380 ? 17.235 14.777 -7.925 1.00 98.31 380 LEU A N 1
ATOM 2927 C CA . LEU A 1 380 ? 17.858 15.000 -9.234 1.00 98.31 380 LEU A CA 1
ATOM 2928 C C . LEU A 1 380 ? 19.022 14.034 -9.493 1.00 98.31 380 LEU A C 1
ATOM 2930 O O . LEU A 1 380 ? 19.178 13.549 -10.617 1.00 98.31 380 LEU A O 1
ATOM 2934 N N . ALA A 1 381 ? 19.807 13.714 -8.460 1.00 97.25 381 ALA A N 1
ATOM 2935 C CA . ALA A 1 381 ? 20.911 12.765 -8.546 1.00 97.25 381 ALA A CA 1
ATOM 2936 C C . ALA A 1 381 ? 20.437 11.352 -8.919 1.00 97.25 381 ALA A C 1
ATOM 2938 O O . ALA A 1 381 ? 21.105 10.692 -9.716 1.00 97.25 381 ALA A O 1
ATOM 2939 N N . SER A 1 382 ? 19.262 10.930 -8.439 1.00 96.19 382 SER A N 1
ATOM 2940 C CA . SER A 1 382 ? 18.640 9.640 -8.787 1.00 96.19 382 SER A CA 1
ATOM 2941 C C . SER A 1 382 ? 18.388 9.491 -10.294 1.00 96.19 382 SER A C 1
ATOM 2943 O O . SER A 1 382 ? 18.462 8.391 -10.836 1.00 96.19 382 SER A O 1
ATOM 2945 N N . TYR A 1 383 ? 18.178 10.609 -10.996 1.00 96.88 383 TYR A N 1
ATOM 2946 C CA . TYR A 1 383 ? 18.013 10.649 -12.452 1.00 96.88 383 TYR A CA 1
ATOM 2947 C C . TYR A 1 383 ? 19.297 11.025 -13.211 1.00 96.88 383 TYR A C 1
ATOM 2949 O O . TYR A 1 383 ? 19.296 11.085 -14.444 1.00 96.88 383 TYR A O 1
ATOM 2957 N N . GLY A 1 384 ? 20.396 11.313 -12.506 1.00 96.06 384 GLY A N 1
ATOM 2958 C CA . GLY A 1 384 ? 21.624 11.853 -13.096 1.00 96.06 384 GLY A CA 1
ATOM 2959 C C . GLY A 1 384 ? 21.449 13.254 -13.699 1.00 96.06 384 GLY A C 1
ATOM 2960 O O . GLY A 1 384 ? 22.115 13.588 -14.680 1.00 96.06 384 GLY A O 1
ATOM 2961 N N . LEU A 1 385 ? 20.535 14.061 -13.152 1.00 97.19 385 LEU A N 1
ATOM 2962 C CA . LEU A 1 385 ? 20.206 15.399 -13.642 1.00 97.19 385 LEU A CA 1
ATOM 2963 C C . LEU A 1 385 ? 20.896 16.495 -12.817 1.00 97.19 385 LEU A C 1
ATOM 2965 O O . LEU A 1 385 ? 21.045 16.385 -11.605 1.00 97.19 385 LEU A O 1
ATOM 2969 N N . GLY A 1 386 ? 21.283 17.592 -13.476 1.00 96.38 386 GLY A N 1
ATOM 2970 C CA . GLY A 1 386 ? 21.775 18.808 -12.805 1.00 96.38 386 GLY A CA 1
ATOM 2971 C C . GLY A 1 386 ? 20.681 19.837 -12.489 1.00 96.38 386 GLY A C 1
ATOM 2972 O O . GLY A 1 386 ? 20.910 20.770 -11.725 1.00 96.38 386 GLY A O 1
ATOM 2973 N N . SER A 1 387 ? 19.502 19.689 -13.094 1.00 96.75 387 SER A N 1
ATOM 2974 C CA . SER A 1 387 ? 18.312 20.514 -12.868 1.00 96.75 387 SER A CA 1
ATOM 2975 C C . SER A 1 387 ? 17.061 19.732 -13.267 1.00 96.75 387 SER A C 1
ATOM 2977 O O . SER A 1 387 ? 17.153 18.827 -14.103 1.00 96.75 387 SER A O 1
ATOM 2979 N N . ALA A 1 388 ? 15.893 20.110 -12.735 1.00 96.62 388 ALA A N 1
ATOM 2980 C CA . ALA A 1 388 ? 14.611 19.517 -13.117 1.00 96.62 388 ALA A CA 1
ATOM 2981 C C . ALA A 1 388 ? 14.389 19.666 -14.633 1.00 96.62 388 ALA A C 1
ATOM 2983 O O . ALA A 1 388 ? 14.193 20.759 -15.162 1.00 96.62 388 ALA A O 1
ATOM 2984 N N . SER A 1 389 ? 14.535 18.555 -15.344 1.00 97.56 389 SER A N 1
ATOM 2985 C CA . SER A 1 389 ? 14.483 18.448 -16.800 1.00 97.56 389 SER A CA 1
ATOM 2986 C C . SER A 1 389 ? 13.962 17.060 -17.164 1.00 97.56 389 SER A C 1
ATOM 2988 O O . SER A 1 389 ? 13.761 16.229 -16.281 1.00 97.56 389 SER A O 1
ATOM 2990 N N . ALA A 1 390 ? 13.678 16.819 -18.444 1.00 96.69 390 ALA A N 1
ATOM 2991 C CA . ALA A 1 390 ? 13.125 15.538 -18.868 1.00 96.69 390 ALA A CA 1
ATOM 2992 C C . ALA A 1 390 ? 14.089 14.383 -18.549 1.00 96.69 390 ALA A C 1
ATOM 2994 O O . ALA A 1 390 ? 15.292 14.480 -18.806 1.00 96.69 390 ALA A O 1
ATOM 2995 N N . VAL A 1 391 ? 13.549 13.277 -18.039 1.00 96.56 391 VAL A N 1
ATOM 2996 C CA . VAL A 1 391 ? 14.315 12.046 -17.818 1.00 96.56 391 VAL A CA 1
ATOM 2997 C C . VAL A 1 391 ? 14.324 11.256 -19.119 1.00 96.56 391 VAL A C 1
ATOM 2999 O O . VAL A 1 391 ? 13.272 10.874 -19.635 1.00 96.56 391 VAL A O 1
ATOM 3002 N N . VAL A 1 392 ? 15.518 11.011 -19.658 1.00 95.69 392 VAL A N 1
ATOM 3003 C CA . VAL A 1 392 ? 15.707 10.315 -20.936 1.00 95.69 392 VAL A CA 1
ATOM 3004 C C . VAL A 1 392 ? 16.645 9.128 -20.749 1.00 95.69 392 VAL A C 1
ATOM 3006 O O . VAL A 1 392 ? 17.737 9.263 -20.188 1.00 95.69 392 VAL A O 1
ATOM 3009 N N . LEU A 1 393 ? 16.229 7.976 -21.271 1.00 95.50 393 LEU A N 1
ATOM 3010 C CA . LEU A 1 393 ? 17.086 6.819 -21.490 1.00 95.50 393 LEU A CA 1
ATOM 3011 C C . LEU A 1 393 ? 17.749 6.942 -22.862 1.00 95.50 393 LEU A C 1
ATOM 3013 O O . LEU A 1 393 ? 17.085 7.032 -23.900 1.00 95.50 393 LEU A O 1
ATOM 3017 N N . SER A 1 394 ? 19.076 6.936 -22.869 1.00 95.75 394 SER A N 1
ATOM 3018 C CA . SER A 1 394 ? 19.877 6.855 -24.087 1.00 95.75 394 SER A CA 1
ATOM 3019 C C . SER A 1 394 ? 19.684 5.503 -24.792 1.00 95.75 394 SER A C 1
ATOM 3021 O O . SER A 1 394 ? 19.282 4.529 -24.156 1.00 95.75 394 SER A O 1
ATOM 3023 N N . PRO A 1 395 ? 20.043 5.379 -26.084 1.00 95.00 395 PRO A N 1
ATOM 3024 C CA . PRO A 1 395 ? 19.967 4.099 -26.790 1.00 95.00 395 PRO A CA 1
ATOM 3025 C C . PRO A 1 395 ? 20.720 2.951 -26.105 1.00 95.00 395 PRO A C 1
ATOM 3027 O O . PRO A 1 395 ? 20.282 1.805 -26.159 1.00 95.00 395 PRO A O 1
ATOM 3030 N N . ALA A 1 396 ? 21.849 3.250 -25.451 1.00 94.56 396 ALA A N 1
ATOM 3031 C CA . ALA A 1 396 ? 22.625 2.255 -24.716 1.00 94.56 396 ALA A CA 1
ATOM 3032 C C . ALA A 1 396 ? 21.905 1.798 -23.438 1.00 94.56 396 ALA A C 1
ATOM 3034 O O . ALA A 1 396 ? 21.892 0.607 -23.143 1.00 94.56 396 ALA A O 1
ATOM 3035 N N . GLU A 1 397 ? 21.276 2.727 -22.713 1.00 95.94 397 GLU A N 1
ATOM 3036 C CA . GLU A 1 397 ? 20.472 2.408 -21.528 1.00 95.94 397 GLU A CA 1
ATOM 3037 C C . GLU A 1 397 ? 19.217 1.621 -21.914 1.00 95.94 397 GLU A C 1
ATOM 3039 O O . GLU A 1 397 ? 18.940 0.604 -21.292 1.00 95.94 397 GLU A O 1
ATOM 3044 N N . VAL A 1 398 ? 18.515 2.004 -22.989 1.00 94.69 398 VAL A N 1
ATOM 3045 C CA . VAL A 1 398 ? 17.373 1.231 -23.512 1.00 94.69 398 VAL A CA 1
ATOM 3046 C C . VAL A 1 398 ? 17.803 -0.192 -23.873 1.00 94.69 398 VAL A C 1
ATOM 3048 O O . VAL A 1 398 ? 17.164 -1.145 -23.445 1.00 94.69 398 VAL A O 1
ATOM 3051 N N . ALA A 1 399 ? 18.901 -0.357 -24.615 1.00 91.38 399 ALA A N 1
ATOM 3052 C CA . ALA A 1 399 ? 19.387 -1.682 -25.001 1.00 91.38 399 ALA A CA 1
ATOM 3053 C C . ALA A 1 399 ? 19.836 -2.539 -23.803 1.00 91.38 399 ALA A C 1
ATOM 3055 O O . ALA A 1 399 ? 19.720 -3.762 -23.863 1.00 91.38 399 ALA A O 1
ATOM 3056 N N . GLY A 1 400 ? 20.357 -1.913 -22.742 1.00 92.25 400 GLY A N 1
ATOM 3057 C CA . GLY A 1 400 ? 20.764 -2.598 -21.514 1.00 92.25 400 GLY A CA 1
ATOM 3058 C C . GLY A 1 400 ? 19.585 -3.007 -20.630 1.00 92.25 400 GLY A C 1
ATOM 3059 O O . GLY A 1 400 ? 19.553 -4.136 -20.155 1.00 92.25 400 GLY A O 1
ATOM 3060 N N . LEU A 1 401 ? 18.613 -2.110 -20.441 1.00 92.44 401 LEU A N 1
ATOM 3061 C CA . LEU A 1 401 ? 17.434 -2.329 -19.592 1.00 92.44 401 LEU A CA 1
ATOM 3062 C C . LEU A 1 401 ? 16.367 -3.204 -20.258 1.00 92.44 401 LEU A C 1
ATOM 3064 O O . LEU A 1 401 ? 15.579 -3.845 -19.568 1.00 92.44 401 LEU A O 1
ATOM 3068 N N . PHE A 1 402 ? 16.320 -3.198 -21.591 1.00 91.94 402 PHE A N 1
ATOM 3069 C CA . PHE A 1 402 ? 15.307 -3.881 -22.389 1.00 91.94 402 PHE A CA 1
ATOM 3070 C C . PHE A 1 402 ? 15.964 -4.650 -23.544 1.00 91.94 402 PHE A C 1
ATOM 3072 O O . PHE A 1 402 ? 15.933 -4.209 -24.704 1.00 91.94 402 PHE A O 1
ATOM 3079 N N . PRO A 1 403 ? 16.584 -5.809 -23.261 1.00 86.12 403 PRO A N 1
ATOM 3080 C CA . PRO A 1 403 ? 17.169 -6.646 -24.298 1.00 86.12 403 PRO A CA 1
ATOM 3081 C C . PRO A 1 403 ? 16.130 -6.985 -25.378 1.00 86.12 403 PRO A C 1
ATOM 3083 O O . PRO A 1 403 ? 15.020 -7.417 -25.084 1.00 86.12 403 PRO A O 1
ATOM 3086 N N . GLY A 1 404 ? 16.472 -6.764 -26.650 1.00 81.88 404 GLY A N 1
ATOM 3087 C CA . GLY A 1 404 ? 15.548 -7.000 -27.768 1.00 81.88 404 GLY A CA 1
ATOM 3088 C C . GLY A 1 404 ? 14.610 -5.832 -28.107 1.00 81.88 404 GLY A C 1
ATOM 3089 O O . GLY A 1 404 ? 13.760 -5.983 -28.992 1.00 81.88 404 GLY A O 1
ATOM 3090 N N . ALA A 1 405 ? 14.783 -4.660 -27.482 1.00 85.12 405 ALA A N 1
ATOM 3091 C CA . ALA A 1 405 ? 14.101 -3.422 -27.870 1.00 85.12 405 ALA A CA 1
ATOM 3092 C C . ALA A 1 405 ? 14.239 -3.138 -29.382 1.00 85.12 405 ALA A C 1
ATOM 3094 O O . ALA A 1 405 ? 15.341 -3.143 -29.942 1.00 85.12 405 ALA A O 1
ATOM 3095 N N . GLY A 1 406 ? 13.107 -2.916 -30.058 1.00 74.19 406 GLY A N 1
ATOM 3096 C CA . GLY A 1 406 ? 13.040 -2.702 -31.510 1.00 74.19 406 GLY A CA 1
ATOM 3097 C C . GLY A 1 406 ? 13.328 -3.940 -32.377 1.00 74.19 406 GLY A C 1
ATOM 3098 O O . GLY A 1 406 ? 13.457 -3.804 -33.592 1.00 74.19 406 GLY A O 1
ATOM 3099 N N . GLN A 1 407 ? 13.449 -5.136 -31.781 1.00 74.06 407 GLN A N 1
ATOM 3100 C CA . GLN A 1 407 ? 13.785 -6.395 -32.473 1.00 74.06 407 GLN A CA 1
ATOM 3101 C C . GLN A 1 407 ? 12.713 -7.492 -32.315 1.00 74.06 407 GLN A C 1
ATOM 3103 O O . GLN A 1 407 ? 12.894 -8.598 -32.816 1.00 74.06 407 GLN A O 1
ATOM 3108 N N . GLY A 1 408 ? 11.592 -7.198 -31.644 1.00 67.94 408 GLY A N 1
ATOM 3109 C CA . GLY A 1 408 ? 10.449 -8.114 -31.511 1.00 67.94 408 GLY A CA 1
ATOM 3110 C C . GLY A 1 408 ? 10.611 -9.240 -30.480 1.00 67.94 408 GLY A C 1
ATOM 3111 O O . GLY A 1 408 ? 9.774 -10.133 -30.446 1.00 67.94 408 GLY A O 1
ATOM 3112 N N . ALA A 1 409 ? 11.656 -9.202 -29.646 1.00 70.31 409 ALA A N 1
ATOM 3113 C CA . ALA A 1 409 ? 11.929 -10.188 -28.589 1.00 70.31 409 ALA A CA 1
ATOM 3114 C C . ALA A 1 409 ? 11.779 -9.607 -27.167 1.00 70.31 409 ALA A C 1
ATOM 3116 O O . ALA A 1 409 ? 12.359 -10.126 -26.220 1.00 70.31 409 ALA A O 1
ATOM 3117 N N . LEU A 1 410 ? 11.054 -8.495 -27.029 1.00 88.06 410 LEU A N 1
ATOM 3118 C CA . LEU A 1 410 ? 10.935 -7.756 -25.777 1.00 88.06 410 LEU A CA 1
ATOM 3119 C C . LEU A 1 410 ? 9.908 -8.417 -24.856 1.00 88.06 410 LEU A C 1
ATOM 3121 O O . LEU A 1 410 ? 8.709 -8.250 -25.066 1.00 88.06 410 LEU A O 1
ATOM 3125 N N . THR A 1 411 ? 10.374 -9.157 -23.856 1.00 91.19 411 THR A N 1
ATOM 3126 C CA . THR A 1 411 ? 9.500 -9.787 -22.867 1.00 91.19 411 THR A CA 1
ATOM 3127 C C . THR A 1 411 ? 10.231 -10.085 -21.560 1.00 91.19 411 THR A C 1
ATOM 3129 O O . THR A 1 411 ? 11.430 -10.353 -21.571 1.00 91.19 411 THR A O 1
ATOM 3132 N N . GLU A 1 412 ? 9.498 -10.027 -20.450 1.00 93.69 412 GLU A N 1
ATOM 3133 C CA . GLU A 1 412 ? 9.953 -10.391 -19.102 1.00 93.69 412 GLU A CA 1
ATOM 3134 C C . GLU A 1 412 ? 9.202 -11.609 -18.531 1.00 93.69 412 GLU A C 1
ATOM 3136 O O . GLU A 1 412 ? 9.596 -12.117 -17.491 1.00 93.69 412 GLU A O 1
ATOM 3141 N N . ASP A 1 413 ? 8.120 -12.069 -19.178 1.00 94.81 413 ASP A N 1
ATOM 3142 C CA . ASP A 1 413 ? 7.349 -13.279 -18.826 1.00 94.81 413 ASP A CA 1
ATOM 3143 C C . ASP A 1 413 ? 6.988 -13.435 -17.334 1.00 94.81 413 ASP A C 1
ATOM 3145 O O . ASP A 1 413 ? 6.863 -14.535 -16.786 1.00 94.81 413 ASP A O 1
ATOM 3149 N N . TRP A 1 414 ? 6.753 -12.304 -16.668 1.00 96.44 414 TRP A N 1
ATOM 3150 C CA . TRP A 1 414 ? 6.490 -12.243 -15.231 1.00 96.44 414 TRP A CA 1
ATOM 3151 C C . TRP A 1 414 ? 5.325 -13.148 -14.791 1.00 96.44 414 TRP A C 1
ATOM 3153 O O . TRP A 1 414 ? 5.375 -13.772 -13.730 1.00 96.44 414 TRP A O 1
ATOM 3163 N N . TYR A 1 415 ? 4.284 -13.278 -15.617 1.00 96.94 415 TYR A N 1
ATOM 3164 C CA . TYR A 1 415 ? 3.126 -14.111 -15.288 1.00 96.94 415 TYR A CA 1
ATOM 3165 C C . TYR A 1 415 ? 3.483 -15.592 -15.108 1.00 96.94 415 TYR A C 1
ATOM 3167 O O . TYR A 1 415 ? 2.984 -16.228 -14.180 1.00 96.94 415 TYR A O 1
ATOM 3175 N N . ASN A 1 416 ? 4.326 -16.157 -15.976 1.00 97.38 416 ASN A N 1
ATOM 3176 C CA . ASN A 1 416 ? 4.625 -17.591 -15.944 1.00 97.38 416 ASN A CA 1
ATOM 3177 C C . ASN A 1 416 ? 5.863 -17.898 -15.099 1.00 97.38 416 ASN A C 1
ATOM 3179 O O . ASN A 1 416 ? 5.867 -18.906 -14.398 1.00 97.38 416 ASN A O 1
ATOM 3183 N N . GLU A 1 417 ? 6.887 -17.043 -15.139 1.00 97.31 417 GLU A N 1
ATOM 3184 C CA . GLU A 1 417 ? 8.144 -17.283 -14.418 1.00 97.31 417 GLU A CA 1
ATOM 3185 C C . GLU A 1 417 ? 8.073 -16.879 -12.940 1.00 97.31 417 GLU A C 1
ATOM 3187 O O . GLU A 1 417 ? 8.822 -17.412 -12.123 1.00 97.31 417 GLU A O 1
ATOM 3192 N N . HIS A 1 418 ? 7.149 -15.981 -12.574 1.00 97.44 418 HIS A N 1
ATOM 3193 C CA . HIS A 1 418 ? 7.022 -15.479 -11.206 1.00 97.44 418 HIS A CA 1
ATOM 3194 C C . HIS A 1 418 ? 5.637 -15.697 -10.606 1.00 97.44 418 HIS A C 1
ATOM 3196 O O . HIS A 1 418 ? 5.503 -16.425 -9.621 1.00 97.44 418 HIS A O 1
ATOM 3202 N N . LEU A 1 419 ? 4.600 -15.082 -11.181 1.00 97.69 419 LEU A N 1
ATOM 3203 C CA . LEU A 1 419 ? 3.268 -15.061 -10.571 1.00 97.69 419 LEU A CA 1
ATOM 3204 C C . LEU A 1 419 ? 2.710 -16.473 -10.363 1.00 97.69 419 LEU A C 1
ATOM 3206 O O . LEU A 1 419 ? 2.312 -16.832 -9.254 1.00 97.69 419 LEU A O 1
ATOM 3210 N N . LEU A 1 420 ? 2.724 -17.286 -11.422 1.00 97.38 420 LEU A N 1
ATOM 3211 C CA . LEU A 1 420 ? 2.254 -18.669 -11.390 1.00 97.38 420 LEU A CA 1
ATOM 3212 C C . LEU A 1 420 ? 3.054 -19.530 -10.405 1.00 97.38 420 LEU A C 1
ATOM 3214 O O . LEU A 1 420 ? 2.487 -20.357 -9.692 1.00 97.38 420 LEU A O 1
ATOM 3218 N N . GLU A 1 421 ? 4.365 -19.316 -10.347 1.00 97.88 421 GLU A N 1
ATOM 3219 C CA . GLU A 1 421 ? 5.286 -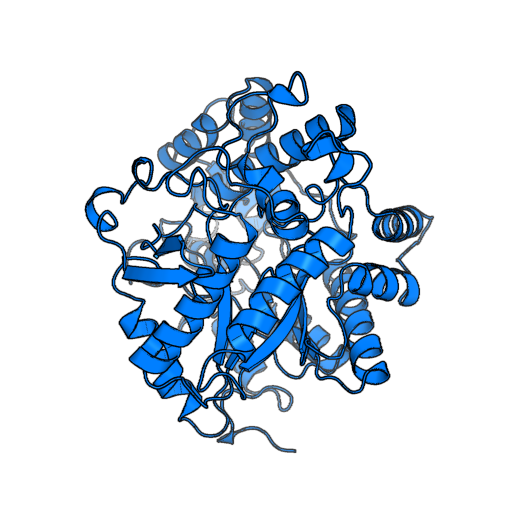20.046 -9.480 1.00 97.88 421 GLU A CA 1
ATOM 3220 C C . GLU A 1 421 ? 5.045 -19.758 -7.993 1.00 97.88 421 GLU A C 1
ATOM 3222 O O . GLU A 1 421 ? 5.057 -20.681 -7.174 1.00 97.88 421 GLU A O 1
ATOM 3227 N N . ILE A 1 422 ? 4.785 -18.498 -7.631 1.00 97.75 422 ILE A N 1
ATOM 3228 C CA . ILE A 1 422 ? 4.420 -18.121 -6.258 1.00 97.75 422 ILE A CA 1
ATOM 3229 C C . ILE A 1 422 ? 3.039 -18.675 -5.920 1.00 97.75 422 ILE A C 1
ATOM 3231 O O . ILE A 1 422 ? 2.878 -19.331 -4.891 1.00 97.75 422 ILE A O 1
ATOM 3235 N N . ALA A 1 423 ? 2.053 -18.447 -6.793 1.00 96.81 423 ALA A N 1
ATOM 3236 C CA . ALA A 1 423 ? 0.669 -18.839 -6.555 1.00 96.81 423 ALA A CA 1
ATOM 3237 C C . ALA A 1 423 ? 0.534 -20.353 -6.328 1.00 96.81 423 ALA A C 1
ATOM 3239 O O . ALA A 1 423 ? -0.104 -20.782 -5.366 1.00 96.81 423 ALA A O 1
ATOM 3240 N N . ARG A 1 424 ? 1.201 -21.168 -7.158 1.00 95.25 424 ARG A N 1
ATOM 3241 C CA . ARG A 1 424 ? 1.256 -22.628 -6.992 1.00 95.25 424 ARG A CA 1
ATOM 3242 C C . ARG A 1 424 ? 2.027 -23.049 -5.752 1.00 95.25 424 ARG A C 1
ATOM 3244 O O . ARG A 1 424 ? 1.572 -23.937 -5.039 1.00 95.25 424 ARG A O 1
ATOM 3251 N N . GLY A 1 425 ? 3.186 -22.434 -5.510 1.00 95.44 425 GLY A N 1
ATOM 3252 C CA . GLY A 1 425 ? 4.045 -22.777 -4.378 1.00 95.44 425 GLY A CA 1
ATOM 3253 C C . GLY A 1 425 ? 3.364 -22.532 -3.032 1.00 95.44 425 GLY A C 1
ATOM 3254 O O . GLY A 1 425 ? 3.472 -23.361 -2.134 1.00 95.44 425 GLY A O 1
ATOM 3255 N N . ALA A 1 426 ? 2.628 -21.426 -2.917 1.00 96.38 426 ALA A N 1
ATOM 3256 C CA . ALA A 1 426 ? 1.876 -21.086 -1.717 1.00 96.38 426 ALA A CA 1
ATOM 3257 C C . ALA A 1 426 ? 0.470 -21.708 -1.685 1.00 96.38 426 ALA A C 1
ATOM 3259 O O . ALA A 1 426 ? -0.131 -21.758 -0.618 1.00 96.38 426 ALA A O 1
ATOM 3260 N N . GLY A 1 427 ? -0.072 -22.194 -2.806 1.00 95.62 427 GLY A N 1
ATOM 3261 C CA . GLY A 1 427 ? -1.422 -22.766 -2.861 1.00 95.62 427 GLY A CA 1
ATOM 3262 C C . GLY A 1 427 ? -2.506 -21.735 -2.540 1.00 95.62 427 GLY A C 1
ATOM 3263 O O . GLY A 1 427 ? -3.374 -21.988 -1.708 1.00 95.62 427 GLY A O 1
ATOM 3264 N N . VAL A 1 428 ? -2.399 -20.547 -3.137 1.00 95.69 428 VAL A N 1
ATOM 3265 C CA . VAL A 1 428 ? -3.297 -19.418 -2.854 1.00 95.69 428 VAL A CA 1
ATOM 3266 C C . VAL A 1 428 ? -4.705 -19.639 -3.405 1.00 95.69 428 VAL A C 1
ATOM 3268 O O . VAL A 1 428 ? -4.891 -20.259 -4.448 1.00 95.69 428 VAL A O 1
ATOM 3271 N N . SER A 1 429 ? -5.699 -19.083 -2.714 1.00 94.06 429 SER A N 1
ATOM 3272 C CA . SER A 1 429 ? -7.113 -19.134 -3.115 1.00 94.06 429 SER A C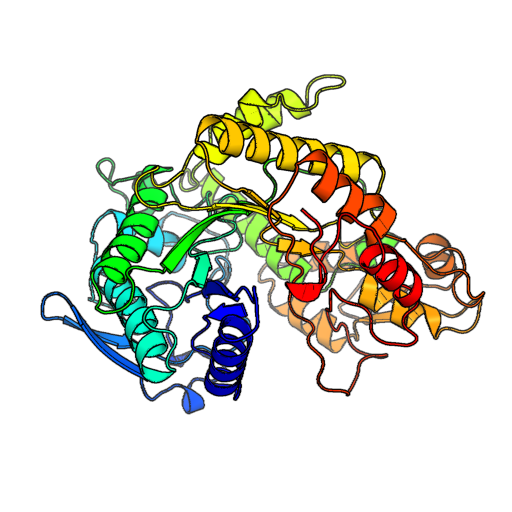A 1
ATOM 3273 C C . SER A 1 429 ? -7.414 -18.195 -4.282 1.00 94.06 429 SER A C 1
ATOM 3275 O O . SER A 1 429 ? -8.252 -18.502 -5.123 1.00 94.06 429 SER A O 1
ATOM 3277 N N . TYR A 1 430 ? -6.725 -17.054 -4.341 1.00 93.94 430 TYR A N 1
ATOM 3278 C CA . TYR A 1 430 ? -6.746 -16.155 -5.486 1.00 93.94 430 TYR A CA 1
ATOM 3279 C C . TYR A 1 430 ? -5.476 -15.306 -5.556 1.00 93.94 430 TYR A C 1
ATOM 3281 O O . TYR A 1 430 ? -4.681 -15.233 -4.612 1.00 93.94 430 TYR A O 1
ATOM 3289 N N . VAL A 1 431 ? -5.330 -14.644 -6.700 1.00 94.44 431 VAL A N 1
ATOM 3290 C CA . VAL A 1 431 ? -4.324 -13.623 -6.967 1.00 94.44 431 VAL A CA 1
ATOM 3291 C C . VAL A 1 431 ? -5.030 -12.417 -7.566 1.00 94.44 431 VAL A C 1
ATOM 3293 O O . VAL A 1 431 ? -5.802 -12.573 -8.513 1.00 94.44 431 VAL A O 1
ATOM 3296 N N . LEU A 1 432 ? -4.770 -11.229 -7.030 1.00 93.62 432 LEU A N 1
ATOM 3297 C CA . LEU A 1 432 ? -5.319 -9.983 -7.552 1.00 93.62 432 LEU A CA 1
ATOM 3298 C C . LEU A 1 432 ? -4.187 -9.058 -7.997 1.00 93.62 432 LEU A C 1
ATOM 3300 O O . LEU A 1 432 ? -3.287 -8.743 -7.226 1.00 93.62 432 LEU A O 1
ATOM 3304 N N . THR A 1 433 ? -4.248 -8.605 -9.246 1.00 91.88 433 THR A N 1
ATOM 3305 C CA . THR A 1 433 ? -3.405 -7.508 -9.728 1.00 91.88 433 THR A CA 1
ATOM 3306 C C . THR A 1 433 ? -4.123 -6.172 -9.586 1.00 91.88 433 THR A C 1
ATOM 3308 O O . THR A 1 433 ? -5.353 -6.130 -9.674 1.00 91.88 433 THR A O 1
ATOM 3311 N N . TRP A 1 434 ? -3.381 -5.073 -9.434 1.00 84.19 434 TRP A N 1
ATOM 3312 C CA . TRP A 1 434 ? -3.993 -3.745 -9.342 1.00 84.19 434 TRP A CA 1
ATOM 3313 C C . TRP A 1 434 ? -4.737 -3.325 -10.616 1.00 84.19 434 TRP A C 1
ATOM 3315 O O . TRP A 1 434 ? -4.622 -3.929 -11.688 1.00 84.19 434 TRP A O 1
ATOM 3325 N N . GLN A 1 435 ? -5.504 -2.244 -10.496 1.00 73.06 435 GLN A N 1
ATOM 3326 C CA . GLN A 1 435 ? -6.346 -1.731 -11.571 1.00 73.06 435 GLN A CA 1
ATOM 3327 C C . GLN A 1 435 ? -5.563 -1.318 -12.826 1.00 73.06 435 GLN A C 1
ATOM 3329 O O . GLN A 1 435 ? -4.418 -0.871 -12.774 1.00 73.06 435 GLN A O 1
ATOM 3334 N N . THR A 1 436 ? -6.238 -1.419 -13.970 1.00 66.00 436 THR A N 1
ATOM 3335 C CA . THR A 1 436 ? -5.768 -0.873 -15.246 1.00 66.00 436 THR A CA 1
ATOM 3336 C C . THR A 1 436 ? -6.365 0.521 -15.415 1.00 66.00 436 THR A C 1
ATOM 3338 O O . THR A 1 436 ? -7.565 0.653 -15.668 1.00 66.00 436 THR A O 1
ATOM 3341 N N . TYR A 1 437 ? -5.551 1.568 -15.272 1.00 61.59 437 TYR A N 1
ATOM 3342 C CA . TYR A 1 437 ? -5.964 2.909 -15.676 1.00 61.59 437 TYR A CA 1
ATOM 3343 C C . TYR A 1 437 ? -5.916 2.979 -17.205 1.00 61.59 437 TYR A C 1
ATOM 3345 O O . TYR A 1 437 ? -4.851 3.043 -17.804 1.00 61.59 437 TYR A O 1
ATOM 3353 N N . TYR A 1 438 ? -7.076 2.897 -17.851 1.00 54.41 438 TYR A N 1
ATOM 3354 C CA . TYR A 1 438 ? -7.198 3.034 -19.300 1.00 54.41 438 TYR A CA 1
ATOM 3355 C C . TYR A 1 438 ? -8.304 4.037 -19.614 1.00 54.41 438 TYR A C 1
ATOM 3357 O O . TYR A 1 438 ? -9.471 3.784 -19.314 1.00 54.41 438 TYR A O 1
ATOM 3365 N N . ASP A 1 439 ? -7.944 5.173 -20.208 1.00 53.78 439 ASP A N 1
ATOM 3366 C CA . ASP A 1 439 ? -8.907 6.129 -20.770 1.00 53.78 439 ASP A CA 1
ATOM 3367 C C . ASP A 1 439 ? -8.805 6.261 -22.302 1.00 53.78 439 ASP A C 1
ATOM 3369 O O . ASP A 1 439 ? -9.584 6.985 -22.921 1.00 53.78 439 ASP A O 1
ATOM 3373 N N . GLY A 1 440 ? -7.891 5.506 -22.926 1.00 55.09 440 GLY A N 1
ATOM 3374 C CA . GLY A 1 440 ? -7.686 5.479 -24.373 1.00 55.09 440 GLY A CA 1
ATOM 3375 C C . GLY A 1 440 ? -6.852 6.635 -24.939 1.00 55.09 440 GLY A C 1
ATOM 3376 O O . GLY A 1 440 ? -6.688 6.689 -26.158 1.00 55.09 440 GLY A O 1
ATOM 3377 N N . SER A 1 441 ? -6.303 7.529 -24.108 1.00 58.69 441 SER A N 1
ATOM 3378 C CA . SER A 1 441 ? -5.433 8.636 -24.529 1.00 58.69 441 SER A CA 1
ATOM 3379 C C . SER A 1 441 ? -4.033 8.558 -23.892 1.00 58.69 441 SER A C 1
ATOM 3381 O O . SER A 1 441 ? -3.853 7.933 -22.856 1.00 58.69 441 SER A O 1
ATOM 3383 N N . GLY A 1 442 ? -3.002 9.107 -24.550 1.00 60.78 442 GLY A N 1
ATOM 3384 C CA . GLY A 1 442 ? -1.679 9.359 -23.939 1.00 60.78 442 GLY A CA 1
ATOM 3385 C C . GLY A 1 442 ? -0.751 8.163 -23.654 1.00 60.78 442 GLY A C 1
ATOM 3386 O O . GLY A 1 442 ? 0.381 8.377 -23.245 1.00 60.78 442 GLY A O 1
ATOM 3387 N N . PHE A 1 443 ? -1.162 6.919 -23.908 1.00 66.50 443 PHE A N 1
ATOM 3388 C CA . PHE A 1 443 ? -0.458 5.698 -23.464 1.00 66.50 443 PHE A CA 1
ATOM 3389 C C . PHE A 1 443 ? 1.012 5.542 -23.902 1.00 66.50 443 PHE A C 1
ATOM 3391 O O . PHE A 1 443 ? 1.818 4.929 -23.201 1.00 66.50 443 PHE A O 1
ATOM 3398 N N . ASP A 1 444 ? 1.357 6.070 -25.076 1.00 69.75 444 ASP A N 1
ATOM 3399 C CA . ASP A 1 444 ? 2.722 6.002 -25.610 1.00 69.75 444 ASP A CA 1
ATOM 3400 C C . ASP A 1 444 ? 3.644 7.064 -24.973 1.00 69.75 444 ASP A C 1
ATOM 3402 O O . ASP A 1 444 ? 4.863 6.871 -24.870 1.00 69.75 444 ASP A O 1
ATOM 3406 N N . ASP A 1 445 ? 3.055 8.160 -24.488 1.00 67.62 445 ASP A N 1
ATOM 3407 C CA . ASP A 1 445 ? 3.760 9.376 -24.082 1.00 67.62 445 ASP A CA 1
ATOM 3408 C C . ASP A 1 445 ? 3.669 9.662 -22.570 1.00 67.62 445 ASP A C 1
ATOM 3410 O O . ASP A 1 445 ? 4.474 10.441 -22.055 1.00 67.62 445 ASP A O 1
ATOM 3414 N N . GLU A 1 446 ? 2.769 8.992 -21.842 1.00 67.25 446 GLU A N 1
ATOM 3415 C CA . GLU A 1 446 ? 2.532 9.181 -20.407 1.00 67.25 446 GLU A CA 1
ATOM 3416 C C . GLU A 1 446 ? 2.833 7.919 -19.569 1.00 67.25 446 GLU A C 1
ATOM 3418 O O . GLU A 1 446 ? 2.692 6.786 -20.045 1.00 67.25 446 GLU A O 1
ATOM 3423 N N . PRO A 1 447 ? 3.257 8.078 -18.300 1.00 66.38 447 PRO A N 1
ATOM 3424 C CA . PRO A 1 447 ? 3.440 6.969 -17.369 1.00 66.38 447 PRO A CA 1
ATOM 3425 C C . PRO A 1 447 ? 2.085 6.472 -16.846 1.00 66.38 447 PRO A C 1
ATOM 3427 O O . PRO A 1 447 ? 1.620 6.866 -15.780 1.00 66.38 447 PRO A O 1
ATOM 3430 N N . VAL A 1 448 ? 1.431 5.603 -17.618 1.00 74.50 448 VAL A N 1
ATOM 3431 C CA . VAL A 1 448 ? 0.152 4.991 -17.235 1.00 74.50 448 VAL A CA 1
ATOM 3432 C C . VAL A 1 448 ? 0.383 3.587 -16.682 1.00 74.50 448 VAL A C 1
ATOM 3434 O O . VAL A 1 448 ? 0.923 2.727 -17.375 1.00 74.50 448 VAL A O 1
ATOM 3437 N N . TYR A 1 449 ? -0.062 3.326 -15.450 1.00 76.88 449 TYR A N 1
ATOM 3438 C CA . TYR A 1 449 ? 0.075 2.013 -14.815 1.00 76.88 449 TYR A CA 1
ATOM 3439 C C . TYR A 1 449 ? -1.093 1.080 -15.124 1.00 76.88 449 TYR A C 1
ATOM 3441 O O . TYR A 1 449 ? -2.268 1.420 -14.966 1.00 76.88 449 TYR A O 1
ATOM 3449 N N . TYR A 1 450 ? -0.743 -0.143 -15.504 1.00 84.25 450 TYR A N 1
ATOM 3450 C CA . TYR A 1 450 ? -1.661 -1.255 -15.678 1.00 84.25 450 TYR A CA 1
ATOM 3451 C C . TYR A 1 450 ? -0.928 -2.565 -15.420 1.00 84.25 450 TYR A C 1
ATOM 3453 O O . TYR A 1 450 ? 0.278 -2.674 -15.638 1.00 84.25 450 TYR A O 1
ATOM 3461 N N . TYR A 1 451 ? -1.690 -3.559 -14.970 1.00 88.44 451 TYR A N 1
ATOM 3462 C CA . TYR A 1 451 ? -1.157 -4.836 -14.493 1.00 88.44 451 TYR A CA 1
ATOM 3463 C C . TYR A 1 451 ? -1.714 -6.041 -15.251 1.00 88.44 451 TYR A C 1
ATOM 3465 O O . TYR A 1 451 ? -1.450 -7.186 -14.890 1.00 88.44 451 TYR A O 1
ATOM 3473 N N . VAL A 1 452 ? -2.475 -5.780 -16.316 1.00 89.69 452 VAL A N 1
ATOM 3474 C CA . VAL A 1 452 ? -3.000 -6.773 -17.254 1.00 89.69 452 VAL A CA 1
ATOM 3475 C C . VAL A 1 452 ? -2.731 -6.264 -18.674 1.00 89.69 452 VAL A C 1
ATOM 3477 O O . VAL A 1 452 ? -3.096 -5.125 -18.978 1.00 89.69 452 VAL A O 1
ATOM 3480 N N . PRO A 1 453 ? -2.084 -7.046 -19.558 1.00 90.19 453 PRO A N 1
ATOM 3481 C CA . PRO A 1 453 ? -1.812 -6.611 -20.919 1.00 90.19 453 PRO A CA 1
ATOM 3482 C C . PRO A 1 453 ? -3.090 -6.576 -21.765 1.00 90.19 453 PRO A C 1
ATOM 3484 O O . PRO A 1 453 ? -4.028 -7.344 -21.560 1.00 90.19 453 PRO A O 1
ATOM 3487 N N . PHE A 1 454 ? -3.085 -5.728 -22.788 1.00 87.00 454 PHE A N 1
ATOM 3488 C CA . PHE A 1 454 ? -4.114 -5.666 -23.828 1.00 87.00 454 PHE A CA 1
ATOM 3489 C C . PHE A 1 454 ? -3.628 -6.347 -25.122 1.00 87.00 454 PHE A C 1
ATOM 3491 O O . PHE A 1 454 ? -2.442 -6.677 -25.243 1.00 87.00 454 PHE A O 1
ATOM 3498 N N . PRO A 1 455 ? -4.511 -6.602 -26.109 1.00 88.81 455 PRO A N 1
ATOM 3499 C CA . PRO A 1 455 ? -4.089 -7.141 -27.400 1.00 88.81 455 PRO A CA 1
ATOM 3500 C C . PRO A 1 455 ? -2.948 -6.316 -28.013 1.00 88.81 455 PRO A C 1
ATOM 3502 O O . PRO A 1 455 ? -2.998 -5.095 -27.981 1.00 88.81 455 PRO A O 1
ATOM 3505 N N . GLU A 1 456 ? -1.939 -6.985 -28.579 1.00 86.62 456 GLU A N 1
ATOM 3506 C CA . GLU A 1 456 ? -0.706 -6.386 -29.141 1.00 86.62 456 GLU A CA 1
ATOM 3507 C C . GLU A 1 456 ? 0.344 -5.908 -28.124 1.00 86.62 456 GLU A C 1
ATOM 3509 O O . GLU A 1 456 ? 1.448 -5.534 -28.523 1.00 86.62 456 GLU A O 1
ATOM 3514 N N . HIS A 1 457 ? 0.061 -5.961 -26.821 1.00 91.06 457 HIS A N 1
ATOM 3515 C CA . HIS A 1 457 ? 1.088 -5.758 -25.803 1.00 91.06 457 HIS A CA 1
ATOM 3516 C C . HIS A 1 457 ? 2.156 -6.878 -25.873 1.00 91.06 457 HIS A C 1
ATOM 3518 O O . HIS A 1 457 ? 1.785 -8.034 -26.095 1.00 91.06 457 HIS A O 1
ATOM 3524 N N . PRO A 1 458 ? 3.459 -6.602 -25.639 1.00 92.06 458 PRO A N 1
ATOM 3525 C CA . PRO A 1 458 ? 4.509 -7.631 -25.710 1.00 92.06 458 PRO A CA 1
ATOM 3526 C C . PRO A 1 458 ? 4.275 -8.844 -24.794 1.00 92.06 458 PRO A C 1
ATOM 3528 O O . PRO A 1 458 ? 4.494 -9.982 -25.191 1.00 92.06 458 PRO A O 1
ATOM 3531 N N . GLU A 1 459 ? 3.726 -8.611 -23.601 1.00 93.94 459 GLU A N 1
ATOM 3532 C CA . GLU A 1 459 ? 3.347 -9.664 -22.641 1.00 93.94 459 GLU A CA 1
ATOM 3533 C C . GLU A 1 459 ? 2.007 -10.369 -22.939 1.00 93.94 459 GLU A C 1
ATOM 3535 O O . GLU A 1 459 ? 1.582 -11.229 -22.169 1.00 93.94 459 GLU A O 1
ATOM 3540 N N . ALA A 1 460 ? 1.304 -10.038 -24.030 1.00 93.62 460 ALA A N 1
ATOM 3541 C CA . ALA A 1 460 ? -0.026 -10.595 -24.295 1.00 93.62 460 ALA A CA 1
ATOM 3542 C C . ALA A 1 460 ? -0.009 -12.122 -24.486 1.00 93.62 460 ALA A C 1
ATOM 3544 O O . ALA A 1 460 ? -0.900 -12.806 -23.985 1.00 93.62 460 ALA A O 1
ATOM 3545 N N . GLU A 1 461 ? 0.994 -12.677 -25.178 1.00 94.81 461 GLU A N 1
ATOM 3546 C CA . GLU A 1 461 ? 1.115 -14.138 -25.333 1.00 94.81 461 GLU A CA 1
ATOM 3547 C C . GLU A 1 461 ? 1.441 -14.830 -24.004 1.00 94.81 461 GLU A C 1
ATOM 3549 O O . GLU A 1 461 ? 0.871 -15.878 -23.701 1.00 94.81 461 GLU A O 1
ATOM 3554 N N . ASN A 1 462 ? 2.289 -14.224 -23.169 1.00 96.19 462 ASN A N 1
ATOM 3555 C CA . ASN A 1 462 ? 2.615 -14.769 -21.851 1.00 96.19 462 ASN A CA 1
ATOM 3556 C C . ASN A 1 462 ? 1.406 -14.779 -20.926 1.00 96.19 462 ASN A C 1
ATOM 3558 O O . ASN A 1 462 ? 1.164 -15.779 -20.253 1.00 96.19 462 ASN A O 1
ATOM 3562 N N . PHE A 1 463 ? 0.602 -13.717 -20.943 1.00 95.50 463 PHE A N 1
ATOM 3563 C CA . PHE A 1 463 ? -0.649 -13.684 -20.199 1.00 95.50 463 PHE A CA 1
ATOM 3564 C C . PHE A 1 463 ? -1.651 -14.730 -20.703 1.00 95.50 463 PHE A C 1
ATOM 3566 O O . PHE A 1 463 ? -2.308 -15.382 -19.898 1.00 95.50 463 PHE A O 1
ATOM 3573 N N . ARG A 1 464 ? -1.739 -14.970 -22.022 1.00 94.94 464 ARG A N 1
ATOM 3574 C CA . ARG A 1 464 ? -2.576 -16.060 -22.558 1.00 94.94 464 ARG A CA 1
ATOM 3575 C C . ARG A 1 464 ? -2.089 -17.432 -22.118 1.00 94.94 464 ARG A C 1
ATOM 3577 O O . ARG A 1 464 ? -2.922 -18.268 -21.788 1.00 94.94 464 ARG A O 1
ATOM 3584 N N . ARG A 1 465 ? -0.775 -17.669 -22.096 1.00 95.81 465 ARG A N 1
ATOM 3585 C CA . ARG A 1 465 ? -0.210 -18.923 -21.582 1.00 95.81 465 ARG A CA 1
ATOM 3586 C C . ARG A 1 465 ? -0.511 -19.099 -20.095 1.00 95.81 465 ARG A C 1
ATOM 3588 O O . ARG A 1 465 ? -0.958 -20.174 -19.716 1.00 95.81 465 ARG A O 1
ATOM 3595 N N . PHE A 1 466 ? -0.356 -18.042 -19.300 1.00 95.69 466 PHE A N 1
ATOM 3596 C CA . PHE A 1 466 ? -0.741 -18.030 -17.890 1.00 95.69 466 PHE A CA 1
ATOM 3597 C C . PHE A 1 466 ? -2.227 -18.371 -17.723 1.00 95.69 466 PHE A C 1
ATOM 3599 O O . PHE A 1 466 ? -2.573 -19.257 -16.955 1.00 95.69 466 PHE A O 1
ATOM 3606 N N . ALA A 1 467 ? -3.106 -17.747 -18.510 1.00 92.38 467 ALA A N 1
ATOM 3607 C CA . ALA A 1 467 ? -4.546 -17.999 -18.465 1.00 92.38 467 ALA A CA 1
ATOM 3608 C C . ALA A 1 467 ? -4.981 -19.378 -18.986 1.00 92.38 467 ALA A C 1
ATOM 3610 O O . ALA A 1 467 ? -6.090 -19.815 -18.695 1.00 92.38 467 ALA A O 1
ATOM 3611 N N . GLN A 1 468 ? -4.142 -20.051 -19.775 1.00 92.50 468 GLN A N 1
ATOM 3612 C CA . GLN A 1 468 ? -4.370 -21.421 -20.246 1.00 92.50 468 GLN A CA 1
ATOM 3613 C C . GLN A 1 468 ? -3.802 -22.473 -19.292 1.00 92.50 468 GLN A C 1
ATOM 3615 O O . GLN A 1 468 ? -4.014 -23.670 -19.508 1.00 92.50 468 GLN A O 1
ATOM 3620 N N . ASP A 1 469 ? -3.051 -22.052 -18.276 1.00 93.06 469 ASP A N 1
ATOM 3621 C CA . ASP A 1 469 ? -2.494 -22.967 -17.305 1.00 93.06 469 ASP A CA 1
ATOM 3622 C C . ASP A 1 469 ? -3.619 -23.615 -16.471 1.00 93.06 469 ASP A C 1
ATOM 3624 O O . ASP A 1 469 ? -4.489 -22.903 -15.971 1.00 93.06 469 ASP A O 1
ATOM 3628 N N . PRO A 1 470 ? -3.623 -24.948 -16.269 1.00 89.62 470 PRO A N 1
ATOM 3629 C CA . PRO A 1 470 ? -4.690 -25.629 -15.531 1.00 89.62 470 PRO A CA 1
ATOM 3630 C C . PRO A 1 470 ? -4.861 -25.194 -14.069 1.00 89.62 470 PRO A C 1
ATOM 3632 O O . PRO A 1 470 ? -5.882 -25.510 -13.468 1.00 89.62 470 PRO A O 1
ATOM 3635 N N . ALA A 1 471 ? -3.860 -24.532 -13.479 1.00 88.31 471 ALA A N 1
ATOM 3636 C CA . ALA A 1 471 ? -3.929 -23.996 -12.122 1.00 88.31 471 ALA A CA 1
ATOM 3637 C C . ALA A 1 471 ? -4.556 -22.592 -12.061 1.00 88.31 471 ALA A C 1
ATOM 3639 O O . ALA A 1 471 ? -4.716 -22.051 -10.969 1.00 88.31 471 ALA A O 1
ATOM 3640 N N . VAL A 1 472 ? -4.873 -21.984 -13.209 1.00 90.12 472 VAL A N 1
ATOM 3641 C CA . VAL A 1 472 ? -5.401 -20.623 -13.301 1.00 90.12 472 VAL A CA 1
ATOM 3642 C C . VAL A 1 472 ? -6.850 -20.659 -13.765 1.00 90.12 472 VAL A C 1
ATOM 3644 O O . VAL A 1 472 ? -7.189 -21.279 -14.771 1.00 90.12 472 VAL A O 1
ATOM 3647 N N . CYS A 1 473 ? -7.704 -19.930 -13.050 1.00 85.81 473 CYS A N 1
ATOM 3648 C CA . CYS A 1 473 ? -9.091 -19.727 -13.431 1.00 85.81 473 CYS A CA 1
ATOM 3649 C C . CYS A 1 473 ? -9.396 -18.241 -13.596 1.00 85.81 473 CYS A C 1
ATOM 3651 O O . CYS A 1 473 ? -9.161 -17.443 -12.691 1.00 85.81 473 CYS A O 1
ATOM 3653 N N . PHE A 1 474 ? -10.021 -17.901 -14.717 1.00 79.81 474 PHE A N 1
ATOM 3654 C CA . PHE A 1 474 ? -10.716 -16.638 -14.915 1.00 79.81 474 PHE A CA 1
ATOM 3655 C C . PHE A 1 474 ? -12.199 -17.002 -15.072 1.00 79.81 474 PHE A C 1
ATOM 3657 O O . PHE A 1 474 ? -12.578 -17.481 -16.136 1.00 79.81 474 PHE A O 1
ATOM 3664 N N . ASP A 1 475 ? -13.000 -16.828 -14.012 1.00 66.12 475 ASP A N 1
ATOM 3665 C CA . ASP A 1 475 ? -14.430 -17.206 -13.906 1.00 66.12 475 ASP A CA 1
ATOM 3666 C C . ASP A 1 475 ? -14.718 -18.688 -13.535 1.00 66.12 475 ASP A C 1
ATOM 3668 O O . ASP A 1 475 ? -13.947 -19.604 -13.840 1.00 66.12 475 ASP A O 1
ATOM 3672 N N . ALA A 1 476 ? -15.844 -18.952 -12.857 1.00 53.94 476 ALA A N 1
ATOM 3673 C CA . ALA A 1 476 ? -16.142 -20.259 -12.246 1.00 53.94 476 ALA A CA 1
ATOM 3674 C C . ALA A 1 476 ? -16.385 -21.392 -13.240 1.00 53.94 476 ALA A C 1
ATOM 3676 O O . ALA A 1 476 ? -16.357 -22.564 -12.866 1.00 53.94 476 ALA A O 1
ATOM 3677 N N . MET A 1 477 ? -16.626 -21.070 -14.512 1.00 50.53 477 MET A N 1
ATOM 3678 C CA . MET A 1 477 ? -16.841 -22.084 -15.544 1.00 50.53 477 MET A CA 1
ATOM 3679 C C . MET A 1 477 ? -15.564 -22.854 -15.916 1.00 50.53 477 MET A C 1
ATOM 3681 O O . MET A 1 477 ? -15.670 -23.883 -16.583 1.00 50.53 477 MET A O 1
ATOM 3685 N N . ALA A 1 478 ? -14.381 -22.385 -15.500 1.00 54.12 478 ALA A N 1
ATOM 3686 C CA . ALA A 1 478 ? -13.094 -22.965 -15.889 1.00 54.12 478 ALA A CA 1
ATOM 3687 C C . ALA A 1 478 ? -12.334 -23.686 -14.758 1.00 54.12 478 ALA A C 1
ATOM 3689 O O . ALA A 1 478 ? -11.339 -24.348 -15.045 1.00 54.12 478 ALA A O 1
ATOM 3690 N N . CYS A 1 479 ? -12.786 -23.617 -13.499 1.00 57.66 479 CYS A N 1
ATOM 3691 C CA . CYS A 1 479 ? -12.101 -24.315 -12.409 1.00 57.66 479 CYS A CA 1
ATOM 3692 C C . CYS A 1 479 ? -12.464 -25.801 -12.376 1.00 57.66 479 CYS A C 1
ATOM 3694 O O . CYS A 1 479 ? -13.563 -26.185 -11.967 1.00 57.66 479 CYS A O 1
ATOM 3696 N N . HIS A 1 480 ? -11.528 -26.652 -12.794 1.00 51.97 480 HIS A N 1
ATOM 3697 C CA . HIS A 1 480 ? -11.615 -28.082 -12.526 1.00 51.97 480 HIS A CA 1
ATOM 3698 C C . HIS A 1 480 ? -11.137 -28.372 -11.090 1.00 51.97 480 HIS A C 1
ATOM 3700 O O . HIS A 1 480 ? -10.079 -27.873 -10.713 1.00 51.97 480 HIS A O 1
ATOM 3706 N N . PRO A 1 481 ? -11.921 -29.124 -10.293 1.00 48.56 481 PRO A N 1
ATOM 3707 C CA . PRO A 1 481 ? -11.592 -29.450 -8.906 1.00 48.56 481 PRO A CA 1
ATOM 3708 C C . PRO A 1 481 ? -10.375 -30.367 -8.755 1.00 48.56 481 PRO A C 1
ATOM 3710 O O . PRO A 1 481 ? -10.073 -31.131 -9.705 1.00 48.56 481 PRO A O 1
#

Radius of gyration: 22.52 Å; Cα contacts (8 Å, |Δi|>4): 882; chains: 1; bounding box: 54×52×63 Å

InterPro domains:
  IPR000805 Glycoside hydrolase family 26 [PTHR40079] (139-348)
  IPR017853 Glycoside hydrolase superfamily [SSF51445] (120-470)
  IPR022790 Glycosyl hydrolase family 26 domain [PF02156] (129-210)
  IPR022790 Glycosyl hydrolase family 26 domain [PS51764] (1-476)

Secondary structure (DSSP, 8-state):
-EE--B-SS-HHHHHHHHHHHHTSTT--EEEEE----TT--GGGSTTHHHH-S-SEEEEETTEEEEEPPBPSSSTTBGGGG--S--SSGGGS-GGGGHHHHHHTTPBP-SSTTTTSBHHHHHHH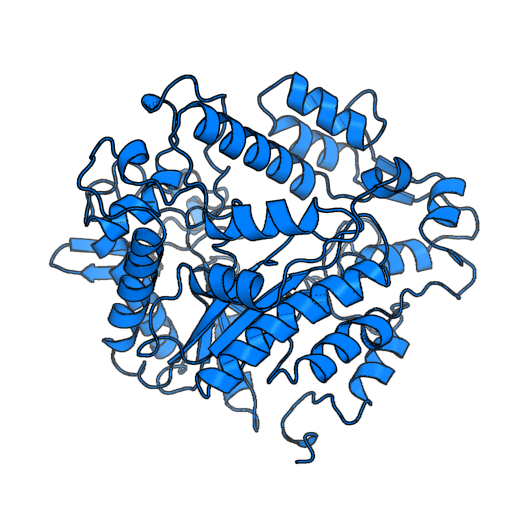HHHHHHHHHHHTT-TTS-EEEEETTTTTSSSBTTSGGGG-HHHHHT-TTS--THHHHHHHHHHHHHHHHTSTT-TTEEEEEEES-SS--S-----HHHHTTS-HHHHHHHHHHHHHHHHHHHTT-S---HHHHHHHHHHTSTT----HHHHHHHHTTT---TTT--EEEEEEEPPSSS---HHHHHHHHHHHHHHHHHHHHHT--EEEEEEE-TTHHHHHHHHTSPTT--EEEE-HHHHHHHHHT--SHHHHHHHHHHTT-SSS--EEE-HHHHHHHSTTTTTT-----HIIIIIHHHHHHHT-S-EEEPP----SSSTTTS----SSPPTT-TTHHHHHHHHHSTT--SSTTS---

Organism: Sorangium cellulosum (NCBI:txid56)

Mean predicted aligned error: 5.31 Å

pLDDT: mean 90.51, std 11.84, range [37.09, 98.88]

Solvent-accessible surface area (backbone atoms only — not comparable to full-atom values): 25902 Å² total; per-residue (Å²): 88,71,47,51,56,32,65,74,88,38,55,67,57,50,40,52,49,43,41,52,36,52,73,37,70,73,37,74,40,53,34,32,51,58,61,48,35,63,36,49,46,60,84,74,41,99,43,23,90,80,28,71,62,55,78,44,73,36,77,42,100,88,41,80,40,72,41,52,39,37,58,84,89,63,59,39,40,40,51,75,72,64,72,67,86,61,88,48,81,88,58,59,52,67,39,41,40,33,37,26,26,26,37,58,61,31,59,26,85,42,46,73,43,44,70,39,36,31,36,49,51,42,33,36,55,22,44,46,52,44,50,50,28,54,76,53,69,43,44,60,41,74,33,36,38,29,56,68,54,38,27,74,36,61,60,37,27,67,8,38,41,39,23,22,17,27,56,67,69,72,33,92,82,45,47,36,40,44,56,9,51,22,41,40,52,47,47,30,52,56,41,26,53,72,36,89,46,33,86,37,56,35,30,35,48,31,36,38,67,83,63,81,60,85,76,69,88,71,52,72,66,28,44,47,58,50,51,47,61,61,52,44,52,50,53,48,36,53,52,50,53,50,46,29,46,76,71,61,32,35,35,77,59,70,46,53,48,52,34,50,58,32,44,71,36,93,92,33,66,56,50,57,68,46,48,38,52,38,71,49,61,48,58,75,45,81,92,65,47,54,32,47,30,35,31,54,68,50,62,63,44,51,80,90,46,75,58,45,47,55,49,50,37,50,51,45,35,24,50,30,53,50,18,65,76,69,75,34,54,27,29,37,63,30,28,46,52,66,46,52,42,53,52,44,42,42,62,72,33,61,64,76,42,65,46,74,64,42,56,32,66,58,34,37,56,29,46,65,69,45,75,48,70,65,57,38,49,54,56,32,51,45,58,74,41,96,59,78,45,58,44,67,39,48,34,67,46,41,50,68,79,35,57,42,48,42,67,86,60,47,69,83,51,52,49,58,76,37,51,48,48,37,43,62,72,32,64,41,78,49,76,35,58,58,72,66,70,75,87,89,66,61,69,80,76,45,90,52,60,35,52,70,74,52,92,90,34,61,55,32,64,42,49,49,53,38,62,67,32,90,90,41,63,84,55,48,92,60,62,75,133

Foldseek 3Di:
DEPALALPPCLLVVLLVQVVQLPFFPRAAEYEYADAFPQAALCPAPCSVSWVQFPDWDQFPNDTAGHTHHHPDDRFWLLNPVQDFDPALVSRDQSLCLLQQLQQQHARCHHPRGRHGSLRNLLRSLVVVLVSCVVSVNQLTQHEYEYPAQQCDQTGSSHQFSFQSCSNVVNPPGQGHLRSSLSSVCSNQVSNCPDHRSVNYAYEYEHEQLDDQLPDDFDLLLLLQDFLQVLLSVLSRVSSSVSCVVNVNTHDDPLSVQQVVQSPPDVGHRDLVSLLCSSCRNPNDLVRHQEYEYAQEDDRRAFDDPSSQVSLLSNLQSSLVVCVVSVHAYEHSEYFYQCLLVLQLLQPDAQQDKDFNFALVSNVVSLVSDNDPVSSVVSCVSQPHPDRGTRMGGSVSSCVRFPCRNNLQGDSLCLPVHVVSSCVSSVHPYYDYDAFPDPPPCSNPDSGGDGADDPPRSCPVSVVVSCPDQSDDDGPVRNDD

Nearest PDB structures (foldseek):
  4yn5-assembly1_A  TM=6.994E-01  e=6.003E-09  Bacillus sp. JAMB750
  6zpl-assembly1_C  TM=5.774E-01  e=3.120E-06  Acetivibrio thermocellus ATCC 27405
  2vi0-assembly1_A  TM=5.316E-01  e=1.451E-05  Acetivibrio thermocellus
  6tn6-assembly1_A  TM=3.960E-01  e=3.405E-03  Thermotoga petrophila RKU-1
  3pzq-assembly1_A  TM=3.777E-01  e=6.781E-03  Thermotoga petrophila RKU-1

Sequence (481 aa):
MVFDPVSWNRRDITADAAAYAVNQPGGMVVIDWHSPPCNYDIGTSDFAEAIETPLATLTVDGQEVPIYAQGGGTPFYAETYYARSLGSSADIPENLKCICKIANDLPIAEGSHAGISARVWLVAHARYVAQFFREHGLDGEPIVLRPFHEHTGAWFWWGQPYWNCGALLGDDQAVTGPDAYRAAYRTFAEALLGEPGMENVIFAYSTDKLQKLSDGEVTPAEAKVRDPESLSRDMLRARLVEELTELGAAYVSPLQQVILDQSLAQGGAPSSEALQAYYLEAYPGDDLVDLLGIDLYYPYERAASSADLEDMKRMAGAVAEIGAAKGKPHALTETGTYRLHLLHRVSKLAAGGSLTLYPAEHVSRWHDTLFDQALKADFLASYGLGSASAVVLSPAEVAGLFPGAGQGALTEDWYNEHLLEIARGAGVSYVLTWQTYYDGSGFDDEPVYYYVPFPEHPEAENFRRFAQDPAVCFDAMACHP

=== Feature glossary ===
Key to the feature types in this record:

pLDDT. pLDDT is the predicted lDDT-Cα score: AlphaFold's confidence that the local environment of each residue (all inter-atomic distances within 15 Å) is correctly placed. It is a per-residue number between 0 and 100, with higher meaning more reliable.

Radius of gyration, Cα contacts, bounding box. The geometric summary reports three shape descriptors. Rg (radius of gyration) measures how spread out the Cα atoms are about their centre of mass; compact globular proteins have small Rg, elongated or unfolded ones large. Cα contacts (<8 Å, |i−j|>4) count long-range residue pairs in spatial proximity — high for tightly packed folds, near zero for rods or random coil. The bounding-box extents give the protein's footprint along x, y, z in Å.

Backbone torsions (φ/ψ). Backbone dihedral angles. Every residue except chain termini has a φ (preceding-C → N → Cα → C) and a ψ (N → Cα → C → next-N). They are reported in degrees following the IUPAC sign convention. Secondary structure is essentially a statement about which (φ, ψ) basin each residue occupies.

Contact-map, Ramachandran, and PAE plots. Plot images: a contact map (which residues are close in 3D, as an N×N binary image), a Ramachandran scatter (backbone torsion angles, revealing secondary-structure composition at a glance), and — for AlphaFold structures — a PAE heatmap (pairwise prediction confidence).

Predicted aligned error. Predicted Aligned Error (PAE) is an AlphaFold confidence matrix: entry (i, j) is the expected error in the position of residue j, in ångströms, when the prediction is superimposed on the true structure at residue i. Low PAE within a block of residues means that block is internally rigid and well-predicted; high PAE between two blocks means their relative placement is uncertain even if each block individually is confident.

Secondary structure (3-state, P-SEA). Three-state secondary structure (P-SEA) collapses the eight DSSP classes into helix (a), strand (b), and coil (c). P-SEA assigns these from Cα geometry alone — distances and angles — without requiring backbone oxygens, so it works on any Cα trace.

Solvent-accessible surface area. Solvent-accessible surface area (SASA) is the area in Å² traced out by the centre of a 1.4 Å probe sphere (a water molecule) rolled over the protein's van der Waals surface (Shrake–Rupley / Lee–Richards construction). Buried residues have near-zero SASA; fully exposed residues can exceed 200 Å². The total SASA scales roughly with the number of surface residues.

Foldseek 3Di. The Foldseek 3Di string encodes local tertiary geometry as a 20-letter alphabet — one character per residue — derived from the relative positions of nearby Cα atoms. Unlike the amino-acid sequence, 3Di is a direct function of the 3D structure, so two proteins with the same fold have similar 3Di strings even at low sequence identity.

B-factor. For experimental (PDB) structures, the B-factor (temperature factor) quantifies the positional spread of each atom in the crystal — a combination of thermal vibration and static disorder — in units of Å². High B-factors mark flexible loops or poorly resolved regions; low B-factors mark the rigid, well-ordered core.

mmCIF coordinates. The mmCIF block holds the 3D Cartesian coordinates of each backbone atom (N, Cα, C, O) in ångströms. mmCIF is the PDB's canonical archive format — a tagged-loop text representation of the atomic model.

InterPro / GO / CATH / organism. Functional annotations link the protein to curated databases. InterPro entries identify conserved domains and families by matching the sequence against member-database signatures (Pfam, PROSITE, CDD, …). Gene Ontology (GO) terms describe molecular function, biological process, and cellular component in a controlled vocabulary. CATH places the structure in a hierarchical fold classification (Class/Architecture/Topology/Homologous-superfamily). The organism is the source species.

Rendered structure images. Structure images are PyMOL renders from six orthogonal camera directions. Cartoon representation draws helices as coils and strands as arrows; sticks shows the backbone as bonds; surface shows the solvent-excluded envelope. Rainbow coloring maps sequence position to hue (blue→red, N→C); chain coloring assigns a distinct color per polypeptide.

Sequence. This is the polypeptide sequence — one letter per residue, N-terminus first. Length ranges from a few dozen residues for small domains to over a thousand for large multi-domain proteins.

Secondary structure (8-state, DSSP). The SS8 string is DSSP's per-residue secondary-structure call. α-helix (H) means an i→i+4 H-bond ladder; β-strand (E) means the residue participates in a β-sheet; 3₁₀ (G) and π (I) are tighter and wider helices; T/S are turns/bends; '-' is loop.

Nearest PDB structures. Structural nearest neighbors (via Foldseek easy-search vs the PDB). Reported per hit: target PDB id, E-value, and alignment TM-score. A TM-score above ~0.5 is the conventional threshold for 'same fold'.